Protein 3OQG (pdb70)

CATH classification: 3.40.1440.50

Sequence (349 aa):
HHHHEFMMAKKRKKSDIILKKSVVDDDLKDEIDYKDFEEYKEEYFNLLCELVPNNSSLEKLEEINAIDEEKNKNNEGLVYVFVIQQGKIFKIGHSITPITKRVQQSYNCGKVEEYRKKNNGTCSTTNYFVLQSLLKINKIVQVYAFFPEEQPTTYTLFGKTTYQDSFSTTSKRAENNVILENNFIKNHNKKPIGCTQQTHHHEFMAKKRKKSDIILKKSVVDDDLKDEIDYKDFEYKEEYFNLLCEELVPNNSSLEKLEEINNAIDEEKNKNNEEGLVYVFVIQGKIFKIGHSITPITKRVQQSYNCGKKVEEYRKKNNGTCSTTNYFVLQSLLKINKIVQVYAFFPEEQPTTYTLFGKTTYQDSFSTTSKRAENNVILEENNFIKNHNKKKPIGCTQQT

Radius of gyration: 21.71 Å; Cα contacts (8 Å, |Δi|>4): 727; chains: 2; bounding box: 38×49×58 Å

Nearest PDB structures (foldseek):
  3or3-assembly1_B  TM=9.961E-01  e=2.485E-32  Helicobacter pylori 118
  2wsh-assembly1_D  TM=6.387E-01  e=3.027E-06  Tequatrovirus T4
  2wsh-assembly1_B  TM=6.008E-01  e=9.327E-06  Tequatrovirus T4
  2wsh-assembly1_C  TM=5.972E-01  e=1.789E-05  Tequatrovirus T4
  6oho-assembly2_B  TM=2.487E-01  e=1.859E+00  Homo sapiens

B-factor: mean 26.43, std 10.21, range [9.07, 67.34]

Structure (mmCIF, N/CA/C/O backbone):
data_3OQG
#
_entry.id   3OQG
#
_cell.length_a   65.236
_cell.length_b   65.236
_cell.length_c   220.630
_cell.angle_alpha   90.00
_cell.angle_beta   90.00
_cell.angle_gamma   90.00
#
_symmetry.space_group_name_H-M   'P 41 21 2'
#
loop_
_entity.id
_entity.type
_entity.pdbx_description
1 polymer Hpy188I
2 polymer "DNA 5'-D(*GP*AP*TP*CP*TP*GP*AP*AP*C)-3'"
3 polymer "DNA 5'-D(*GP*TP*TP*CP*AP*GP*AP*TP*C)-3'"
4 non-polymer 'SODIUM ION'
5 non-polymer 'CHLORIDE ION'
6 water water
#
loop_
_atom_site.group_PDB
_atom_site.id
_atom_site.type_symbol
_atom_site.label_atom_id
_atom_site.label_alt_id
_atom_site.label_comp_id
_atom_site.label_asym_id
_atom_site.label_entity_id
_atom_site.label_seq_id
_atom_site.pdbx_PDB_ins_code
_atom_site.Cartn_x
_atom_site.Cartn_y
_atom_site.Cartn_z
_atom_site.occupancy
_atom_site.B_iso_or_equiv
_atom_site.auth_seq_id
_atom_site.auth_comp_id
_atom_site.auth_asym_id
_atom_site.auth_atom_id
_atom_site.pdbx_PDB_model_num
ATOM 1 N N . HIS A 1 5 ? -14.194 34.216 108.841 1.00 55.89 -5 HIS A N 1
ATOM 2 C CA . HIS A 1 5 ? -12.811 34.042 108.283 1.00 54.31 -5 HIS A CA 1
ATOM 3 C C . HIS A 1 5 ? -12.799 33.159 107.027 1.00 52.22 -5 HIS A C 1
ATOM 4 O O . HIS A 1 5 ? -12.940 31.936 107.121 1.00 51.91 -5 HIS A O 1
ATOM 11 N N . HIS A 1 6 ? -12.601 33.779 105.865 1.00 50.31 -4 HIS A N 1
ATOM 12 C CA . HIS A 1 6 ? -12.615 33.060 104.585 1.00 48.37 -4 HIS A CA 1
ATOM 13 C C . HIS A 1 6 ? -11.379 32.183 104.416 1.00 46.03 -4 HIS A C 1
ATOM 14 O O . HIS A 1 6 ? -10.280 32.540 104.872 1.00 45.36 -4 HIS A O 1
ATOM 21 N N . HIS A 1 7 ? -11.548 31.037 103.758 1.00 44.07 -3 HIS A N 1
ATOM 22 C CA . HIS A 1 7 ? -10.405 30.175 103.488 1.00 42.09 -3 HIS A CA 1
ATOM 23 C C . HIS A 1 7 ? -9.407 30.897 102.576 1.00 41.31 -3 HIS A C 1
ATOM 24 O O . HIS A 1 7 ? -8.203 30.895 102.837 1.00 40.39 -3 HIS A O 1
ATOM 31 N N . HIS A 1 8 ? -9.916 31.497 101.502 1.00 41.29 -2 HIS A N 1
ATOM 32 C CA . HIS A 1 8 ? -9.097 32.301 100.581 1.00 40.86 -2 HIS A CA 1
ATOM 33 C C . HIS A 1 8 ? -9.950 33.425 100.011 1.00 41.82 -2 HIS A C 1
ATOM 34 O O . HIS A 1 8 ? -11.137 33.495 100.304 1.00 43.22 -2 HIS A O 1
ATOM 41 N N . GLU A 1 9 ? -9.359 34.327 99.231 1.00 42.11 -1 GLU A N 1
ATOM 42 C CA . GLU A 1 9 ? -10.095 35.526 98.774 1.00 42.97 -1 GLU A CA 1
ATOM 43 C C . GLU A 1 9 ? -10.326 35.602 97.270 1.00 42.54 -1 GLU A C 1
ATOM 44 O O . GLU A 1 9 ? -11.231 36.310 96.807 1.00 43.74 -1 GLU A O 1
ATOM 50 N N . PHE A 1 10 ? -9.528 34.861 96.515 1.00 40.49 0 PHE A N 1
ATOM 51 C CA . PHE A 1 10 ? -9.620 34.872 95.065 1.00 39.47 0 PHE A CA 1
ATOM 52 C C . PHE A 1 10 ? -10.722 33.916 94.625 1.00 38.03 0 PHE A C 1
ATOM 53 O O . PHE A 1 10 ? -11.147 33.045 95.392 1.00 37.68 0 PHE A O 1
ATOM 61 N N A MET A 1 11 ? -11.186 34.087 93.393 0.50 37.36 1 MET A N 1
ATOM 62 N N B MET A 1 11 ? -11.192 34.093 93.393 0.50 37.57 1 MET A N 1
ATOM 63 C CA A MET A 1 11 ? -12.195 33.205 92.833 0.50 36.42 1 MET A CA 1
ATOM 64 C CA B MET A 1 11 ? -12.195 33.202 92.830 0.50 36.78 1 MET A CA 1
ATOM 65 C C A MET A 1 11 ? -11.489 32.179 91.946 0.50 34.74 1 MET A C 1
ATOM 66 C C B MET A 1 11 ? -11.474 32.181 91.950 0.50 34.92 1 MET A C 1
ATOM 67 O O A MET A 1 11 ? -11.085 32.476 90.814 0.50 34.55 1 MET A O 1
ATOM 68 O O B MET A 1 11 ? -11.043 32.483 90.829 0.50 34.70 1 MET A O 1
ATOM 77 N N . ALA A 1 12 ? -11.313 30.977 92.498 1.00 33.23 2 ALA A N 1
ATOM 78 C CA . ALA A 1 12 ? -10.610 29.888 91.825 1.00 30.29 2 ALA A CA 1
ATOM 79 C C . ALA A 1 12 ? -11.308 29.539 90.523 1.00 28.93 2 ALA A C 1
ATOM 80 O O . ALA A 1 12 ? -12.538 29.575 90.450 1.00 28.85 2 ALA A O 1
ATOM 82 N N A LYS A 1 13 ? -10.527 29.249 89.486 0.50 26.92 3 LYS A N 1
ATOM 83 N N B LYS A 1 13 ? -10.512 29.249 89.492 0.50 27.12 3 LYS A N 1
ATOM 84 C CA A LYS A 1 13 ? -11.081 28.777 88.224 0.50 26.51 3 LYS A CA 1
ATOM 85 C CA B LYS A 1 13 ? -11.013 28.754 88.210 0.50 26.85 3 LYS A CA 1
ATOM 86 C C A LYS A 1 13 ? -11.154 27.249 88.210 0.50 25.33 3 LYS A C 1
ATOM 87 C C B LYS A 1 13 ? -11.201 27.248 88.251 0.50 25.54 3 LYS A C 1
ATOM 88 O O A LYS A 1 13 ? -11.770 26.667 87.310 0.50 25.28 3 LYS A O 1
ATOM 89 O O B LYS A 1 13 ? -11.931 26.680 87.431 0.50 25.58 3 LYS A O 1
ATOM 100 N N . ARG A 1 14 ? -10.512 26.611 89.196 1.00 23.94 4 ARG A N 1
ATOM 101 C CA . ARG A 1 14 ? -10.436 25.161 89.280 1.00 22.43 4 ARG A CA 1
ATOM 102 C C . ARG A 1 14 ? -9.926 24.749 90.662 1.00 22.07 4 ARG A C 1
ATOM 103 O O . ARG A 1 14 ? -9.273 25.549 91.344 1.00 21.12 4 ARG A O 1
ATOM 111 N N A LYS A 1 15 ? -10.194 23.501 91.071 0.50 21.32 5 LYS A N 1
ATOM 112 N N B LYS A 1 15 ? -10.179 23.492 91.023 0.50 21.47 5 LYS A N 1
ATOM 113 C CA A LYS A 1 15 ? -9.815 23.035 92.412 0.50 21.24 5 LYS A CA 1
ATOM 114 C CA B LYS A 1 15 ? -9.850 22.959 92.339 0.50 21.47 5 LYS A CA 1
ATOM 115 C C A LYS A 1 15 ? -8.322 23.177 92.674 0.50 20.22 5 LYS A C 1
ATOM 116 C C B LYS A 1 15 ? -8.356 23.055 92.677 0.50 20.32 5 LYS A C 1
ATOM 117 O O A LYS A 1 15 ? -7.912 23.555 93.770 0.50 20.16 5 LYS A O 1
ATOM 118 O O B LYS A 1 15 ? -7.986 23.265 93.829 0.50 20.12 5 LYS A O 1
ATOM 129 N N . SER A 1 16 ? -7.501 22.880 91.666 1.00 19.73 6 SER A N 1
ATOM 130 C CA . SER A 1 16 ? -6.047 22.870 91.856 1.00 19.23 6 SER A CA 1
ATOM 131 C C . SER A 1 16 ? -5.482 24.259 92.178 1.00 19.94 6 SER A C 1
ATOM 132 O O . SER A 1 16 ? -4.364 24.344 92.659 1.00 19.53 6 SER A O 1
ATOM 135 N N . ASP A 1 17 ? -6.252 25.320 91.892 1.00 20.85 7 ASP A N 1
ATOM 136 C CA . ASP A 1 17 ? -5.851 26.704 92.230 1.00 21.41 7 ASP A CA 1
ATOM 137 C C . ASP A 1 17 ? -5.840 26.926 93.745 1.00 21.75 7 ASP A C 1
ATOM 138 O O . ASP A 1 17 ? -5.176 27.850 94.218 1.00 22.50 7 ASP A O 1
ATOM 143 N N . ILE A 1 18 ? -6.598 26.124 94.494 1.00 21.37 8 ILE A N 1
ATOM 144 C CA . ILE A 1 18 ? -6.807 26.365 95.918 1.00 22.14 8 ILE A CA 1
ATOM 145 C C . ILE A 1 18 ? -5.829 25.556 96.735 1.00 21.97 8 ILE A C 1
ATOM 146 O O . ILE A 1 18 ? -5.990 24.340 96.929 1.00 23.20 8 ILE A O 1
ATOM 151 N N . ILE A 1 19 ? -4.788 26.233 97.186 1.00 22.21 9 ILE A N 1
ATOM 152 C CA . ILE A 1 19 ? -3.726 25.583 97.950 1.00 21.20 9 ILE A CA 1
ATOM 153 C C . ILE A 1 19 ? -4.178 25.500 99.417 1.00 21.64 9 ILE A C 1
ATOM 154 O O . ILE A 1 19 ? -4.740 26.452 99.962 1.00 20.99 9 ILE A O 1
ATOM 159 N N . LEU A 1 20 ? -3.988 24.348 100.043 1.00 21.02 10 LEU A N 1
ATOM 160 C CA . LEU A 1 20 ? -4.326 24.206 101.464 1.00 22.25 10 LEU A CA 1
ATOM 161 C C . LEU A 1 20 ? -3.387 25.064 102.304 1.00 23.43 10 LEU A C 1
ATOM 162 O O . LEU A 1 20 ? -2.205 25.181 101.981 1.00 23.23 10 LEU A O 1
ATOM 167 N N . LYS A 1 21 ? -3.922 25.651 103.384 1.00 24.88 11 LYS A N 1
ATOM 168 C CA A LYS A 1 21 ? -3.171 26.674 104.125 0.50 25.60 11 LYS A CA 1
ATOM 169 C CA B LYS A 1 21 ? -3.246 26.701 104.162 0.50 25.64 11 LYS A CA 1
ATOM 170 C C . LYS A 1 21 ? -2.595 26.195 105.457 1.00 25.79 11 LYS A C 1
ATOM 171 O O . LYS A 1 21 ? -1.639 26.791 105.964 1.00 25.94 11 LYS A O 1
ATOM 182 N N . SER A 1 22 ? -3.132 25.109 106.006 1.00 25.12 12 SER A N 1
ATOM 183 C CA . SER A 1 22 ? -2.667 24.585 107.283 1.00 25.29 12 SER A CA 1
ATOM 184 C C . SER A 1 22 ? -3.258 23.219 107.544 1.00 24.98 12 SER A C 1
ATOM 185 O O . SER A 1 22 ? -4.162 22.783 106.837 1.00 24.66 12 SER A O 1
ATOM 188 N N A VAL A 1 23 ? -2.759 22.557 108.587 0.50 24.70 13 VAL A N 1
ATOM 189 N N B VAL A 1 23 ? -2.771 22.560 108.590 0.50 25.35 13 VAL A N 1
ATOM 190 C CA A VAL A 1 23 ? -3.319 21.280 109.040 0.50 24.41 13 VAL A CA 1
ATOM 191 C CA B VAL A 1 23 ? -3.273 21.244 108.963 0.50 25.52 13 VAL A CA 1
ATOM 192 C C A VAL A 1 23 ? -4.824 21.358 109.336 0.50 24.95 13 VAL A C 1
ATOM 193 C C B VAL A 1 23 ? -4.756 21.305 109.389 0.50 26.06 13 VAL A C 1
ATOM 194 O O A VAL A 1 23 ? -5.523 20.369 109.157 0.50 25.43 13 VAL A O 1
ATOM 195 O O B VAL A 1 23 ? -5.432 20.283 109.386 0.50 26.65 13 VAL A O 1
ATOM 202 N N A ASP A 1 24 ? -5.320 22.517 109.779 0.50 25.33 14 ASP A N 1
ATOM 203 N N B ASP A 1 24 ? -5.256 22.494 109.740 0.50 26.44 14 ASP A N 1
ATOM 204 C CA A ASP A 1 24 ? -6.764 22.700 110.017 0.50 26.24 14 ASP A CA 1
ATOM 205 C CA B ASP A 1 24 ? -6.695 22.688 110.002 0.50 27.34 14 ASP A CA 1
ATOM 206 C C A ASP A 1 24 ? -7.576 22.340 108.776 0.50 25.85 14 ASP A C 1
ATOM 207 C C B ASP A 1 24 ? -7.546 22.329 108.788 0.50 26.51 14 ASP A C 1
ATOM 208 O O A ASP A 1 24 ? -8.739 21.939 108.887 0.50 26.23 14 ASP A O 1
ATOM 209 O O B ASP A 1 24 ? -8.708 21.936 108.930 0.50 26.89 14 ASP A O 1
ATOM 218 N N . ASP A 1 25 ? -6.981 22.482 107.595 1.00 24.84 15 ASP A N 1
ATOM 219 C CA . ASP A 1 25 ? -7.689 22.152 106.346 1.00 24.77 15 ASP A CA 1
ATOM 220 C C . ASP A 1 25 ? -7.959 20.655 106.207 1.00 24.70 15 ASP A C 1
ATOM 221 O O . ASP A 1 25 ? -8.798 20.246 105.386 1.00 25.63 15 ASP A O 1
ATOM 226 N N . LEU A 1 26 ? -7.279 19.851 107.017 1.00 23.31 16 LEU A N 1
ATOM 227 C CA . LEU A 1 26 ? -7.456 18.401 107.012 1.00 23.62 16 LEU A CA 1
ATOM 228 C C . LEU A 1 26 ? -8.438 17.884 108.056 1.00 24.76 16 LEU A C 1
ATOM 229 O O . LEU A 1 26 ? -8.606 16.693 108.194 1.00 23.89 16 LEU A O 1
ATOM 234 N N . LYS A 1 27 ? -9.095 18.770 108.785 1.00 26.76 17 LYS A N 1
ATOM 235 C CA . LYS A 1 27 ? -9.863 18.323 109.947 1.00 29.10 17 LYS A CA 1
ATOM 236 C C . LYS A 1 27 ? -11.032 17.391 109.621 1.00 29.94 17 LYS A C 1
ATOM 237 O O . LYS A 1 27 ? -11.415 16.600 110.476 1.00 31.60 17 LYS A O 1
ATOM 243 N N . ASP A 1 28 ? -11.570 17.445 108.400 1.00 30.00 18 ASP A N 1
ATOM 244 C CA . ASP A 1 28 ? -12.681 16.556 107.997 1.00 30.51 18 ASP A CA 1
ATOM 245 C C . ASP A 1 28 ? -12.220 15.348 107.192 1.00 28.70 18 ASP A C 1
ATOM 246 O O . ASP A 1 28 ? -13.042 14.574 106.685 1.00 29.24 18 ASP A O 1
ATOM 251 N N . GLU A 1 29 ? -10.911 15.189 107.056 1.00 25.96 19 GLU A N 1
ATOM 252 C CA . GLU A 1 29 ? -10.366 14.031 106.384 1.00 24.72 19 GLU A CA 1
ATOM 253 C C . GLU A 1 29 ? -10.478 12.754 107.219 1.00 24.37 19 GLU A C 1
ATOM 254 O O . GLU A 1 29 ? -10.843 12.782 108.414 1.00 24.41 19 GLU A O 1
ATOM 260 N N . ILE A 1 30 ? -10.212 11.633 106.556 1.00 23.50 20 ILE A N 1
ATOM 261 C CA . ILE A 1 30 ? -10.289 10.320 107.165 1.00 23.73 20 ILE A CA 1
ATOM 262 C C . ILE A 1 30 ? -8.964 10.009 107.850 1.00 23.40 20 ILE A C 1
ATOM 263 O O . ILE A 1 30 ? -7.898 10.218 107.291 1.00 21.65 20 ILE A O 1
ATOM 268 N N . ASP A 1 31 ? -9.055 9.492 109.070 1.00 23.87 21 ASP A N 1
ATOM 269 C CA . ASP A 1 31 ? -7.892 9.049 109.802 1.00 24.31 21 ASP A CA 1
ATOM 270 C C . ASP A 1 31 ? -7.295 7.820 109.114 1.00 23.85 21 ASP A C 1
ATOM 271 O O . ASP A 1 31 ? -8.029 6.903 108.752 1.00 24.78 21 ASP A O 1
ATOM 276 N N . TYR A 1 32 ? -5.970 7.785 108.973 1.00 23.22 22 TYR A N 1
ATOM 277 C CA . TYR A 1 32 ? -5.291 6.599 108.444 1.00 23.09 22 TYR A CA 1
ATOM 278 C C . TYR A 1 32 ? -5.635 5.328 109.257 1.00 24.98 22 TYR A C 1
ATOM 279 O O . TYR A 1 32 ? -5.750 4.234 108.698 1.00 25.65 22 TYR A O 1
ATOM 288 N N . LYS A 1 33 ? -5.846 5.467 110.560 1.00 26.05 23 LYS A N 1
ATOM 289 C CA . LYS A 1 33 ? -6.210 4.293 111.381 1.00 28.62 23 LYS A CA 1
ATOM 290 C C . LYS A 1 33 ? -7.516 3.610 110.942 1.00 29.54 23 LYS A C 1
ATOM 291 O O . LYS A 1 33 ? -7.722 2.413 111.195 1.00 29.98 23 LYS A O 1
ATOM 297 N N . ASP A 1 34 ? -8.382 4.375 110.280 1.00 29.74 24 ASP A N 1
ATOM 298 C CA . ASP A 1 34 ? -9.634 3.877 109.726 1.00 31.06 24 ASP A CA 1
ATOM 299 C C . ASP A 1 34 ? -9.563 3.469 108.260 1.00 31.03 24 ASP A C 1
ATOM 300 O O . ASP A 1 34 ? -10.597 3.218 107.643 1.00 32.11 24 ASP A O 1
ATOM 305 N N . PHE A 1 35 ? -8.353 3.412 107.702 1.00 30.04 25 PHE A N 1
ATOM 306 C CA . PHE A 1 35 ? -8.122 2.950 106.331 1.00 30.28 25 PHE A CA 1
ATOM 307 C C . PHE A 1 35 ? -8.272 1.434 106.274 1.00 31.30 25 PHE A C 1
ATOM 308 O O . PHE A 1 35 ? -7.631 0.709 107.016 1.00 31.43 25 PHE A O 1
ATOM 316 N N A GLU A 1 36 ? -9.103 0.982 105.349 0.50 33.02 26 GLU A N 1
ATOM 317 N N B GLU A 1 36 ? -9.091 0.965 105.344 0.50 32.97 26 GLU A N 1
ATOM 318 C CA A GLU A 1 36 ? -9.592 -0.401 105.292 0.50 34.40 26 GLU A CA 1
ATOM 319 C CA B GLU A 1 36 ? -9.574 -0.421 105.353 0.50 34.31 26 GLU A CA 1
ATOM 320 C C A GLU A 1 36 ? -8.515 -1.360 104.779 0.50 34.68 26 GLU A C 1
ATOM 321 C C B GLU A 1 36 ? -8.552 -1.383 104.731 0.50 34.66 26 GLU A C 1
ATOM 322 O O A GLU A 1 36 ? -8.462 -2.534 105.175 0.50 35.22 26 GLU A O 1
ATOM 323 O O B GLU A 1 36 ? -8.588 -2.595 104.988 0.50 35.28 26 GLU A O 1
ATOM 334 N N . TYR A 1 37 ? -7.649 -0.839 103.916 1.00 33.97 27 TYR A N 1
ATOM 335 C CA . TYR A 1 37 ? -6.533 -1.605 103.348 1.00 34.49 27 TYR A CA 1
ATOM 336 C C . TYR A 1 37 ? -5.227 -1.491 104.125 1.00 33.79 27 TYR A C 1
ATOM 337 O O . TYR A 1 37 ? -4.208 -2.000 103.680 1.00 33.46 27 TYR A O 1
ATOM 346 N N . LYS A 1 38 ? -5.254 -0.883 105.311 1.00 33.66 28 LYS A N 1
ATOM 347 C CA . LYS A 1 38 ? -4.026 -0.605 106.040 1.00 33.45 28 LYS A CA 1
ATOM 348 C C . LYS A 1 38 ? -3.127 -1.821 106.310 1.00 33.39 28 LYS A C 1
ATOM 349 O O . LYS A 1 38 ? -1.918 -1.673 106.367 1.00 32.42 28 LYS A O 1
ATOM 355 N N A GLU A 1 39 ? -3.719 -3.005 106.470 0.70 34.20 29 GLU A N 1
ATOM 356 N N B GLU A 1 39 ? -3.715 -3.009 106.461 0.30 34.03 29 GLU A N 1
ATOM 357 C CA A GLU A 1 39 ? -2.925 -4.236 106.653 0.70 35.09 29 GLU A CA 1
ATOM 358 C CA B GLU A 1 39 ? -2.920 -4.236 106.647 0.30 34.46 29 GLU A CA 1
ATOM 359 C C A GLU A 1 39 ? -2.044 -4.581 105.446 0.70 34.14 29 GLU A C 1
ATOM 360 C C B GLU A 1 39 ? -2.027 -4.563 105.445 0.30 33.79 29 GLU A C 1
ATOM 361 O O A GLU A 1 39 ? -1.004 -5.222 105.615 0.70 34.78 29 GLU A O 1
ATOM 362 O O B GLU A 1 39 ? -0.971 -5.177 105.609 0.30 34.08 29 GLU A O 1
ATOM 373 N N . TYR A 1 40 ? -2.452 -4.150 104.251 1.00 33.28 30 TYR A N 1
ATOM 374 C CA . TYR A 1 40 ? -1.666 -4.350 103.021 1.00 32.31 30 TYR A CA 1
ATOM 375 C C . TYR A 1 40 ? -0.569 -3.298 102.812 1.00 29.32 30 TYR A C 1
ATOM 376 O O . TYR A 1 40 ? 0.280 -3.477 101.965 1.00 28.49 30 TYR A O 1
ATOM 385 N N . PHE A 1 41 ? -0.631 -2.204 103.565 1.00 27.28 31 PHE A N 1
ATOM 386 C CA . PHE A 1 41 ? 0.299 -1.092 103.428 1.00 24.95 31 PHE A CA 1
ATOM 387 C C . PHE A 1 41 ? 1.309 -1.086 104.556 1.00 24.52 31 PHE A C 1
ATOM 388 O O . PHE A 1 41 ? 0.997 -1.458 105.707 1.00 24.26 31 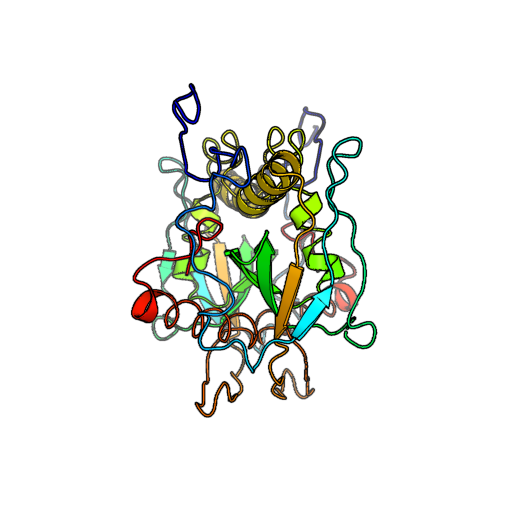PHE A O 1
ATOM 396 N N . ASN A 1 42 ? 2.521 -0.652 104.227 1.00 22.64 32 ASN A N 1
ATOM 397 C CA . ASN A 1 42 ? 3.590 -0.533 105.196 1.00 22.40 32 ASN A CA 1
ATOM 398 C C . ASN A 1 42 ? 4.253 0.845 105.024 1.00 20.79 32 ASN A C 1
ATOM 399 O O . ASN A 1 42 ? 4.395 1.346 103.906 1.00 19.76 32 ASN A O 1
ATOM 404 N N . LEU A 1 43 ? 4.638 1.458 106.131 1.00 20.42 33 LEU A N 1
ATOM 405 C CA . LEU A 1 43 ? 5.367 2.731 106.085 1.00 19.14 33 LEU A CA 1
ATOM 406 C C . LEU A 1 43 ? 6.607 2.616 105.199 1.00 18.57 33 LEU A C 1
ATOM 407 O O . LEU A 1 43 ? 7.444 1.716 105.381 1.00 19.98 33 LEU A O 1
ATOM 412 N N . LEU A 1 44 ? 6.721 3.541 104.253 1.00 17.52 34 LEU A N 1
ATOM 413 C CA . LEU A 1 44 ? 7.796 3.508 103.256 1.00 17.18 34 LEU A CA 1
ATOM 414 C C . LEU A 1 44 ? 8.843 4.585 103.492 1.00 16.23 34 LEU A C 1
ATOM 415 O O . LEU A 1 44 ? 10.035 4.311 103.435 1.00 17.16 34 LEU A O 1
ATOM 420 N N . CYS A 1 45 ? 8.398 5.814 103.749 1.00 17.07 35 CYS A N 1
ATOM 421 C CA . CYS A 1 45 ? 9.293 6.949 103.930 1.00 16.12 35 CYS A CA 1
ATOM 422 C C . CYS A 1 45 ? 8.485 8.108 104.478 1.00 16.36 35 CYS A C 1
ATOM 423 O O . CYS A 1 45 ? 7.267 7.998 104.659 1.00 16.99 35 CYS A O 1
ATOM 426 N N . GLU A 1 46 ? 9.168 9.204 104.752 1.00 16.50 36 GLU A N 1
ATOM 427 C CA . GLU A 1 46 ? 8.522 10.452 105.110 1.00 16.17 36 GLU A CA 1
ATOM 428 C C . GLU A 1 46 ? 9.013 11.497 104.144 1.00 16.49 36 GLU A C 1
ATOM 429 O O . GLU A 1 46 ? 10.161 11.420 103.647 1.00 15.77 36 GLU A O 1
ATOM 435 N N . LEU A 1 47 ? 8.146 12.473 103.895 1.00 15.87 37 LEU A N 1
ATOM 436 C CA . LEU A 1 47 ? 8.486 13.659 103.109 1.00 16.68 37 LEU A CA 1
ATOM 437 C C . LEU A 1 47 ? 8.616 14.861 104.048 1.00 17.13 37 LEU A C 1
ATOM 438 O O . LEU A 1 47 ? 7.719 15.134 104.858 1.00 16.86 37 LEU A O 1
ATOM 443 N N . VAL A 1 48 ? 9.735 15.555 103.923 1.00 16.70 38 VAL A N 1
ATOM 444 C CA . VAL A 1 48 ? 10.033 16.701 104.767 1.00 17.78 38 VAL A CA 1
ATOM 445 C C . VAL A 1 48 ? 9.998 17.991 103.955 1.00 18.36 38 VAL A C 1
ATOM 446 O O . VAL A 1 48 ? 10.833 18.171 103.050 1.00 18.84 38 VAL A O 1
ATOM 450 N N . PRO A 1 49 ? 9.033 18.893 104.245 1.00 18.98 39 PRO A N 1
ATOM 451 C CA . PRO A 1 49 ? 8.991 20.149 103.503 1.00 19.34 39 PRO A CA 1
ATOM 452 C C . PRO A 1 49 ? 10.207 20.987 103.759 1.00 19.48 39 PRO A C 1
ATOM 453 O O . PRO A 1 49 ? 10.663 21.109 104.915 1.00 20.05 39 PRO A O 1
ATOM 457 N N . ASN A 1 50 ? 10.745 21.524 102.670 1.00 18.69 40 ASN A N 1
ATOM 458 C CA . ASN A 1 50 ? 11.813 22.476 102.721 1.00 19.63 40 ASN A CA 1
ATOM 459 C C . ASN A 1 50 ? 11.367 23.739 101.971 1.00 19.93 40 ASN A C 1
ATOM 460 O O . ASN A 1 50 ? 11.553 23.863 100.760 1.00 19.98 40 ASN A O 1
ATOM 465 N N . ASN A 1 51 ? 10.735 24.651 102.702 1.00 20.45 41 ASN A N 1
ATOM 466 C CA . ASN A 1 51 ? 10.168 25.861 102.097 1.00 20.82 41 ASN A CA 1
ATOM 467 C C . ASN A 1 51 ? 11.186 26.746 101.409 1.00 20.52 41 ASN A C 1
ATOM 468 O O . ASN A 1 51 ? 10.930 27.263 100.309 1.00 20.95 41 ASN A O 1
ATOM 473 N N . SER A 1 52 ? 12.358 26.936 102.011 1.00 20.47 42 SER A N 1
ATOM 474 C CA A SER A 1 52 ? 13.356 27.798 101.398 0.50 21.57 42 SER A CA 1
ATOM 475 C CA B SER A 1 52 ? 13.385 27.774 101.408 0.50 21.40 42 SER A CA 1
ATOM 476 C C . SER A 1 52 ? 13.732 27.297 100.011 1.00 21.00 42 SER A C 1
ATOM 477 O O . SER A 1 52 ? 13.943 28.099 99.097 1.00 23.10 42 SER A O 1
ATOM 482 N N . LEU A 1 53 ? 13.797 25.981 99.845 1.00 19.60 43 LEU A N 1
ATOM 483 C CA . LEU A 1 53 ? 14.177 25.405 98.558 1.00 19.79 43 LEU A CA 1
ATOM 484 C C . LEU A 1 53 ? 12.976 24.968 97.704 1.00 18.54 43 LEU A C 1
ATOM 485 O O . LEU A 1 53 ? 13.157 24.427 96.617 1.00 18.29 43 LEU A O 1
ATOM 490 N N . GLU A 1 54 ? 11.770 25.220 98.205 1.00 17.14 44 GLU A N 1
ATOM 491 C CA . GLU A 1 54 ? 10.500 24.929 97.501 1.00 16.81 44 GLU A CA 1
ATOM 492 C C . GLU A 1 54 ? 10.461 23.491 97.015 1.00 16.77 44 GLU A C 1
ATOM 493 O O . GLU A 1 54 ? 10.208 23.212 95.842 1.00 16.43 44 GLU A O 1
ATOM 499 N N . LYS A 1 55 ? 10.722 22.575 97.939 1.00 16.02 45 LYS A N 1
ATOM 500 C CA . LYS A 1 55 ? 10.781 21.171 97.591 1.00 15.75 45 LYS A CA 1
ATOM 501 C C . LYS A 1 55 ? 10.521 20.329 98.811 1.00 15.13 45 LYS A C 1
ATOM 502 O O . LYS A 1 55 ? 10.615 20.808 99.947 1.00 16.23 45 LYS A O 1
ATOM 508 N N . LEU A 1 56 ? 10.257 19.057 98.549 1.00 15.35 46 LEU A N 1
ATOM 509 C CA . LEU A 1 56 ? 10.168 18.010 99.544 1.00 16.11 46 LEU A CA 1
ATOM 510 C C . LEU A 1 56 ? 11.409 17.125 99.572 1.00 15.87 46 LEU A C 1
ATOM 511 O O . LEU A 1 56 ? 11.868 16.634 98.541 1.00 16.41 46 LEU A O 1
ATOM 516 N N . GLU A 1 57 ? 11.935 16.910 100.770 1.00 16.24 47 GLU A N 1
ATOM 517 C CA A GLU A 1 57 ? 13.061 15.994 100.973 0.50 16.40 47 GLU A CA 1
ATOM 518 C CA B GLU A 1 57 ? 13.063 16.001 100.990 0.50 16.46 47 GLU A CA 1
ATOM 519 C C . GLU A 1 57 ? 12.502 14.659 101.417 1.00 16.29 47 GLU A C 1
ATOM 520 O O . GLU A 1 57 ? 11.362 14.592 101.841 1.00 16.88 47 GLU A O 1
ATOM 531 N N . ILE A 1 58 ? 13.297 13.594 101.316 1.00 16.06 48 ILE A N 1
ATOM 532 C CA . ILE A 1 58 ? 12.816 12.244 101.673 1.00 16.00 48 ILE A CA 1
ATOM 533 C C . ILE A 1 58 ? 13.641 11.655 102.808 1.00 17.61 48 ILE A C 1
ATOM 534 O O . ILE A 1 58 ? 14.898 11.648 102.752 1.00 16.86 48 ILE A O 1
ATOM 539 N N . ASN A 1 59 ? 12.938 11.164 103.824 1.00 17.62 49 ASN A N 1
ATOM 540 C CA . ASN A 1 59 ? 13.528 10.345 104.880 1.00 19.15 49 ASN A CA 1
ATOM 541 C C . ASN A 1 59 ? 13.179 8.907 104.535 1.00 18.38 49 ASN A C 1
ATOM 542 O O . ASN A 1 59 ? 12.042 8.514 104.699 1.00 18.56 49 ASN A O 1
ATOM 547 N N . ALA A 1 60 ? 14.154 8.144 104.040 1.00 18.22 50 ALA A N 1
ATOM 548 C CA . ALA A 1 60 ? 13.932 6.744 103.679 1.00 18.28 50 ALA A CA 1
ATOM 549 C C . ALA A 1 60 ? 13.692 5.904 104.929 1.00 18.83 50 ALA A C 1
ATOM 550 O O . ALA A 1 60 ? 14.460 5.984 105.884 1.00 20.06 50 ALA A O 1
ATOM 552 N N . ILE A 1 61 ? 12.663 5.071 104.908 1.00 18.39 51 ILE A N 1
ATOM 553 C CA . ILE A 1 61 ? 12.343 4.233 106.067 1.00 18.83 51 ILE A CA 1
ATOM 554 C C . ILE A 1 61 ? 12.468 2.755 105.719 1.00 19.92 51 ILE A C 1
ATOM 555 O O . ILE A 1 61 ? 13.298 2.055 106.309 1.00 20.18 51 ILE A O 1
ATOM 560 N N . ASP A 1 62 ? 11.677 2.308 104.747 1.00 20.35 52 ASP A N 1
ATOM 561 C CA . ASP A 1 62 ? 11.678 0.923 104.261 1.00 22.67 52 ASP A CA 1
ATOM 562 C C . ASP A 1 62 ? 12.759 0.837 103.176 1.00 23.91 52 ASP A C 1
ATOM 563 O O . ASP A 1 62 ? 12.464 0.827 101.977 1.00 23.76 52 ASP A O 1
ATOM 568 N N A GLU A 1 63 ? 14.017 0.795 103.619 0.50 24.97 53 GLU A N 1
ATOM 569 N N B GLU A 1 63 ? 14.009 0.772 103.629 0.50 25.23 53 GLU A N 1
ATOM 570 C CA A GLU A 1 63 ? 15.175 0.950 102.721 0.50 26.10 53 GLU A CA 1
ATOM 571 C CA B GLU A 1 63 ? 15.189 0.888 102.762 0.50 26.58 53 GLU A CA 1
ATOM 572 C C A GLU A 1 63 ? 15.201 -0.066 101.572 0.50 27.05 53 GLU A C 1
ATOM 573 C C B GLU A 1 63 ? 15.136 -0.053 101.571 0.50 27.27 53 GLU A C 1
ATOM 574 O O A GLU A 1 63 ? 15.556 0.283 100.444 0.50 27.32 53 GLU A O 1
ATOM 575 O O B GLU A 1 63 ? 15.378 0.347 100.431 0.50 27.55 53 GLU A O 1
ATOM 586 N N . LYS A 1 64 ? 14.824 -1.308 101.855 1.00 28.07 54 LYS A N 1
ATOM 587 C CA . LYS A 1 64 ? 14.821 -2.352 100.843 1.00 29.72 54 LYS A CA 1
ATOM 588 C C . LYS A 1 64 ? 13.805 -2.097 99.717 1.00 29.89 54 LYS A C 1
ATOM 589 O O . LYS A 1 64 ? 13.939 -2.692 98.645 1.00 30.66 54 LYS A O 1
ATOM 595 N N . ASN A 1 65 ? 12.798 -1.241 99.962 1.00 29.12 55 ASN A N 1
ATOM 596 C CA . ASN A 1 65 ? 11.776 -0.897 98.959 1.00 29.30 55 ASN A CA 1
ATOM 597 C C . ASN A 1 65 ? 11.894 0.477 98.318 1.00 28.29 55 ASN A C 1
ATOM 598 O O . ASN A 1 65 ? 11.055 0.866 97.498 1.00 27.63 55 ASN A O 1
ATOM 611 N N . LYS A 1 67 ? 13.910 1.524 96.031 1.00 27.67 57 LYS A N 1
ATOM 612 C CA . LYS A 1 67 ? 14.126 1.440 94.576 1.00 27.61 57 LYS A CA 1
ATOM 613 C C . LYS A 1 67 ? 13.092 0.515 93.877 1.00 27.02 57 LYS A C 1
ATOM 614 O O . LYS A 1 67 ? 13.168 0.293 92.675 1.00 26.82 57 LYS A O 1
ATOM 620 N N A ASN A 1 68 ? 12.132 -0.003 94.647 0.50 26.90 58 ASN A N 1
ATOM 621 N N B ASN A 1 68 ? 12.117 0.032 94.641 0.50 26.37 58 ASN A N 1
ATOM 622 C CA A ASN A 1 68 ? 11.044 -0.829 94.112 0.50 27.05 58 ASN A CA 1
ATOM 623 C CA B ASN A 1 68 ? 11.056 -0.822 94.122 0.50 26.10 58 ASN A CA 1
ATOM 624 C C A ASN A 1 68 ? 10.072 -0.002 93.277 0.50 25.90 58 ASN A C 1
ATOM 625 C C B ASN A 1 68 ? 10.051 -0.014 93.294 0.50 25.38 58 ASN A C 1
ATOM 626 O O A ASN A 1 68 ? 9.686 1.091 93.679 0.50 25.01 58 ASN A O 1
ATOM 627 O O B ASN A 1 68 ? 9.625 1.057 93.715 0.50 24.52 58 ASN A O 1
ATOM 636 N N . GLU A 1 69 ? 9.670 -0.548 92.130 1.00 25.29 59 GLU A N 1
ATOM 637 C CA . GLU A 1 69 ? 8.812 0.160 91.160 1.00 25.19 59 GLU A CA 1
ATOM 638 C C . GLU A 1 69 ? 7.394 -0.393 91.163 1.00 23.77 59 GLU A C 1
ATOM 639 O O . GLU A 1 69 ? 7.217 -1.604 91.208 1.00 24.29 59 GLU A O 1
ATOM 645 N N . GLY A 1 70 ? 6.383 0.471 91.060 1.00 22.04 60 GLY A N 1
ATOM 646 C CA . GLY A 1 70 ? 5.002 0.027 90.977 1.00 21.56 60 GLY A CA 1
ATOM 647 C C . GLY A 1 70 ? 4.376 -0.085 92.349 1.00 21.34 60 GLY A C 1
ATOM 648 O O . GLY A 1 70 ? 4.444 -1.140 93.001 1.00 21.10 60 GLY A O 1
ATOM 649 N N . LEU A 1 71 ? 3.790 1.013 92.810 1.00 20.06 61 LEU A N 1
ATOM 650 C CA . LEU A 1 71 ? 3.205 1.070 94.146 1.00 19.38 61 LEU A CA 1
ATOM 651 C C . LEU A 1 71 ? 1.937 1.922 94.161 1.00 18.80 61 LEU A C 1
ATOM 652 O O . LEU A 1 71 ? 1.749 2.814 93.325 1.00 18.95 61 LEU A O 1
ATOM 657 N N . VAL A 1 72 ? 1.079 1.628 95.127 1.00 19.25 62 VAL A N 1
ATOM 658 C CA . VAL A 1 72 ? 0.071 2.552 95.579 1.00 18.58 62 VAL A CA 1
ATOM 659 C C . VAL A 1 72 ? 0.603 3.175 96.867 1.00 19.08 62 VAL A C 1
ATOM 660 O O . VAL A 1 72 ? 1.194 2.486 97.713 1.00 19.74 62 VAL A O 1
ATOM 664 N N . TYR A 1 73 ? 0.455 4.494 96.990 1.00 18.55 63 TYR A N 1
ATOM 665 C CA . TYR A 1 73 ? 0.884 5.197 98.198 1.00 18.90 63 TYR A CA 1
ATOM 666 C C . TYR A 1 73 ? -0.219 6.029 98.819 1.00 19.31 63 TYR A C 1
ATOM 667 O O . TYR A 1 73 ? -1.186 6.428 98.143 1.00 19.52 63 TYR A O 1
ATOM 676 N N . VAL A 1 74 ? -0.079 6.266 100.124 1.00 19.64 64 VAL A N 1
ATOM 677 C CA . VAL A 1 74 ? -0.984 7.106 100.891 1.00 19.80 64 VAL A CA 1
ATOM 678 C C . VAL A 1 74 ? -0.128 8.111 101.634 1.00 19.37 64 VAL A C 1
ATOM 679 O O . VAL A 1 74 ? 0.808 7.720 102.324 1.00 19.42 64 VAL A O 1
ATOM 683 N N . PHE A 1 75 ? -0.425 9.395 101.437 1.00 18.03 65 PHE A N 1
ATOM 684 C CA . PHE A 1 75 ? 0.203 10.504 102.150 1.00 18.04 65 PHE A CA 1
ATOM 685 C C . PHE A 1 75 ? -0.647 10.811 103.369 1.00 18.02 65 PHE A C 1
ATOM 686 O O . PHE A 1 75 ? -1.847 11.119 103.251 1.00 16.87 65 PHE A O 1
ATOM 694 N N . VAL A 1 76 ? -0.021 10.750 104.536 1.00 17.39 66 VAL A N 1
ATOM 695 C CA . VAL A 1 76 ? -0.726 10.959 105.801 1.00 18.07 66 VAL A CA 1
ATOM 696 C C . VAL A 1 76 ? -0.053 12.105 106.536 1.00 18.23 66 VAL A C 1
ATOM 697 O O . VAL A 1 76 ? 1.183 12.132 106.686 1.00 17.86 66 VAL A O 1
ATOM 701 N N . ILE A 1 77 ? -0.857 13.042 107.016 1.00 18.10 67 ILE A N 1
ATOM 702 C CA . ILE A 1 77 ? -0.353 14.225 107.716 1.00 19.26 67 ILE A CA 1
ATOM 703 C C . ILE A 1 77 ? -1.090 14.337 109.041 1.00 20.33 67 ILE A C 1
ATOM 704 O O . ILE A 1 77 ? -2.317 14.476 109.063 1.00 20.06 67 ILE A O 1
ATOM 709 N N A GLN A 1 78 ? -0.344 14.274 110.140 0.50 20.31 68 GLN A N 1
ATOM 710 N N B GLN A 1 78 ? -0.340 14.243 110.132 0.50 20.81 68 GLN A N 1
ATOM 711 C CA A GLN A 1 78 ? -0.935 14.244 111.484 0.50 21.16 68 GLN A CA 1
ATOM 712 C CA B GLN A 1 78 ? -0.913 14.243 111.476 0.50 22.09 68 GLN A CA 1
ATOM 713 C C A GLN A 1 78 ? -2.126 13.289 111.549 0.50 21.31 68 GLN A C 1
ATOM 714 C C B GLN A 1 78 ? -2.112 13.288 111.566 0.50 21.81 68 GLN A C 1
ATOM 715 O O A GLN A 1 78 ? -3.219 13.651 112.003 0.50 22.24 68 GLN A O 1
ATOM 716 O O B GLN A 1 78 ? -3.189 13.645 112.061 0.50 22.70 68 GLN A O 1
ATOM 727 N N . GLY A 1 79 ? -1.894 12.066 111.081 1.00 20.95 69 GLY A N 1
ATOM 728 C CA . GLY A 1 79 ? -2.903 11.005 111.098 1.00 21.41 69 GLY A CA 1
ATOM 729 C C . GLY A 1 79 ? -3.994 11.033 110.044 1.00 21.40 69 GLY A C 1
ATOM 730 O O . GLY A 1 79 ? -4.754 10.066 109.945 1.00 22.57 69 GLY A O 1
ATOM 731 N N . LYS A 1 80 ? -4.091 12.120 109.272 1.00 19.81 70 LYS A N 1
ATOM 732 C CA . LYS A 1 80 ? -5.159 12.302 108.280 1.00 20.50 70 LYS A CA 1
ATOM 733 C C . LYS A 1 80 ? -4.685 11.895 106.879 1.00 19.52 70 LYS A C 1
ATOM 734 O O . LYS A 1 80 ? -3.569 12.208 106.496 1.00 18.51 70 LYS A O 1
ATOM 740 N N . ILE A 1 81 ? -5.542 11.192 106.137 1.00 20.14 71 ILE A N 1
ATOM 741 C CA . ILE A 1 81 ? -5.231 10.832 104.754 1.00 19.99 71 ILE A CA 1
ATOM 742 C C . ILE A 1 81 ? -5.404 12.052 103.861 1.00 19.67 71 ILE A C 1
ATOM 743 O O . ILE A 1 81 ? -6.515 12.554 103.679 1.00 21.08 71 ILE A O 1
ATOM 748 N N . PHE A 1 82 ? -4.294 12.528 103.309 1.00 18.96 72 PHE A N 1
ATOM 749 C CA . PHE A 1 82 ? -4.297 13.690 102.428 1.00 19.42 72 PHE A CA 1
ATOM 750 C C . PHE A 1 82 ? -4.533 13.247 100.984 1.00 19.82 72 PHE A C 1
ATOM 751 O O . PHE A 1 82 ? -5.262 13.887 100.259 1.00 21.43 72 PHE A O 1
ATOM 759 N N . LYS A 1 83 ? -3.876 12.171 100.577 1.00 20.24 73 LYS A N 1
ATOM 760 C CA . LYS A 1 83 ? -4.081 11.612 99.253 1.00 20.59 73 LYS A CA 1
ATOM 761 C C . LYS A 1 83 ? -3.694 10.148 99.127 1.00 19.60 73 LYS A C 1
ATOM 762 O O . LYS A 1 83 ? -2.942 9.621 99.929 1.00 18.81 73 LYS A O 1
ATOM 768 N N . ILE A 1 84 ? -4.252 9.521 98.091 1.00 19.72 74 ILE A N 1
ATOM 769 C CA . ILE A 1 84 ? -3.903 8.185 97.650 1.00 19.93 74 ILE A CA 1
ATOM 770 C C . ILE A 1 84 ? -3.499 8.351 96.201 1.00 19.99 74 ILE A C 1
ATOM 771 O O . ILE A 1 84 ? -4.197 9.020 95.444 1.00 20.89 74 ILE A O 1
ATOM 776 N N . GLY A 1 85 ? -2.341 7.801 95.838 1.00 19.02 75 GLY A N 1
ATOM 777 C CA . GLY A 1 85 ? -1.842 7.853 94.467 1.00 19.06 75 GLY A CA 1
ATOM 778 C C . GLY A 1 85 ? -1.122 6.591 94.059 1.00 18.88 75 GLY A C 1
ATOM 779 O O . GLY A 1 85 ? -1.047 5.634 94.818 1.00 18.29 75 GLY A O 1
ATOM 780 N N . HIS A 1 86 ? -0.579 6.584 92.848 1.00 18.62 76 HIS A N 1
ATOM 781 C CA . HIS A 1 86 ? 0.211 5.459 92.409 1.00 19.62 76 HIS A CA 1
ATOM 782 C C . HIS A 1 86 ? 1.373 5.936 91.545 1.00 18.51 76 HIS A C 1
ATOM 783 O O . HIS A 1 86 ? 1.372 7.065 90.998 1.00 17.94 76 HIS A O 1
ATOM 790 N N . SER A 1 87 ? 2.335 5.043 91.383 1.00 18.57 77 SER A N 1
ATOM 791 C CA . SER A 1 87 ? 3.456 5.262 90.496 1.00 18.24 77 SER A CA 1
ATOM 792 C C . SER A 1 87 ? 3.993 3.950 89.946 1.00 18.27 77 SER A C 1
ATOM 793 O O . SER A 1 87 ? 4.124 2.969 90.694 1.00 19.17 77 SER A O 1
ATOM 796 N N . ILE A 1 88 ? 4.335 3.939 88.658 1.00 18.01 78 ILE A N 1
ATOM 797 C CA . ILE A 1 88 ? 5.074 2.813 88.067 1.00 18.11 78 ILE A CA 1
ATOM 798 C C . ILE A 1 88 ? 6.585 2.930 88.324 1.00 18.59 78 ILE A C 1
ATOM 799 O O . ILE A 1 88 ? 7.342 2.037 87.974 1.00 19.46 78 ILE A O 1
ATOM 804 N N . THR A 1 89 ? 7.005 4.053 88.898 1.00 18.58 79 THR A N 1
ATOM 805 C CA . THR A 1 89 ? 8.414 4.281 89.235 1.00 18.78 79 THR A CA 1
ATOM 806 C C . THR A 1 89 ? 8.604 4.064 90.745 1.00 18.88 79 THR A C 1
ATOM 807 O O . THR A 1 89 ? 7.627 3.817 91.460 1.00 18.69 79 THR A O 1
ATOM 811 N N . PRO A 1 90 ? 9.855 4.154 91.248 1.00 19.00 80 PRO A N 1
ATOM 812 C CA . PRO A 1 90 ? 10.033 4.194 92.708 1.00 18.57 80 PRO A CA 1
ATOM 813 C C . PRO A 1 90 ? 9.497 5.479 93.326 1.00 17.53 80 PRO A C 1
ATOM 814 O O . PRO A 1 90 ? 9.312 6.469 92.623 1.00 16.76 80 PRO A O 1
ATOM 818 N N . ILE A 1 91 ? 9.227 5.466 94.633 1.00 16.87 81 ILE A N 1
ATOM 819 C CA . ILE A 1 91 ? 8.734 6.661 95.318 1.00 16.87 81 ILE A CA 1
ATOM 820 C C . ILE A 1 91 ? 9.617 7.889 95.081 1.00 16.43 81 ILE A C 1
ATOM 821 O O . ILE A 1 91 ? 9.129 9.032 95.033 1.00 17.56 81 ILE A O 1
ATOM 826 N N . THR A 1 92 ? 10.919 7.666 94.967 1.00 17.29 82 THR A N 1
ATOM 827 C CA . THR A 1 92 ? 11.862 8.762 94.846 1.00 17.23 82 THR A CA 1
ATOM 828 C C . THR A 1 92 ? 11.577 9.578 93.580 1.00 17.34 82 THR A C 1
ATOM 829 O O . THR A 1 92 ? 11.595 10.802 93.616 1.00 16.74 82 THR A O 1
ATOM 833 N N . LYS A 1 93 ? 11.328 8.888 92.470 1.00 17.38 83 LYS A N 1
ATOM 834 C CA . LYS A 1 93 ? 10.988 9.555 91.208 1.00 17.59 83 LYS A CA 1
ATOM 835 C C . LYS A 1 93 ? 9.624 10.263 91.284 1.00 17.04 83 LYS A C 1
ATOM 836 O O . LYS A 1 93 ? 9.441 11.375 90.745 1.00 17.10 83 LYS A O 1
ATOM 842 N N . ARG A 1 94 ? 8.652 9.637 91.943 1.00 16.36 84 ARG A N 1
ATOM 843 C CA . ARG A 1 94 ? 7.356 10.277 92.105 1.00 16.14 84 ARG A CA 1
ATOM 844 C C . ARG A 1 94 ? 7.488 11.557 92.926 1.00 15.96 84 ARG A C 1
ATOM 845 O O . ARG A 1 94 ? 6.841 12.553 92.629 1.00 16.64 84 ARG A O 1
ATOM 853 N N . VAL A 1 95 ? 8.302 11.524 93.982 1.00 16.08 85 VAL A N 1
ATOM 854 C CA . VAL A 1 95 ? 8.568 12.742 94.757 1.00 15.55 85 VAL A CA 1
ATOM 855 C C . VAL A 1 95 ? 9.288 13.810 93.916 1.00 16.03 85 VAL A C 1
ATOM 856 O O . VAL A 1 95 ? 8.946 14.977 94.003 1.00 17.17 85 VAL A O 1
ATOM 860 N N A GLN A 1 96 ? 10.298 13.406 93.146 0.50 15.74 86 GLN A N 1
ATOM 861 N N B GLN A 1 96 ? 10.255 13.403 93.107 0.50 16.23 86 GLN A N 1
ATOM 862 C CA A GLN A 1 96 ? 10.964 14.243 92.124 0.50 16.74 86 GLN A CA 1
ATOM 863 C CA B GLN A 1 96 ? 10.956 14.356 92.263 0.50 17.51 86 GLN A CA 1
ATOM 864 C C A GLN A 1 96 ? 9.897 14.961 91.279 0.50 16.39 86 GLN A C 1
ATOM 865 C C B GLN A 1 96 ? 9.940 14.965 91.230 0.50 16.90 86 GLN A C 1
ATOM 866 O O A GLN A 1 96 ? 9.898 16.188 91.116 0.50 16.90 86 GLN A O 1
ATOM 867 O O B GLN A 1 96 ? 10.017 16.159 90.906 0.50 17.49 86 GLN A O 1
ATOM 878 N N . SER A 1 97 ? 8.939 14.187 90.799 1.00 16.00 87 SER A N 1
ATOM 879 C CA . SER A 1 97 ? 7.809 14.735 90.033 1.00 15.84 87 SER A CA 1
ATOM 880 C C . SER A 1 97 ? 7.000 15.755 90.861 1.00 14.94 87 SER A C 1
ATOM 881 O O . SER A 1 97 ? 6.742 16.874 90.403 1.00 15.38 87 SER A O 1
ATOM 884 N N . TYR A 1 98 ? 6.599 15.418 92.083 1.00 15.29 88 TYR A N 1
ATOM 885 C CA . TYR A 1 98 ? 5.947 16.426 92.966 1.00 15.12 88 TYR A CA 1
ATOM 886 C C . TYR A 1 98 ? 6.765 17.696 93.107 1.00 14.84 88 TYR A C 1
ATOM 887 O O . TYR A 1 98 ? 6.218 18.810 93.129 1.00 14.50 88 TYR A O 1
ATOM 896 N N . ASN A 1 99 ? 8.088 17.553 93.194 1.00 15.16 89 ASN A N 1
ATOM 897 C CA . ASN A 1 99 ? 8.960 18.721 93.288 1.00 15.36 89 ASN A CA 1
ATOM 898 C C . ASN A 1 99 ? 8.972 19.618 92.036 1.00 15.74 89 ASN A C 1
ATOM 899 O O . ASN A 1 99 ? 9.584 20.693 92.057 1.00 15.41 89 ASN A O 1
ATOM 904 N N . CYS A 1 100 ? 8.297 19.176 90.969 1.00 15.26 90 CYS A N 1
ATOM 905 C CA . CYS A 1 100 ? 8.031 20.028 89.800 1.00 15.50 90 CYS A CA 1
ATOM 906 C C . CYS A 1 100 ? 6.886 21.022 90.008 1.00 15.29 90 CYS A C 1
ATOM 907 O O . CYS A 1 100 ? 6.664 21.891 89.157 1.00 15.46 90 CYS A O 1
ATOM 910 N N . GLY A 1 101 ? 6.160 20.887 91.116 1.00 14.86 91 GLY A N 1
ATOM 911 C CA . GLY A 1 101 ? 5.027 21.749 91.421 1.00 15.74 91 GLY A CA 1
ATOM 912 C C . GLY A 1 101 ? 5.365 23.158 91.868 1.00 16.30 91 GLY A C 1
ATOM 913 O O . GLY A 1 101 ? 4.637 23.721 92.648 1.00 17.11 91 GLY A O 1
ATOM 914 N N . LYS A 1 102 ? 6.468 23.718 91.384 1.00 16.70 92 LYS A N 1
ATOM 915 C CA . LYS A 1 102 ? 6.911 25.044 91.798 1.00 17.18 92 LYS A CA 1
ATOM 916 C C . LYS A 1 102 ? 6.046 26.147 91.196 1.00 17.16 92 LYS A C 1
ATOM 917 O O . LYS A 1 102 ? 5.530 26.025 90.088 1.00 16.38 92 LYS A O 1
ATOM 923 N N . VAL A 1 103 ? 5.916 27.249 91.933 1.00 17.16 93 VAL A N 1
ATOM 924 C CA . VAL A 1 103 ? 5.187 28.412 91.447 1.00 17.20 93 VAL A CA 1
ATOM 925 C C . VAL A 1 103 ? 5.616 28.832 90.043 1.00 17.43 93 VAL A C 1
ATOM 926 O O . VAL A 1 103 ? 4.755 29.073 89.170 1.00 16.89 93 VAL A O 1
ATOM 930 N N A GLU A 1 104 ? 6.931 28.914 89.818 0.50 17.06 94 GLU A N 1
ATOM 931 N N B GLU A 1 104 ? 6.927 28.913 89.811 0.50 17.78 94 GLU A N 1
ATOM 932 C CA A GLU A 1 104 ? 7.471 29.304 88.517 0.50 17.64 94 GLU A CA 1
ATOM 933 C CA B GLU A 1 104 ? 7.440 29.317 88.505 0.50 18.97 94 GLU A CA 1
ATOM 934 C C A GLU A 1 104 ? 6.993 28.410 87.368 0.50 17.41 94 GLU A C 1
ATOM 935 C C B GLU A 1 104 ? 7.009 28.407 87.354 0.50 18.12 94 GLU A C 1
ATOM 936 O O A GLU A 1 104 ? 6.613 28.905 86.305 0.50 17.90 94 GLU A O 1
ATOM 937 O O B GLU A 1 104 ? 6.672 28.891 86.271 0.50 18.59 94 GLU A O 1
ATOM 948 N N . TYR A 1 105 ? 7.013 27.097 87.586 1.00 17.14 95 TYR A N 1
ATOM 949 C CA . TYR A 1 105 ? 6.641 26.151 86.529 1.00 16.58 95 TYR A CA 1
ATOM 950 C C . TYR A 1 105 ? 5.131 26.175 86.311 1.00 16.00 95 TYR A C 1
ATOM 951 O O . TYR A 1 105 ? 4.695 26.045 85.189 1.00 15.77 95 TYR A O 1
ATOM 960 N N . ARG A 1 106 ? 4.358 26.403 87.372 1.00 15.98 96 ARG A N 1
ATOM 961 C CA . ARG A 1 106 ? 2.899 26.580 87.227 1.00 15.78 96 ARG A CA 1
ATOM 962 C C . ARG A 1 106 ? 2.606 27.798 86.377 1.00 17.17 96 ARG A C 1
ATOM 963 O O . ARG A 1 106 ? 1.739 27.759 85.492 1.00 17.10 96 ARG A O 1
ATOM 971 N N A LYS A 1 107 ? 3.343 28.873 86.626 0.50 18.33 97 LYS A N 1
ATOM 972 N N B LYS A 1 107 ? 3.339 28.874 86.644 0.50 17.95 97 LYS A N 1
ATOM 973 C CA A LYS A 1 107 ? 3.244 30.088 85.809 0.50 19.66 97 LYS A CA 1
ATOM 974 C CA B LYS A 1 107 ? 3.224 30.120 85.880 0.50 18.90 97 LYS A CA 1
ATOM 975 C C A LYS A 1 107 ? 3.654 29.856 84.354 0.50 19.82 97 LYS A C 1
ATOM 976 C C B LYS A 1 107 ? 3.520 29.906 84.399 0.50 19.43 97 LYS A C 1
ATOM 977 O O A LYS A 1 107 ? 3.001 30.369 83.445 0.50 20.68 97 LYS A O 1
ATOM 978 O O B LYS A 1 107 ? 2.783 30.408 83.548 0.50 19.98 97 LYS A O 1
ATOM 989 N N A ASN A 1 108 ? 4.719 29.082 84.145 0.50 19.58 98 ASN A N 1
ATOM 990 N N B ASN A 1 108 ? 4.580 29.155 84.107 0.50 19.50 98 ASN A N 1
ATOM 991 C CA A ASN A 1 108 ? 5.157 28.667 82.802 0.50 19.71 98 ASN A CA 1
ATOM 992 C CA B ASN A 1 108 ? 4.971 28.813 82.730 0.50 20.19 98 ASN A CA 1
ATOM 993 C C A ASN A 1 108 ? 4.126 27.720 82.127 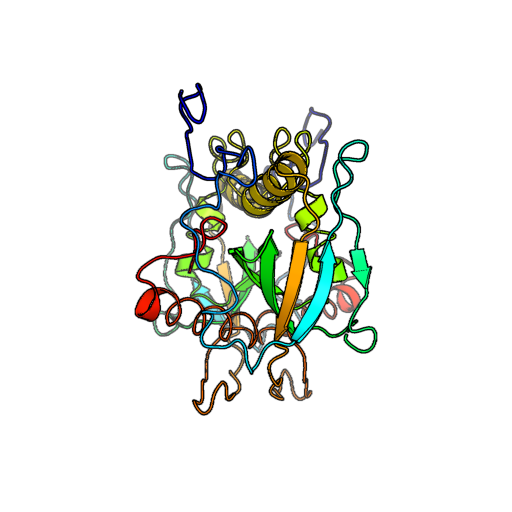0.50 18.99 98 ASN A C 1
ATOM 994 C C B ASN A 1 108 ? 4.113 27.701 82.111 0.50 19.18 98 ASN A C 1
ATOM 995 O O A ASN A 1 108 ? 4.117 27.591 80.899 0.50 18.79 98 ASN A O 1
ATOM 996 O O B ASN A 1 108 ? 4.212 27.432 80.911 0.50 18.95 98 ASN A O 1
ATOM 1005 N N . GLY A 1 109 ? 3.294 27.049 82.929 1.00 17.80 99 GLY A N 1
ATOM 1006 C CA . GLY A 1 109 ? 2.376 26.014 82.444 1.00 17.44 99 GLY A CA 1
ATOM 1007 C C . GLY A 1 109 ? 3.057 24.692 82.139 1.00 16.99 99 GLY A C 1
ATOM 1008 O O . GLY A 1 109 ? 2.553 23.882 81.339 1.00 17.30 99 GLY A O 1
ATOM 1009 N N . THR A 1 110 ? 4.221 24.458 82.749 1.00 16.60 100 THR A N 1
ATOM 1010 C CA . THR A 1 110 ? 5.004 23.284 82.423 1.00 16.12 100 THR A CA 1
ATOM 1011 C C . THR A 1 110 ? 4.947 22.156 83.451 1.00 15.53 100 THR A C 1
ATOM 1012 O O . THR A 1 110 ? 5.432 21.061 83.167 1.00 16.69 100 THR A O 1
ATOM 1016 N N . CYS A 1 111 ? 4.381 22.414 84.628 1.00 14.68 101 CYS A N 1
ATOM 1017 C CA . CYS A 1 111 ? 4.132 21.361 85.600 1.00 15.33 101 CYS A CA 1
ATOM 1018 C C . CYS A 1 111 ? 2.685 20.943 85.564 1.00 15.66 101 CYS A C 1
ATOM 1019 O O . CYS A 1 111 ? 1.827 21.698 85.077 1.00 16.74 101 CYS A O 1
ATOM 1022 N N . SER A 1 112 ? 2.391 19.747 86.076 1.00 14.57 102 SER A N 1
ATOM 1023 C CA . SER A 1 112 ? 1.003 19.328 86.204 1.00 14.40 102 SER A CA 1
ATOM 1024 C C . SER A 1 112 ? 0.321 20.153 87.297 1.00 14.87 102 SER A C 1
ATOM 1025 O O . SER A 1 112 ? 0.957 20.584 88.284 1.00 14.34 102 SER A O 1
ATOM 1028 N N . THR A 1 113 ? -0.969 20.399 87.117 1.00 14.65 103 THR A N 1
ATOM 1029 C CA . THR A 1 113 ? -1.752 21.074 88.163 1.00 14.72 103 THR A CA 1
ATOM 1030 C C . THR A 1 113 ? -1.758 20.284 89.483 1.00 14.86 103 THR A C 1
ATOM 1031 O O . THR A 1 113 ? -1.725 20.893 90.553 1.00 15.52 103 THR A O 1
ATOM 1035 N N . THR A 1 114 ? -1.729 18.957 89.394 1.00 14.78 104 THR A N 1
ATOM 1036 C CA . THR A 1 114 ? -1.622 18.078 90.559 1.00 14.21 104 THR A CA 1
ATOM 1037 C C . THR A 1 114 ? -0.343 18.331 91.336 1.00 14.50 104 THR A C 1
ATOM 1038 O O . THR A 1 114 ? -0.368 18.474 92.563 1.00 14.49 104 THR A O 1
ATOM 1042 N N . ASN A 1 115 ? 0.781 18.325 90.637 1.00 13.93 105 ASN A N 1
ATOM 1043 C CA . ASN A 1 115 ? 2.055 18.482 91.336 1.00 14.23 105 ASN A CA 1
ATOM 1044 C C . ASN A 1 115 ? 2.134 19.864 92.000 1.00 14.46 105 ASN A C 1
ATOM 1045 O O . ASN A 1 115 ? 2.623 20.001 93.120 1.00 14.70 105 ASN A O 1
ATOM 1050 N N . TYR A 1 116 ? 1.610 20.871 91.319 1.00 14.07 106 TYR A N 1
ATOM 1051 C CA . TYR A 1 116 ? 1.503 22.222 91.896 1.00 13.82 106 TYR A CA 1
ATOM 1052 C C . TYR A 1 116 ? 0.645 22.254 93.163 1.00 14.40 106 TYR A C 1
ATOM 1053 O O . TYR A 1 116 ? 1.077 22.747 94.203 1.00 14.42 106 TYR A O 1
ATOM 1062 N N . PHE A 1 117 ? -0.569 21.732 93.074 1.00 14.47 107 PHE A N 1
ATOM 1063 C CA . PHE A 1 117 ? -1.464 21.701 94.226 1.00 15.98 107 PHE A CA 1
ATOM 1064 C C . PHE A 1 117 ? -0.831 20.925 95.402 1.00 15.24 107 PHE A C 1
ATOM 1065 O O . PHE A 1 117 ? -0.861 21.379 96.545 1.00 15.47 107 PHE A O 1
ATOM 1073 N N . VAL A 1 118 ? -0.277 19.751 95.133 1.00 14.91 108 VAL A N 1
ATOM 1074 C CA . VAL A 1 118 ? 0.304 18.943 96.205 1.00 14.41 108 VAL A CA 1
ATOM 1075 C C . VAL A 1 118 ? 1.566 19.572 96.804 1.00 14.98 108 VAL A C 1
ATOM 1076 O O . VAL A 1 118 ? 1.661 19.711 98.025 1.00 14.92 108 VAL A O 1
ATOM 1080 N N . LEU A 1 119 ? 2.529 19.986 95.982 1.00 15.06 109 LEU A N 1
ATOM 1081 C CA . LEU A 1 119 ? 3.759 20.539 96.544 1.00 14.55 109 LEU A CA 1
ATOM 1082 C C . LEU A 1 119 ? 3.427 21.800 97.371 1.00 15.21 109 LEU A C 1
ATOM 1083 O O . LEU A 1 119 ? 3.900 21.953 98.501 1.00 15.57 109 LEU A O 1
ATOM 1088 N N . GLN A 1 120 ? 2.616 22.689 96.809 1.00 15.39 110 GLN A N 1
ATOM 1089 C CA . GLN A 1 120 ? 2.350 23.973 97.468 1.00 16.21 110 GLN A CA 1
ATOM 1090 C C . GLN A 1 120 ? 1.557 23.750 98.751 1.00 16.66 110 GLN A C 1
ATOM 1091 O O . GLN A 1 120 ? 1.812 24.420 99.759 1.00 16.52 110 GLN A O 1
ATOM 1097 N N . SER A 1 121 ? 0.624 22.802 98.719 1.00 16.24 111 SER A N 1
ATOM 1098 C CA . SER A 1 121 ? -0.168 22.483 99.923 1.00 16.90 111 SER A CA 1
ATOM 1099 C C . SER A 1 121 ? 0.712 21.894 101.014 1.00 17.15 111 SER A C 1
ATOM 1100 O O . SER A 1 121 ? 0.628 22.302 102.172 1.00 17.78 111 SER A O 1
ATOM 1103 N N . LEU A 1 122 ? 1.565 20.943 100.651 1.00 17.05 112 LEU A N 1
ATOM 1104 C CA . LEU A 1 122 ? 2.473 20.343 101.631 1.00 17.40 112 LEU A CA 1
ATOM 1105 C C . LEU A 1 122 ? 3.481 21.345 102.199 1.00 16.90 112 LEU A C 1
ATOM 1106 O O . LEU A 1 122 ? 3.797 21.297 103.387 1.00 17.16 112 LEU A O 1
ATOM 1111 N N . LEU A 1 123 ? 4.001 22.239 101.361 1.00 16.81 113 LEU A N 1
ATOM 1112 C CA . LEU A 1 123 ? 4.911 23.278 101.834 1.00 17.45 113 LEU A CA 1
ATOM 1113 C C . LEU A 1 123 ? 4.215 24.230 102.818 1.00 17.94 113 LEU A C 1
ATOM 1114 O O . LEU A 1 123 ? 4.791 24.637 103.835 1.00 18.89 113 LEU A O 1
ATOM 1119 N N . LYS A 1 124 ? 2.975 24.603 102.507 1.00 18.84 114 LYS A N 1
ATOM 1120 C CA . LYS A 1 124 ? 2.213 25.556 103.326 1.00 20.06 114 LYS A CA 1
ATOM 1121 C C . LYS A 1 124 ? 1.791 24.963 104.659 1.00 19.54 114 LYS A C 1
ATOM 1122 O O . LYS A 1 124 ? 1.893 25.624 105.706 1.00 20.24 114 LYS A O 1
ATOM 1128 N N . ILE A 1 125 ? 1.315 23.719 104.627 1.00 18.93 115 ILE A N 1
ATOM 1129 C CA . ILE A 1 125 ? 0.935 23.004 105.848 1.00 19.07 115 ILE A CA 1
ATOM 1130 C C . ILE A 1 125 ? 2.191 22.807 106.699 1.00 19.82 115 ILE A C 1
ATOM 1131 O O . ILE A 1 125 ? 2.167 22.928 107.934 1.00 20.30 115 ILE A O 1
ATOM 1136 N N . ASN A 1 126 ? 3.295 22.542 106.005 1.00 18.68 116 ASN A N 1
ATOM 1137 C CA . ASN A 1 126 ? 4.633 22.531 106.604 1.00 19.34 116 ASN A CA 1
ATOM 1138 C C . ASN A 1 126 ? 4.756 21.518 107.740 1.00 19.25 116 ASN A C 1
ATOM 1139 O O . ASN A 1 126 ? 5.382 21.776 108.796 1.00 19.50 116 ASN A O 1
ATOM 1144 N N . LYS A 1 127 ? 4.199 20.332 107.485 1.00 18.15 117 LYS A N 1
ATOM 1145 C CA . LYS A 1 127 ? 4.376 19.191 108.362 1.00 19.19 117 LYS A CA 1
ATOM 1146 C C . LYS A 1 127 ? 5.050 18.042 107.625 1.00 18.64 117 LYS A C 1
ATOM 1147 O O . LYS A 1 127 ? 4.953 17.916 106.399 1.00 19.41 117 LYS A O 1
ATOM 1153 N N . ILE A 1 128 ? 5.739 17.199 108.386 1.00 17.84 118 ILE A N 1
ATOM 1154 C CA . ILE A 1 128 ? 6.333 15.991 107.818 1.00 18.06 118 ILE A CA 1
ATOM 1155 C C . ILE A 1 128 ? 5.173 15.066 107.413 1.00 17.69 118 ILE A C 1
ATOM 1156 O O . ILE A 1 128 ? 4.148 14.969 108.121 1.00 19.01 118 ILE A O 1
ATOM 1161 N N . VAL A 1 129 ? 5.301 14.460 106.236 1.00 17.33 119 VAL A N 1
ATOM 1162 C CA . VAL A 1 129 ? 4.278 13.596 105.683 1.00 16.79 119 VAL A CA 1
ATOM 1163 C C . VAL A 1 129 ? 4.733 12.157 105.766 1.00 16.76 119 VAL A C 1
ATOM 1164 O O . VAL A 1 129 ? 5.820 11.823 105.299 1.00 17.17 119 VAL A O 1
ATOM 1168 N N . GLN A 1 130 ? 3.917 11.291 106.353 1.00 17.23 120 GLN A N 1
ATOM 1169 C CA . GLN A 1 130 ? 4.193 9.875 106.325 1.00 16.65 120 GLN A CA 1
ATOM 1170 C C . GLN A 1 130 ? 3.661 9.290 105.020 1.00 17.41 120 GLN A C 1
ATOM 1171 O O . GLN A 1 130 ? 2.500 9.573 104.618 1.00 18.39 120 GLN A O 1
ATOM 1177 N N . VAL A 1 131 ? 4.472 8.435 104.395 1.00 16.26 121 VAL A N 1
ATOM 1178 C CA . VAL A 1 131 ? 4.105 7.768 103.162 1.00 16.05 121 VAL A CA 1
ATOM 1179 C C . VAL A 1 131 ? 4.016 6.263 103.415 1.00 16.97 121 VAL A C 1
ATOM 1180 O O . VAL A 1 131 ? 5.010 5.633 103.715 1.00 17.53 121 VAL A O 1
ATOM 1184 N N . TYR A 1 132 ? 2.808 5.737 103.318 1.00 17.19 122 TYR A N 1
ATOM 1185 C CA . TYR A 1 132 ? 2.557 4.291 103.397 1.00 17.70 122 TYR A CA 1
ATOM 1186 C C . TYR A 1 132 ? 2.383 3.741 101.999 1.00 18.95 122 TYR A C 1
ATOM 1187 O O . TYR A 1 132 ? 1.832 4.421 101.117 1.00 19.87 122 TYR A O 1
ATOM 1196 N N . ALA A 1 133 ? 2.862 2.520 101.777 1.00 19.30 123 ALA A N 1
ATOM 1197 C CA . ALA A 1 133 ? 2.887 1.969 100.419 1.00 19.76 123 ALA A CA 1
ATOM 1198 C C . ALA A 1 133 ? 2.469 0.523 100.357 1.00 20.68 123 ALA A C 1
ATOM 1199 O O . ALA A 1 133 ? 2.681 -0.247 101.305 1.00 21.20 123 ALA A O 1
ATOM 1201 N N . PHE A 1 134 ? 1.958 0.162 99.185 1.00 21.52 124 PHE A N 1
ATOM 1202 C CA . PHE A 1 134 ? 1.596 -1.206 98.827 1.00 22.59 124 PHE A CA 1
ATOM 1203 C C . PHE A 1 134 ? 2.183 -1.464 97.460 1.00 22.54 124 PHE A C 1
ATOM 1204 O O . PHE A 1 134 ? 1.957 -0.656 96.545 1.00 22.21 124 PHE A O 1
ATOM 1212 N N . PHE A 1 135 ? 2.952 -2.554 97.320 1.00 22.94 125 PHE A N 1
ATOM 1213 C CA . PHE A 1 135 ? 3.587 -2.908 96.054 1.00 23.41 125 PHE A CA 1
ATOM 1214 C C . PHE A 1 135 ? 2.864 -4.148 95.497 1.00 25.71 125 PHE A C 1
ATOM 1215 O O . PHE A 1 135 ? 3.081 -5.256 95.997 1.00 26.55 125 PHE A O 1
ATOM 1223 N N . PRO A 1 136 ? 1.948 -3.959 94.525 1.00 26.83 126 PRO A N 1
ATOM 1224 C CA . PRO A 1 136 ? 1.256 -5.121 93.957 1.00 28.74 126 PRO A CA 1
ATOM 1225 C C . PRO A 1 136 ? 2.179 -6.101 93.271 1.00 30.08 126 PRO A C 1
ATOM 1226 O O . PRO A 1 136 ? 3.252 -5.733 92.797 1.00 28.90 126 PRO A O 1
ATOM 1230 N N A GLU A 1 137 ? 1.772 -7.364 93.237 0.50 31.82 127 GLU A N 1
ATOM 1231 N N B GLU A 1 137 ? 1.758 -7.360 93.220 0.50 32.11 127 GLU A N 1
ATOM 1232 C CA A GLU A 1 137 ? 2.503 -8.359 92.469 0.50 33.07 127 GLU A CA 1
ATOM 1233 C CA B GLU A 1 137 ? 2.499 -8.364 92.470 0.50 33.64 127 GLU A CA 1
ATOM 1234 C C A GLU A 1 137 ? 2.412 -7.992 90.999 0.50 33.28 127 GLU A C 1
ATOM 1235 C C B GLU A 1 137 ? 2.406 -8.010 90.995 0.50 33.58 127 GLU A C 1
ATOM 1236 O O A GLU A 1 137 ? 1.369 -7.521 90.531 0.50 33.61 127 GLU A O 1
ATOM 1237 O O B GLU A 1 137 ? 1.356 -7.563 90.521 0.50 33.93 127 GLU A O 1
ATOM 1248 N N . GLN A 1 138 ? 3.509 -8.197 90.278 1.00 35.67 128 GLN A N 1
ATOM 1249 C CA . GLN A 1 138 ? 3.571 -7.854 88.871 1.00 34.26 128 GLN A CA 1
ATOM 1250 C C . GLN A 1 138 ? 3.395 -9.112 88.028 1.00 36.23 128 GLN A C 1
ATOM 1251 O O . GLN A 1 138 ? 4.080 -10.100 88.244 1.00 37.99 128 GLN A O 1
ATOM 1257 N N . PRO A 1 139 ? 2.476 -9.064 87.055 1.00 36.38 129 PRO A N 1
ATOM 1258 C CA . PRO A 1 139 ? 2.298 -10.195 86.172 1.00 38.45 129 PRO A CA 1
ATOM 1259 C C . PRO A 1 139 ? 3.429 -10.307 85.160 1.00 39.36 129 PRO A C 1
ATOM 1260 O O . PRO A 1 139 ? 4.125 -9.328 84.886 1.00 37.17 129 PRO A O 1
ATOM 1264 N N A THR A 1 140 ? 3.610 -11.504 84.615 0.50 42.01 130 THR A N 1
ATOM 1265 N N B THR A 1 140 ? 3.609 -11.505 84.614 0.50 41.90 130 THR A N 1
ATOM 1266 C CA A THR A 1 140 ? 4.503 -11.695 83.484 0.50 43.35 130 THR A CA 1
ATOM 1267 C CA B THR A 1 140 ? 4.504 -11.709 83.485 0.50 43.16 130 THR A CA 1
ATOM 1268 C C A THR A 1 140 ? 3.684 -11.538 82.207 0.50 42.91 130 THR A C 1
ATOM 1269 C C B THR A 1 140 ? 3.689 -11.555 82.202 0.50 42.85 130 THR A C 1
ATOM 1270 O O A THR A 1 140 ? 2.512 -11.923 82.157 0.50 43.50 130 THR A O 1
ATOM 1271 O O B THR A 1 140 ? 2.524 -11.959 82.145 0.50 43.49 130 THR A O 1
ATOM 1278 N N . TYR A 1 141 ? 4.288 -10.941 81.186 1.00 42.61 131 TYR A N 1
ATOM 1279 C CA . TYR A 1 141 ? 3.613 -10.748 79.902 1.00 41.98 131 TYR A CA 1
ATOM 1280 C C . TYR A 1 141 ? 4.593 -10.879 78.759 1.00 43.86 131 TYR A C 1
ATOM 1281 O O . TYR A 1 141 ? 5.806 -10.771 78.953 1.00 44.83 131 TYR A O 1
ATOM 1290 N N . THR A 1 142 ? 4.048 -11.131 77.573 1.00 44.81 132 THR A N 1
ATOM 1291 C CA . THR A 1 142 ? 4.844 -11.349 76.374 1.00 46.75 132 THR A CA 1
ATOM 1292 C C . THR A 1 142 ? 4.603 -10.243 75.359 1.00 44.99 132 THR A C 1
ATOM 1293 O O . THR A 1 142 ? 3.465 -9.812 75.144 1.00 43.98 132 THR A O 1
ATOM 1297 N N . LEU A 1 143 ? 5.691 -9.769 74.761 1.00 45.31 133 LEU A N 1
ATOM 1298 C CA . LEU A 1 143 ? 5.633 -8.788 73.689 1.00 44.70 133 LEU A CA 1
ATOM 1299 C C . LEU A 1 143 ? 6.682 -9.175 72.663 1.00 47.78 133 LEU A C 1
ATOM 1300 O O . LEU A 1 143 ? 7.872 -9.233 72.981 1.00 48.72 133 LEU A O 1
ATOM 1305 N N . PHE A 1 144 ? 6.235 -9.454 71.441 1.00 49.49 134 PHE A N 1
ATOM 1306 C CA . PHE A 1 144 ? 7.138 -9.779 70.345 1.00 53.05 134 PHE A CA 1
ATOM 1307 C C . PHE A 1 144 ? 8.073 -10.932 70.723 1.00 55.65 134 PHE A C 1
ATOM 1308 O O . PHE A 1 144 ? 9.283 -10.892 70.461 1.00 57.90 134 PHE A O 1
ATOM 1316 N N . GLY A 1 145 ? 7.496 -11.950 71.360 1.00 55.66 135 GLY A N 1
ATOM 1317 C CA . GLY A 1 145 ? 8.232 -13.156 71.735 1.00 58.51 135 GLY A CA 1
ATOM 1318 C C . GLY A 1 145 ? 9.202 -13.031 72.904 1.00 57.80 135 GLY A C 1
ATOM 1319 O O . GLY A 1 145 ? 9.960 -13.960 73.171 1.00 60.81 135 GLY A O 1
ATOM 1320 N N . LYS A 1 146 ? 9.184 -11.902 73.611 1.00 54.07 136 LYS A N 1
ATOM 1321 C CA . LYS A 1 146 ? 10.023 -11.729 74.788 1.00 53.33 136 LYS A CA 1
ATOM 1322 C C . LYS A 1 146 ? 9.141 -11.538 76.017 1.00 49.49 136 LYS A C 1
ATOM 1323 O O . LYS A 1 146 ? 8.050 -10.968 75.921 1.00 47.00 136 LYS A O 1
ATOM 1329 N N A THR A 1 147 ? 9.622 -12.008 77.166 0.50 49.80 137 THR A N 1
ATOM 1330 N N B THR A 1 147 ? 9.624 -12.009 77.165 0.50 49.72 137 THR A N 1
ATOM 1331 C CA A THR A 1 147 ? 8.852 -11.976 78.408 0.50 47.28 137 THR A CA 1
ATOM 1332 C CA B THR A 1 147 ? 8.857 -11.972 78.408 0.50 47.09 137 THR A CA 1
ATOM 1333 C C A THR A 1 147 ? 9.308 -10.841 79.326 0.50 44.61 137 THR A C 1
ATOM 1334 C C B THR A 1 147 ? 9.309 -10.833 79.320 0.50 44.50 137 THR A C 1
ATOM 1335 O O A THR A 1 147 ? 10.503 -10.550 79.435 0.50 45.64 137 THR A O 1
ATOM 1336 O O B THR A 1 147 ? 10.502 -10.532 79.422 0.50 45.53 137 THR A O 1
ATOM 1343 N N . TYR A 1 148 ? 8.335 -10.216 79.981 1.00 41.17 138 TYR A N 1
ATOM 1344 C CA . TYR A 1 148 ? 8.570 -9.073 80.859 1.00 38.69 138 TYR A CA 1
ATOM 1345 C C . TYR A 1 148 ? 7.849 -9.297 82.174 1.00 37.67 138 TYR A C 1
ATOM 1346 O O . TYR A 1 148 ? 6.822 -9.965 82.222 1.00 37.63 138 TYR A O 1
ATOM 1355 N N . GLN A 1 149 ? 8.399 -8.743 83.243 1.00 37.03 139 GLN A N 1
ATOM 1356 C CA . GLN A 1 149 ? 7.681 -8.648 84.500 1.00 36.17 139 GLN A CA 1
ATOM 1357 C C . GLN A 1 149 ? 8.105 -7.339 85.118 1.00 34.31 139 GLN A C 1
ATOM 1358 O O . GLN A 1 149 ? 9.216 -7.211 85.612 1.00 35.67 139 GLN A O 1
ATOM 1364 N N . ASP A 1 150 ? 7.239 -6.345 85.038 1.00 31.63 140 ASP A N 1
ATOM 1365 C CA . ASP A 1 150 ? 7.591 -5.027 85.554 1.00 30.07 140 ASP A CA 1
ATOM 1366 C C . ASP A 1 150 ? 6.343 -4.248 85.926 1.00 27.81 140 ASP A C 1
ATOM 1367 O O . ASP A 1 150 ? 5.234 -4.806 85.935 1.00 27.27 140 ASP A O 1
ATOM 1372 N N . SER A 1 151 ? 6.527 -2.954 86.191 1.00 25.28 141 SER A N 1
ATOM 1373 C CA . S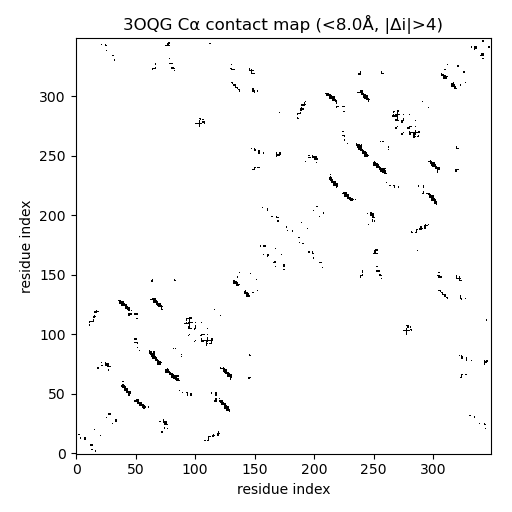ER A 1 151 ? 5.462 -2.101 86.685 1.00 24.00 141 SER A CA 1
ATOM 1374 C C . SER A 1 151 ? 4.673 -1.453 85.562 1.00 22.89 141 SER A C 1
ATOM 1375 O O . SER A 1 151 ? 3.668 -0.813 85.826 1.00 23.75 141 SER A O 1
ATOM 1378 N N . PHE A 1 152 ? 5.125 -1.614 84.319 1.00 23.00 142 PHE A N 1
ATOM 1379 C CA . PHE A 1 152 ? 4.557 -0.886 83.177 1.00 22.57 142 PHE A CA 1
ATOM 1380 C C . PHE A 1 152 ? 3.272 -1.534 82.674 1.00 21.22 142 PHE A C 1
ATOM 1381 O O . PHE A 1 152 ? 3.127 -2.779 82.710 1.00 22.20 142 PHE A O 1
ATOM 1389 N N . SER A 1 153 ? 2.365 -0.716 82.160 1.00 23.33 143 SER A N 1
ATOM 1390 C CA . SER A 1 153 ? 1.262 -1.228 81.322 1.00 23.01 143 SER A CA 1
ATOM 1391 C C . SER A 1 153 ? 1.874 -1.859 80.082 1.00 23.15 143 SER A C 1
ATOM 1392 O O . SER A 1 153 ? 2.976 -1.487 79.674 1.00 22.43 143 SER A O 1
ATOM 1395 N N A THR A 1 154 ? 1.173 -2.811 79.470 0.50 23.61 144 THR A N 1
ATOM 1396 N N B THR A 1 154 ? 1.164 -2.804 79.478 0.50 23.81 144 THR A N 1
ATOM 1397 C CA A THR A 1 154 ? 1.740 -3.505 78.308 0.50 23.61 144 THR A CA 1
ATOM 1398 C CA B THR A 1 154 ? 1.699 -3.508 78.317 0.50 24.03 144 THR A CA 1
ATOM 1399 C C A THR A 1 154 ? 1.875 -2.551 77.121 0.50 22.54 144 THR A C 1
ATOM 1400 C C B THR A 1 154 ? 1.872 -2.549 77.136 0.50 22.74 144 THR A C 1
ATOM 1401 O O A THR A 1 154 ? 2.818 -2.672 76.333 0.50 22.39 144 THR A O 1
ATOM 1402 O O B THR A 1 154 ? 2.836 -2.666 76.373 0.50 22.56 144 THR A O 1
ATOM 1409 N N . SER A 1 155 ? 0.968 -1.577 77.017 1.00 21.46 145 SER A N 1
ATOM 1410 C CA . SER A 1 155 ? 1.045 -0.589 75.947 1.00 21.27 145 SER A CA 1
ATOM 1411 C C . SER A 1 155 ? 2.257 0.332 76.124 1.00 20.43 145 SER A C 1
ATOM 1412 O O . SER A 1 155 ? 2.913 0.663 75.138 1.00 19.77 145 SER A O 1
ATOM 1415 N N . LYS A 1 156 ? 2.550 0.736 77.363 1.00 20.87 146 LYS A N 1
ATOM 1416 C CA . LYS A 1 156 ? 3.756 1.538 77.628 1.00 21.50 146 LYS A CA 1
ATOM 1417 C C . LYS A 1 156 ? 5.040 0.757 77.364 1.00 21.71 146 LYS A C 1
ATOM 1418 O O . LYS A 1 156 ? 5.960 1.285 76.731 1.00 22.27 146 LYS A O 1
ATOM 1424 N N . ARG A 1 157 ? 5.125 -0.480 77.835 1.00 21.73 147 ARG A N 1
ATOM 1425 C CA . ARG A 1 157 ? 6.319 -1.279 77.560 1.00 23.15 147 ARG A CA 1
ATOM 1426 C C . ARG A 1 157 ? 6.492 -1.480 76.054 1.00 22.95 147 ARG A C 1
ATOM 1427 O O . ARG A 1 157 ? 7.593 -1.335 75.543 1.00 23.20 147 ARG A O 1
ATOM 1435 N N . ALA A 1 158 ? 5.399 -1.773 75.349 1.00 22.78 148 ALA A N 1
ATOM 1436 C CA . ALA A 1 158 ? 5.441 -1.980 73.903 1.00 22.94 148 ALA A CA 1
ATOM 1437 C C . ALA A 1 158 ? 5.962 -0.738 73.193 1.00 23.84 148 ALA A C 1
ATOM 1438 O O . ALA A 1 158 ? 6.781 -0.846 72.285 1.00 25.16 148 ALA A O 1
ATOM 1440 N N . GLU A 1 159 ? 5.484 0.434 73.615 1.00 23.88 149 GLU A N 1
ATOM 1441 C CA . GLU A 1 159 ? 5.918 1.711 73.053 1.00 23.67 149 GLU A CA 1
ATOM 1442 C C . GLU A 1 159 ? 7.417 1.906 73.288 1.00 24.46 149 GLU A C 1
ATOM 1443 O O . GLU A 1 159 ? 8.136 2.382 72.407 1.00 24.13 149 GLU A O 1
ATOM 1449 N N A ASN A 1 160 ? 7.864 1.550 74.486 0.50 24.72 150 ASN A N 1
ATOM 1450 N N B ASN A 1 160 ? 7.875 1.551 74.486 0.50 25.31 150 ASN A N 1
ATOM 1451 C CA A ASN A 1 160 ? 9.272 1.680 74.837 0.50 25.32 150 ASN A CA 1
ATOM 1452 C CA B ASN A 1 160 ? 9.300 1.667 74.830 0.50 26.38 150 ASN A CA 1
ATOM 1453 C C A ASN A 1 160 ? 10.178 0.796 73.983 0.50 26.40 150 ASN A C 1
ATOM 1454 C C B ASN A 1 160 ? 10.192 0.787 73.980 0.50 26.98 150 ASN A C 1
ATOM 1455 O O A ASN A 1 160 ? 11.205 1.260 73.476 0.50 27.14 150 ASN A O 1
ATOM 1456 O O B ASN A 1 160 ? 11.224 1.241 73.473 0.50 27.67 150 ASN A O 1
ATOM 1465 N N . VAL A 1 161 ? 9.795 -0.473 73.838 1.00 27.20 151 VAL A N 1
ATOM 1466 C CA . VAL A 1 161 ? 10.530 -1.439 73.041 1.00 28.23 151 VAL A CA 1
ATOM 1467 C C . VAL A 1 161 ? 10.622 -0.972 71.588 1.00 28.55 151 VAL A C 1
ATOM 1468 O O . VAL A 1 161 ? 11.695 -0.994 70.968 1.00 28.17 151 VAL A O 1
ATOM 1472 N N . ILE A 1 162 ? 9.483 -0.531 71.063 1.00 28.09 152 ILE A N 1
ATOM 1473 C CA . ILE A 1 162 ? 9.398 -0.064 69.687 1.00 28.11 152 ILE A CA 1
ATOM 1474 C C . ILE A 1 162 ? 10.255 1.187 69.460 1.00 28.44 152 ILE A C 1
ATOM 1475 O O . ILE A 1 162 ? 10.983 1.257 68.476 1.00 29.34 152 ILE A O 1
ATOM 1480 N N . LEU A 1 163 ? 10.179 2.157 70.362 1.00 29.06 153 LEU A N 1
ATOM 1481 C CA . LEU A 1 163 ? 10.905 3.425 70.205 1.00 30.32 153 LEU A CA 1
ATOM 1482 C C . LEU A 1 163 ? 12.415 3.237 70.329 1.00 31.75 153 LEU A C 1
ATOM 1483 O O . LEU A 1 163 ? 13.209 3.829 69.585 1.00 32.23 153 LEU A O 1
ATOM 1488 N N . GLU A 1 164 ? 12.817 2.424 71.294 1.00 32.85 154 GLU A N 1
ATOM 1489 C CA . GLU A 1 164 ? 14.239 2.141 71.447 1.00 33.67 154 GLU A CA 1
ATOM 1490 C C . GLU A 1 164 ? 14.778 1.388 70.216 1.00 33.48 154 GLU A C 1
ATOM 1491 O O . GLU A 1 164 ? 15.903 1.635 69.801 1.00 34.33 154 GLU A O 1
ATOM 1497 N N A ASN A 1 165 ? 13.962 0.501 69.634 0.50 32.71 155 ASN A N 1
ATOM 1498 N N B ASN A 1 165 ? 13.972 0.517 69.620 0.50 32.92 155 ASN A N 1
ATOM 1499 C CA A ASN A 1 165 ? 14.313 -0.196 68.386 0.50 32.46 155 ASN A CA 1
ATOM 1500 C CA B ASN A 1 165 ? 14.393 -0.168 68.402 0.50 32.92 155 ASN A CA 1
ATOM 1501 C C A ASN A 1 165 ? 14.343 0.783 67.211 0.50 31.50 155 ASN A C 1
ATOM 1502 C C B ASN A 1 165 ? 14.309 0.744 67.168 0.50 31.72 155 ASN A C 1
ATOM 1503 O O A ASN A 1 165 ? 15.241 0.736 66.371 0.50 31.41 155 ASN A O 1
ATOM 1504 O O B ASN A 1 165 ? 15.104 0.608 66.239 0.50 31.63 155 ASN A O 1
ATOM 1513 N N . PHE A 1 166 ? 13.352 1.670 67.169 1.00 29.43 156 PHE A N 1
ATOM 1514 C CA . PHE A 1 166 ? 13.279 2.728 66.143 1.00 28.62 156 PHE A CA 1
ATOM 1515 C C . PHE A 1 166 ? 14.571 3.567 66.124 1.00 29.20 156 PHE A C 1
ATOM 1516 O O . PHE A 1 166 ? 15.133 3.831 65.074 1.00 29.38 156 PHE A O 1
ATOM 1524 N N . ILE A 1 167 ? 15.043 3.938 67.309 1.00 29.81 157 ILE A N 1
ATOM 1525 C CA . ILE A 1 167 ? 16.234 4.773 67.463 1.00 30.66 157 ILE A CA 1
ATOM 1526 C C . ILE A 1 167 ? 17.491 4.052 66.953 1.00 31.90 157 ILE A C 1
ATOM 1527 O O . ILE A 1 167 ? 18.358 4.656 66.308 1.00 32.74 157 ILE A O 1
ATOM 1532 N N . LYS A 1 168 ? 17.590 2.758 67.232 1.00 32.13 158 LYS A N 1
ATOM 1533 C CA . LYS A 1 168 ? 18.698 1.952 66.730 1.00 33.78 158 LYS A CA 1
ATOM 1534 C C . LYS A 1 168 ? 18.668 1.786 65.202 1.00 33.64 158 LYS A C 1
ATOM 1535 O O . LYS A 1 168 ? 19.700 1.765 64.537 1.00 34.03 158 LYS A O 1
ATOM 1541 N N . ASN A 1 169 ? 17.465 1.669 64.654 1.00 31.69 159 ASN A N 1
ATOM 1542 C CA . ASN A 1 169 ? 17.305 1.513 63.221 1.00 32.04 159 ASN A CA 1
ATOM 1543 C C . ASN A 1 169 ? 17.551 2.805 62.434 1.00 31.96 159 ASN A C 1
ATOM 1544 O O . ASN A 1 169 ? 18.198 2.771 61.386 1.00 33.06 159 ASN A O 1
ATOM 1549 N N . HIS A 1 170 ? 17.070 3.932 62.956 1.00 30.53 160 HIS A N 1
ATOM 1550 C CA . HIS A 1 170 ? 17.063 5.203 62.226 1.00 30.58 160 HIS A CA 1
ATOM 1551 C C . HIS A 1 170 ? 17.887 6.309 62.877 1.00 30.98 160 HIS A C 1
ATOM 1552 O O . HIS A 1 170 ? 18.019 7.396 62.315 1.00 31.15 160 HIS A O 1
ATOM 1559 N N . ASN A 1 171 ? 18.442 6.038 64.051 1.00 31.26 161 ASN A N 1
ATOM 1560 C CA . ASN A 1 171 ? 19.272 7.014 64.754 1.00 32.11 161 ASN A CA 1
ATOM 1561 C C . ASN A 1 171 ? 18.588 8.351 65.020 1.00 32.20 161 ASN A C 1
ATOM 1562 O O . ASN A 1 171 ? 19.222 9.410 64.984 1.00 33.13 161 ASN A O 1
ATOM 1567 N N . LYS A 1 172 ? 17.292 8.296 65.297 1.00 31.23 162 LYS A N 1
ATOM 1568 C CA . LYS A 1 172 ? 16.548 9.471 65.719 1.00 30.94 162 LYS A CA 1
ATOM 1569 C C . LYS A 1 172 ? 15.209 8.979 66.250 1.00 29.26 162 LYS A C 1
ATOM 1570 O O . LYS A 1 172 ? 14.843 7.814 66.021 1.00 28.01 162 LYS A O 1
ATOM 1576 N N . LYS A 1 173 ? 14.509 9.858 66.973 1.00 28.05 163 LYS A N 1
ATOM 1577 C CA . LYS A 1 173 ? 13.111 9.643 67.350 1.00 26.97 163 LYS A CA 1
ATOM 1578 C C . LYS A 1 173 ? 12.257 10.450 66.398 1.00 25.17 163 LYS A C 1
ATOM 1579 O O . LYS A 1 173 ? 12.740 11.404 65.800 1.00 24.33 163 LYS A O 1
ATOM 1585 N N . PRO A 1 174 ? 10.970 10.082 66.251 1.00 22.89 164 PRO A N 1
ATOM 1586 C CA . PRO A 1 174 ? 10.104 10.938 65.452 1.00 22.11 164 P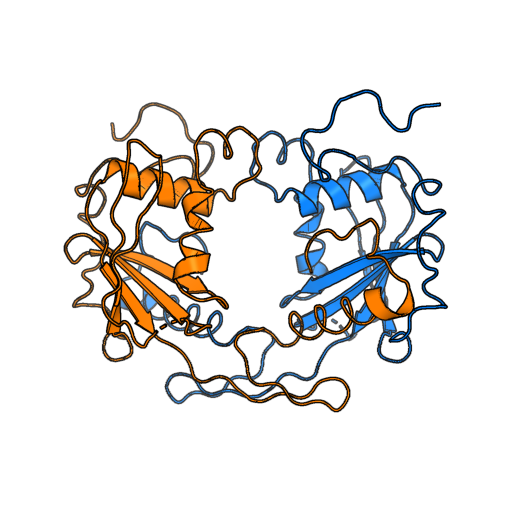RO A CA 1
ATOM 1587 C C . PRO A 1 174 ? 10.064 12.364 65.992 1.00 21.98 164 PRO A C 1
ATOM 1588 O O . PRO A 1 174 ? 10.160 12.574 67.198 1.00 21.74 164 PRO A O 1
ATOM 1592 N N . ILE A 1 175 ? 9.916 13.329 65.093 1.00 21.79 165 ILE A N 1
ATOM 1593 C CA . ILE A 1 175 ? 9.859 14.734 65.459 1.00 22.70 165 ILE A CA 1
ATOM 1594 C C . ILE A 1 175 ? 8.834 15.080 66.553 1.00 23.23 165 ILE A C 1
ATOM 1595 O O . ILE A 1 175 ? 9.079 15.955 67.406 1.00 23.16 165 ILE A O 1
ATOM 1600 N N . GLY A 1 176 ? 7.718 14.364 66.558 1.00 23.10 166 GLY A N 1
ATOM 1601 C CA . GLY A 1 176 ? 6.665 14.571 67.568 1.00 23.79 166 GLY A CA 1
ATOM 1602 C C . GLY A 1 176 ? 6.908 13.964 68.940 1.00 24.67 166 GLY A C 1
ATOM 1603 O O . GLY A 1 176 ? 6.071 14.134 69.838 1.00 24.88 166 GLY A O 1
ATOM 1604 N N . CYS A 1 177 ? 8.014 13.229 69.102 1.00 25.73 167 CYS A N 1
ATOM 1605 C CA . CYS A 1 177 ? 8.424 12.609 70.369 1.00 27.14 167 CYS A CA 1
ATOM 1606 C C . CYS A 1 177 ? 9.628 13.330 70.976 1.00 29.49 167 CYS A C 1
ATOM 1607 O O . CYS A 1 177 ? 10.532 13.753 70.248 1.00 30.67 167 CYS A O 1
ATOM 1610 N N . THR A 1 178 ? 9.642 13.430 72.309 1.00 30.98 168 THR A N 1
ATOM 1611 C CA . THR A 1 178 ? 10.813 13.867 73.090 1.00 33.02 168 THR A CA 1
ATOM 1612 C C . THR A 1 178 ? 11.240 12.791 74.109 1.00 34.76 168 THR A C 1
ATOM 1613 O O . THR A 1 178 ? 12.426 12.444 74.150 1.00 36.04 168 THR A O 1
ATOM 1617 N N A GLN A 1 179 ? 10.294 12.272 74.904 0.50 35.56 169 GLN A N 1
ATOM 1618 N N B GLN A 1 179 ? 10.311 12.282 74.922 0.50 34.67 169 GLN A N 1
ATOM 1619 C CA A GLN A 1 179 ? 10.572 11.130 75.803 0.50 36.83 169 GLN A CA 1
ATOM 1620 C CA B GLN A 1 179 ? 10.626 11.169 75.842 0.50 35.23 169 GLN A CA 1
ATOM 1621 C C A GLN A 1 179 ? 10.643 9.819 75.048 0.50 37.80 169 GLN A C 1
ATOM 1622 C C B GLN A 1 179 ? 10.574 9.817 75.128 0.50 36.86 169 GLN A C 1
ATOM 1623 O O A GLN A 1 179 ? 10.035 9.662 73.979 0.50 37.94 169 GLN A O 1
ATOM 1624 O O B GLN A 1 179 ? 9.810 9.633 74.168 0.50 36.88 169 GLN A O 1
ATOM 1635 N N . THR A 1 180 ? 11.352 8.867 75.651 1.00 38.71 170 THR A N 1
ATOM 1636 C CA . THR A 1 180 ? 11.348 7.475 75.198 1.00 40.46 170 THR A CA 1
ATOM 1637 C C . THR A 1 180 ? 10.561 6.633 76.226 1.00 41.12 170 THR A C 1
ATOM 1638 O O . THR A 1 180 ? 10.164 5.496 75.945 1.00 42.10 170 THR A O 1
ATOM 1643 N N . HIS B 1 6 ? 13.849 31.767 58.357 1.00 63.06 -4 HIS B N 1
ATOM 1644 C CA . HIS B 1 6 ? 13.591 31.436 59.791 1.00 61.83 -4 HIS B CA 1
ATOM 1645 C C . HIS B 1 6 ? 12.338 30.561 59.915 1.00 60.50 -4 HIS B C 1
ATOM 1646 O O . HIS B 1 6 ? 11.297 30.883 59.328 1.00 60.50 -4 HIS B O 1
ATOM 1653 N N . HIS B 1 7 ? 12.429 29.465 60.671 1.00 59.26 -3 HIS B N 1
ATOM 1654 C CA . HIS B 1 7 ? 11.247 28.632 60.935 1.00 57.93 -3 HIS B CA 1
ATOM 1655 C C . HIS B 1 7 ? 10.247 29.411 61.796 1.00 57.30 -3 HIS B C 1
ATOM 1656 O O . HIS B 1 7 ? 9.050 29.419 61.511 1.00 56.68 -3 HIS B O 1
ATOM 1663 N N . HIS B 1 8 ? 10.758 30.059 62.841 1.00 57.19 -2 HIS B N 1
ATOM 1664 C CA . HIS B 1 8 ? 9.967 30.968 63.676 1.00 56.94 -2 HIS B CA 1
ATOM 1665 C C . HIS B 1 8 ? 10.846 32.146 64.126 1.00 57.75 -2 HIS B C 1
ATOM 1666 O O . HIS B 1 8 ? 12.024 32.216 63.749 1.00 58.54 -2 HIS B O 1
ATOM 1673 N N . GLU B 1 9 ? 10.282 33.078 64.900 1.00 57.48 -1 GLU B N 1
ATOM 1674 C CA . GLU B 1 9 ? 11.003 34.315 65.262 1.00 58.15 -1 GLU B CA 1
ATOM 1675 C C . GLU B 1 9 ? 11.239 34.549 66.762 1.00 57.13 -1 GLU B C 1
ATOM 1676 O O . GLU B 1 9 ? 12.069 35.384 67.135 1.00 58.00 -1 GLU B O 1
ATOM 1682 N N . PHE B 1 10 ? 10.528 33.812 67.607 1.00 55.04 0 PHE B N 1
ATOM 1683 C CA . PHE B 1 10 ? 10.651 33.948 69.062 1.00 54.05 0 PHE B CA 1
ATOM 1684 C C . PHE B 1 10 ? 11.703 32.969 69.599 1.00 52.75 0 PHE B C 1
ATOM 1685 O O . PHE B 1 10 ? 11.929 31.904 68.998 1.00 52.39 0 PHE B O 1
ATOM 1693 N N . MET B 1 11 ? 12.348 33.331 70.716 1.00 51.42 1 MET B N 1
ATOM 1694 C CA . MET B 1 11 ? 13.204 32.386 71.450 1.00 49.79 1 MET B CA 1
ATOM 1695 C C . MET B 1 11 ? 12.305 31.470 72.297 1.00 46.94 1 MET B C 1
ATOM 1696 O O . MET B 1 11 ? 11.768 31.882 73.338 1.00 46.86 1 MET B O 1
ATOM 1701 N N . ALA B 1 12 ? 12.122 30.236 71.830 1.00 43.85 2 ALA B N 1
ATOM 1702 C CA . ALA B 1 12 ? 11.421 29.221 72.602 1.00 40.74 2 ALA B CA 1
ATOM 1703 C C . ALA B 1 12 ? 12.185 28.938 73.897 1.00 39.11 2 ALA B C 1
ATOM 1704 O O . ALA B 1 12 ? 13.431 29.020 73.938 1.00 39.41 2 ALA B O 1
ATOM 1706 N N A LYS B 1 13 ? 11.450 28.605 74.951 0.50 37.12 3 LYS B N 1
ATOM 1707 N N B LYS B 1 13 ? 11.438 28.627 74.956 0.50 37.25 3 LYS B N 1
ATOM 1708 C CA A LYS B 1 13 ? 12.064 28.194 76.206 0.50 36.09 3 LYS B CA 1
ATOM 1709 C CA B LYS B 1 13 ? 12.020 28.194 76.228 0.50 36.32 3 LYS B CA 1
ATOM 1710 C C A LYS B 1 13 ? 12.145 26.673 76.310 0.50 34.23 3 LYS B C 1
ATOM 1711 C C B LYS B 1 13 ? 12.183 26.675 76.278 0.50 34.38 3 LYS B C 1
ATOM 1712 O O A LYS B 1 13 ? 12.776 26.143 77.230 0.50 34.37 3 LYS B O 1
ATOM 1713 O O B LYS B 1 13 ? 12.901 26.152 77.135 0.50 34.54 3 LYS B O 1
ATOM 1724 N N . ARG B 1 14 ? 11.506 25.980 75.367 1.00 32.36 4 ARG B N 1
ATOM 1725 C CA . ARG B 1 14 ? 11.385 24.526 75.400 1.00 29.72 4 ARG B CA 1
ATOM 1726 C C . ARG B 1 14 ? 10.892 24.043 74.043 1.00 27.91 4 ARG B C 1
ATOM 1727 O O . ARG B 1 14 ? 10.293 24.810 73.286 1.00 26.91 4 ARG B O 1
ATOM 1735 N N A LYS B 1 15 ? 11.127 22.767 73.747 0.50 26.84 5 LYS B N 1
ATOM 1736 N N B LYS B 1 15 ? 11.124 22.770 73.738 0.50 27.17 5 LYS B N 1
ATOM 1737 C CA A LYS B 1 15 ? 10.778 22.200 72.450 0.50 26.12 5 LYS B CA 1
ATOM 1738 C CA B LYS B 1 15 ? 10.793 22.227 72.420 0.50 26.72 5 LYS B CA 1
ATOM 1739 C C A LYS B 1 15 ? 9.285 22.319 72.138 0.50 25.00 5 LYS B C 1
ATOM 1740 C C B LYS B 1 15 ? 9.281 22.251 72.116 0.50 25.32 5 LYS B C 1
ATOM 1741 O O A LYS B 1 15 ? 8.905 22.648 71.014 0.50 25.19 5 LYS B O 1
ATOM 1742 O O B LYS B 1 15 ? 8.881 22.440 70.964 0.50 25.45 5 LYS B O 1
ATOM 1753 N N . SER B 1 16 ? 8.450 22.065 73.143 1.00 23.24 6 SER B N 1
ATOM 1754 C CA . SER B 1 16 ? 6.993 22.072 72.961 1.00 22.28 6 SER B CA 1
ATOM 1755 C C . SER B 1 16 ? 6.430 23.417 72.520 1.00 22.42 6 SER B C 1
ATOM 1756 O O . SER B 1 16 ? 5.307 23.466 71.990 1.00 23.26 6 SER B O 1
ATOM 1759 N N . ASP B 1 17 ? 7.187 24.498 72.764 1.00 23.75 7 ASP B N 1
ATOM 1760 C CA . ASP B 1 17 ? 6.810 25.850 72.348 1.00 25.05 7 ASP B CA 1
ATOM 1761 C C . ASP B 1 17 ? 6.833 25.996 70.834 1.00 25.62 7 ASP B C 1
ATOM 1762 O O . ASP B 1 17 ? 6.190 26.909 70.300 1.00 27.36 7 ASP B O 1
ATOM 1767 N N . ILE B 1 18 ? 7.621 25.163 70.158 1.00 24.74 8 ILE B N 1
ATOM 1768 C CA . ILE B 1 18 ? 7.832 25.316 68.726 1.00 26.01 8 ILE B CA 1
ATOM 1769 C C . ILE B 1 18 ? 6.875 24.446 67.934 1.00 25.47 8 ILE B C 1
ATOM 1770 O O . ILE B 1 18 ? 7.053 23.231 67.817 1.00 25.98 8 ILE B O 1
ATOM 1775 N N . ILE B 1 19 ? 5.860 25.092 67.389 1.00 25.71 9 ILE B N 1
ATOM 1776 C CA . ILE B 1 19 ? 4.792 24.419 66.676 1.00 24.55 9 ILE B CA 1
ATOM 1777 C C . ILE B 1 19 ? 5.250 24.208 65.226 1.00 25.22 9 ILE B C 1
ATOM 1778 O O . ILE B 1 19 ? 5.777 25.124 64.605 1.00 25.63 9 ILE B O 1
ATOM 1783 N N . LEU B 1 20 ? 5.054 23.001 64.693 1.00 24.46 10 LEU B N 1
ATOM 1784 C CA . LEU B 1 20 ? 5.372 22.745 63.288 1.00 24.90 10 LEU B CA 1
ATOM 1785 C C . LEU B 1 20 ? 4.434 23.568 62.401 1.00 26.14 10 LEU B C 1
ATOM 1786 O O . LEU B 1 20 ? 3.261 23.759 62.736 1.00 26.70 10 LEU B O 1
ATOM 1791 N N A LYS B 1 21 ? 4.957 24.025 61.266 0.50 27.24 11 LYS B N 1
ATOM 1792 N N B LYS B 1 21 ? 4.961 24.037 61.270 0.50 27.45 11 LYS B N 1
ATOM 1793 C CA A LYS B 1 21 ? 4.256 24.988 60.410 0.50 28.29 11 LYS B CA 1
ATOM 1794 C CA B LYS B 1 21 ? 4.259 24.995 60.399 0.50 28.68 11 LYS B CA 1
ATOM 1795 C C A LYS B 1 21 ? 3.666 24.386 59.133 0.50 28.23 11 LYS B C 1
ATOM 1796 C C B LYS B 1 21 ? 3.651 24.372 59.142 0.50 28.42 11 LYS B C 1
ATOM 1797 O O A LYS B 1 21 ? 2.690 24.918 58.589 0.50 28.60 11 LYS B O 1
ATOM 1798 O O B LYS B 1 21 ? 2.650 24.878 58.618 0.50 28.75 11 LYS B O 1
ATOM 1809 N N . SER B 1 22 ? 4.239 23.286 58.647 1.00 27.47 12 SER B N 1
ATOM 1810 C CA . SER B 1 22 ? 3.740 22.652 57.433 1.00 27.44 12 SER B CA 1
ATOM 1811 C C . SER B 1 22 ? 4.287 21.253 57.262 1.00 26.94 12 SER B C 1
ATOM 1812 O O . SER B 1 22 ? 5.181 20.831 57.994 1.00 26.00 12 SER B O 1
ATOM 1815 N N A VAL B 1 23 ? 3.765 20.543 56.271 0.50 26.96 13 VAL B N 1
ATOM 1816 N N B VAL B 1 23 ? 3.741 20.533 56.286 0.50 26.92 13 VAL B N 1
ATOM 1817 C CA A VAL B 1 2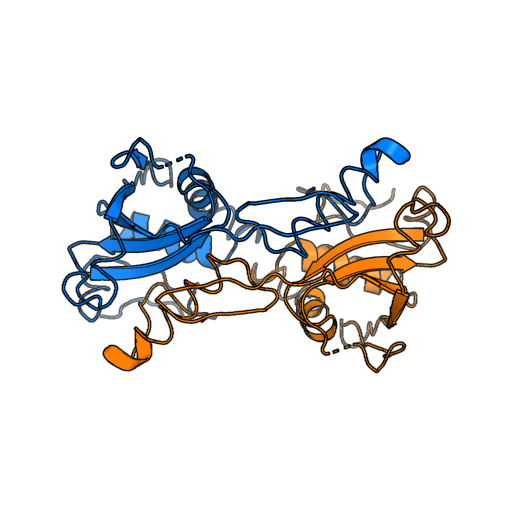3 ? 4.222 19.193 55.980 0.50 27.14 13 VAL B CA 1
ATOM 1818 C CA B VAL B 1 23 ? 4.257 19.216 55.906 0.50 27.13 13 VAL B CA 1
ATOM 1819 C C A VAL B 1 23 ? 5.713 19.197 55.612 0.50 27.91 13 VAL B C 1
ATOM 1820 C C B VAL B 1 23 ? 5.760 19.251 55.658 0.50 27.92 13 VAL B C 1
ATOM 1821 O O A VAL B 1 23 ? 6.392 18.180 55.737 0.50 28.39 13 VAL B O 1
ATOM 1822 O O B VAL B 1 23 ? 6.465 18.284 55.937 0.50 28.20 13 VAL B O 1
ATOM 1829 N N A ASP B 1 24 ? 6.221 20.346 55.169 0.50 28.82 14 ASP B N 1
ATOM 1830 N N B ASP B 1 24 ? 6.251 20.369 55.136 0.50 29.03 14 ASP B N 1
ATOM 1831 C CA A ASP B 1 24 ? 7.653 20.485 54.852 0.50 29.62 14 ASP B CA 1
ATOM 1832 C CA B ASP B 1 24 ? 7.680 20.513 54.846 0.50 29.97 14 ASP B CA 1
ATOM 1833 C C A ASP B 1 24 ? 8.535 20.252 56.082 0.50 29.28 14 ASP B C 1
ATOM 1834 C C B ASP B 1 24 ? 8.542 20.250 56.085 0.50 29.46 14 ASP B C 1
ATOM 1835 O O A ASP B 1 24 ? 9.692 19.853 55.952 0.50 29.50 14 ASP B O 1
ATOM 1836 O O B ASP B 1 24 ? 9.688 19.817 55.966 0.50 29.63 14 ASP B O 1
ATOM 1845 N N . ASP B 1 25 ? 7.985 20.495 57.274 1.00 28.12 15 ASP B N 1
ATOM 1846 C CA . ASP B 1 25 ? 8.695 20.214 58.525 1.00 27.86 15 ASP B CA 1
ATOM 1847 C C . ASP B 1 25 ? 8.904 18.723 58.773 1.00 26.94 15 ASP B C 1
ATOM 1848 O O . ASP B 1 25 ? 9.706 18.362 59.620 1.00 26.40 15 ASP B O 1
ATOM 1853 N N . LEU B 1 26 ? 8.204 17.866 58.028 1.00 25.99 16 LEU B N 1
ATOM 1854 C CA . LEU B 1 26 ? 8.357 16.424 58.158 1.00 25.67 16 LEU B CA 1
ATOM 1855 C C . LEU B 1 26 ? 9.308 15.800 57.128 1.00 26.46 16 LEU B C 1
ATOM 1856 O O . LEU B 1 26 ? 9.439 14.579 57.086 1.00 25.07 16 LEU B O 1
ATOM 1861 N N . LYS B 1 27 ? 9.940 16.629 56.298 1.00 28.19 17 LYS B N 1
ATOM 1862 C CA . LYS B 1 27 ? 10.732 16.161 55.157 1.00 30.14 17 LYS B CA 1
ATOM 1863 C C . LYS B 1 27 ? 11.875 15.196 55.534 1.00 30.33 17 LYS B C 1
ATOM 1864 O O . LYS B 1 27 ? 12.212 14.313 54.747 1.00 31.35 17 LYS B O 1
ATOM 1870 N N . ASP B 1 28 ? 12.430 15.347 56.735 1.00 29.93 18 ASP B N 1
ATOM 1871 C CA . ASP B 1 28 ? 13.526 14.478 57.214 1.00 30.58 18 ASP B CA 1
ATOM 1872 C C . ASP B 1 28 ? 13.064 13.355 58.128 1.00 28.23 18 ASP B C 1
ATOM 1873 O O . ASP B 1 28 ? 13.896 12.627 58.695 1.00 28.29 18 ASP B O 1
ATOM 1878 N N . GLU B 1 29 ? 11.752 13.212 58.287 1.00 25.69 19 GLU B N 1
ATOM 1879 C CA . GLU B 1 29 ? 11.215 12.130 59.086 1.00 24.41 19 GLU B CA 1
ATOM 1880 C C . GLU B 1 29 ? 11.323 10.793 58.367 1.00 23.59 19 GLU B C 1
ATOM 1881 O O . GLU B 1 29 ? 11.693 10.723 57.188 1.00 24.22 19 GLU B O 1
ATOM 1887 N N . ILE B 1 30 ? 11.071 9.736 59.119 1.00 22.73 20 ILE B N 1
ATOM 1888 C CA . ILE B 1 30 ? 11.178 8.359 58.654 1.00 23.54 20 ILE B CA 1
ATOM 1889 C C . ILE B 1 30 ? 9.861 7.967 57.983 1.00 23.47 20 ILE B C 1
ATOM 1890 O O . ILE B 1 30 ? 8.793 8.235 58.514 1.00 22.36 20 ILE B O 1
ATOM 1895 N N . ASP B 1 31 ? 9.941 7.331 56.814 1.00 25.07 21 ASP B N 1
ATOM 1896 C CA . ASP B 1 31 ? 8.745 6.820 56.152 1.00 25.30 21 ASP B CA 1
ATOM 1897 C C . ASP B 1 31 ? 8.140 5.660 56.914 1.00 25.00 21 ASP B C 1
ATOM 1898 O O . ASP B 1 31 ? 8.853 4.793 57.408 1.00 24.82 21 ASP B O 1
ATOM 1903 N N . TYR B 1 32 ? 6.807 5.621 56.959 1.00 25.48 22 TYR B N 1
ATOM 1904 C CA . TYR B 1 32 ? 6.110 4.555 57.634 1.00 25.92 22 TYR B CA 1
ATOM 1905 C C . TYR B 1 32 ? 6.476 3.211 56.986 1.00 27.20 22 TYR B C 1
ATOM 1906 O O . TYR B 1 32 ? 6.561 2.205 57.670 1.00 27.54 22 TYR B O 1
ATOM 1915 N N . LYS B 1 33 ? 6.724 3.200 55.678 1.00 29.34 23 LYS B N 1
ATOM 1916 C CA . LYS B 1 33 ? 7.139 1.952 55.007 1.00 31.25 23 LYS B CA 1
ATOM 1917 C C . LYS B 1 33 ? 8.433 1.352 55.587 1.00 31.58 23 LYS B C 1
ATOM 1918 O O . LYS B 1 33 ? 8.669 0.134 55.481 1.00 32.12 23 LYS B O 1
ATOM 1924 N N . ASP B 1 34 ? 9.253 2.197 56.214 1.00 30.96 24 ASP B N 1
ATOM 1925 C CA . ASP B 1 34 ? 10.517 1.772 56.843 1.00 31.41 24 ASP B CA 1
ATOM 1926 C C . ASP B 1 34 ? 10.447 1.461 58.347 1.00 30.34 24 ASP B C 1
ATOM 1927 O O . ASP B 1 34 ? 11.466 1.232 58.989 1.00 30.87 24 ASP B O 1
ATOM 1932 N N . PHE B 1 35 ? 9.234 1.420 58.892 1.00 28.80 25 PHE B N 1
ATOM 1933 C CA . PHE B 1 35 ? 8.978 1.060 60.276 1.00 28.35 25 PHE B CA 1
ATOM 1934 C C . PHE B 1 35 ? 9.016 -0.469 60.449 1.00 29.37 25 PHE B C 1
ATOM 1935 O O . PHE B 1 35 ? 8.213 -1.170 59.843 1.00 28.70 25 PHE B O 1
ATOM 1943 N N . GLU B 1 36 ? 9.960 -0.970 61.252 1.00 30.46 26 GLU B N 1
ATOM 1944 C CA . GLU B 1 36 ? 10.234 -2.414 61.349 1.00 31.62 26 GLU B CA 1
ATOM 1945 C C . GLU B 1 36 ? 9.092 -3.216 61.979 1.00 30.87 26 GLU B C 1
ATOM 1946 O O . GLU B 1 36 ? 8.925 -4.398 61.672 1.00 30.91 26 GLU B O 1
ATOM 1952 N N . TYR B 1 37 ? 8.309 -2.567 62.849 1.00 29.73 27 TYR B N 1
ATOM 1953 C CA . TYR B 1 37 ? 7.193 -3.217 63.539 1.00 29.22 27 TYR B CA 1
ATOM 1954 C C . TYR B 1 37 ? 5.858 -3.085 62.797 1.00 28.01 27 TYR B C 1
ATOM 1955 O O . TYR B 1 37 ? 4.842 -3.508 63.326 1.00 27.02 27 TYR B O 1
ATOM 1964 N N . LYS B 1 38 ? 5.870 -2.563 61.565 1.00 27.69 28 LYS B N 1
ATOM 1965 C CA . LYS B 1 38 ? 4.632 -2.262 60.830 1.00 27.42 28 LYS B CA 1
ATOM 1966 C C . LYS B 1 38 ? 3.672 -3.452 60.618 1.00 27.27 28 LYS B C 1
ATOM 1967 O O . LYS B 1 38 ? 2.458 -3.246 60.538 1.00 25.96 28 LYS B O 1
ATOM 1973 N N A GLU B 1 39 ? 4.189 -4.679 60.545 0.50 27.52 29 GLU B N 1
ATOM 1974 N N B GLU B 1 39 ? 4.203 -4.673 60.556 0.50 27.85 29 GLU B N 1
ATOM 1975 C CA A GLU B 1 39 ? 3.305 -5.851 60.373 0.50 28.00 29 GLU B CA 1
ATOM 1976 C CA B GLU B 1 39 ? 3.351 -5.864 60.405 0.50 28.65 29 GLU B CA 1
ATOM 1977 C C A GLU B 1 39 ? 2.402 -6.082 61.586 0.50 27.59 29 GLU B C 1
ATOM 1978 C C B GLU B 1 39 ? 2.398 -6.053 61.578 0.50 27.90 29 GLU B C 1
ATOM 1979 O O A GLU B 1 39 ? 1.360 -6.726 61.468 0.50 27.77 29 GLU B O 1
ATOM 1980 O O B GLU B 1 39 ? 1.324 -6.634 61.426 0.50 28.02 29 GLU B O 1
ATOM 1991 N N . TYR B 1 40 ? 2.805 -5.562 62.746 1.00 27.40 30 TYR B N 1
ATOM 1992 C CA . TYR B 1 40 ? 1.991 -5.625 63.952 1.00 27.35 30 TYR B CA 1
ATOM 1993 C C . TYR B 1 40 ? 0.929 -4.549 64.009 1.00 26.10 30 TYR B C 1
ATOM 1994 O O . TYR B 1 40 ? 0.057 -4.611 64.861 1.00 25.71 30 TYR B O 1
ATOM 2003 N N . PHE B 1 41 ? 1.016 -3.561 63.119 1.00 25.12 31 PHE B N 1
ATOM 2004 C CA . PHE B 1 41 ? 0.129 -2.420 63.138 1.00 23.87 31 PHE B CA 1
ATOM 2005 C C . PHE B 1 41 ? -0.897 -2.475 62.013 1.00 24.11 31 PHE B C 1
ATOM 2006 O O . PHE B 1 41 ? -0.617 -3.010 60.926 1.00 23.98 31 PHE B O 1
ATOM 2014 N N . ASN B 1 42 ? -2.082 -1.921 62.276 1.00 23.33 32 ASN B N 1
ATOM 2015 C CA . ASN B 1 42 ? -3.147 -1.833 61.275 1.00 23.53 32 ASN B CA 1
ATOM 2016 C C . ASN B 1 42 ? -3.763 -0.447 61.264 1.00 21.56 32 ASN B C 1
ATOM 2017 O O . ASN B 1 42 ? -3.842 0.202 62.296 1.00 20.19 32 ASN B O 1
ATOM 2022 N N . LEU B 1 43 ? -4.161 0.025 60.092 1.00 21.03 33 LEU B N 1
ATOM 2023 C CA . LEU B 1 43 ? -4.795 1.348 59.990 1.00 19.74 33 LEU B CA 1
ATOM 2024 C C . LEU B 1 43 ? -6.120 1.376 60.768 1.00 19.03 33 LEU B C 1
ATOM 2025 O O . LEU B 1 43 ? -7.124 0.764 60.384 1.00 20.12 33 LEU B O 1
ATOM 2030 N N . LEU B 1 44 ? -6.126 2.140 61.850 1.00 18.13 34 LEU B N 1
ATOM 2031 C CA . LEU B 1 44 ? -7.243 2.176 62.777 1.00 17.95 34 LEU B CA 1
ATOM 2032 C C . LEU B 1 44 ? -8.254 3.267 62.422 1.00 17.07 34 LEU B C 1
ATOM 2033 O O . LEU B 1 44 ? -9.458 3.044 62.447 1.00 16.88 34 LEU B O 1
ATOM 2038 N N . CYS B 1 45 ? -7.748 4.467 62.174 1.00 16.79 35 CYS B N 1
ATOM 2039 C CA . CYS B 1 45 ? -8.587 5.630 61.922 1.00 17.65 35 CYS B CA 1
ATOM 2040 C C . CYS B 1 45 ? -7.761 6.737 61.308 1.00 18.00 35 CYS B C 1
ATOM 2041 O O . CYS B 1 45 ? -6.533 6.584 61.097 1.00 18.00 35 CYS B O 1
ATOM 2044 N N A GLU B 1 46 ? -8.415 7.854 61.007 0.40 18.28 36 GLU B N 1
ATOM 2045 N N B GLU B 1 46 ? -8.433 7.851 61.032 0.60 18.37 36 GLU B N 1
ATOM 2046 C CA A GLU B 1 46 ? -7.709 9.034 60.550 0.40 18.57 36 GLU B CA 1
ATOM 2047 C CA B GLU B 1 46 ? -7.776 9.053 60.579 0.60 18.78 36 GLU B CA 1
ATOM 2048 C C A GLU B 1 46 ? -8.207 10.260 61.316 0.40 18.33 36 GLU B C 1
ATOM 2049 C C B GLU B 1 46 ? -8.195 10.227 61.439 0.60 18.43 36 GLU B C 1
ATOM 2050 O O A GLU B 1 46 ? -9.392 10.348 61.643 0.40 18.53 36 GLU B O 1
ATOM 2051 O O B GLU B 1 46 ? -9.304 10.244 61.962 0.60 18.58 36 GLU B O 1
ATOM 2062 N N . LEU B 1 47 ? -7.291 11.183 61.608 1.00 17.78 37 LEU B N 1
ATOM 2063 C CA . LEU B 1 47 ? -7.619 12.444 62.289 1.00 17.65 37 LEU B CA 1
ATOM 2064 C C . LEU B 1 47 ? -7.765 13.531 61.222 1.00 17.84 37 LEU B C 1
ATOM 2065 O O . LEU B 1 47 ? -6.956 13.620 60.301 1.00 18.37 37 LEU B O 1
ATOM 2070 N N . VAL B 1 48 ? -8.837 14.308 61.348 1.00 18.66 38 VAL B N 1
ATOM 2071 C CA . VAL B 1 48 ? -9.157 15.391 60.439 1.00 19.47 38 VAL B CA 1
ATOM 2072 C C . VAL B 1 48 ? -9.109 16.728 61.189 1.00 19.71 38 VAL B C 1
ATOM 2073 O O . VAL B 1 48 ? -9.957 16.979 62.061 1.00 20.21 38 VAL B O 1
ATOM 2077 N N . PRO B 1 49 ? -8.104 17.572 60.889 1.00 20.11 39 PRO B N 1
ATOM 2078 C CA . PRO B 1 49 ? -8.031 18.875 61.533 1.00 20.46 39 PRO B CA 1
ATOM 2079 C C . PRO B 1 49 ? -9.257 19.700 61.256 1.00 20.92 39 PRO B C 1
ATOM 2080 O O . PRO B 1 49 ? -9.688 19.792 60.108 1.00 20.48 39 PRO B O 1
ATOM 2084 N N . ASN B 1 50 ? -9.802 20.293 62.311 1.00 21.27 40 ASN B N 1
ATOM 2085 C CA . ASN B 1 50 ? -10.882 21.263 62.237 1.00 22.16 40 ASN B CA 1
ATOM 2086 C C . ASN B 1 50 ? -10.413 22.573 62.853 1.00 22.82 40 ASN B C 1
ATOM 2087 O O . ASN B 1 50 ? -10.606 22.818 64.047 1.00 23.03 40 ASN B O 1
ATOM 2092 N N . ASN B 1 51 ? -9.781 23.407 62.040 1.00 23.83 41 ASN B N 1
ATOM 2093 C CA . ASN B 1 51 ? -9.169 24.630 62.556 1.00 24.48 41 ASN B CA 1
ATOM 2094 C C . ASN B 1 51 ? -10.162 25.592 63.185 1.00 24.27 41 ASN B C 1
ATOM 2095 O O . ASN B 1 51 ? -9.852 26.199 64.214 1.00 24.22 41 ASN B O 1
ATOM 2100 N N A SER B 1 52 ? -11.355 25.710 62.599 0.50 24.76 42 SER B N 1
ATOM 2101 N N B SER B 1 52 ? -11.356 25.710 62.611 0.50 24.88 42 SER B N 1
ATOM 2102 C CA A SER B 1 52 ? -12.388 26.603 63.136 0.50 24.72 42 SER B CA 1
ATOM 2103 C CA B SER B 1 52 ? -12.348 26.642 63.146 0.50 24.99 42 SER B CA 1
ATOM 2104 C C A SER B 1 52 ? -12.724 26.277 64.586 0.50 23.87 42 SER B C 1
ATOM 2105 C C B SER B 1 52 ? -12.795 26.277 64.568 0.50 24.02 42 SER B C 1
ATOM 2106 O O A SER B 1 52 ? -12.916 27.170 65.413 0.50 25.00 42 SER B O 1
ATOM 2107 O O B SER B 1 52 ? -13.148 27.153 65.358 0.50 25.18 42 SER B O 1
ATOM 2112 N N . LEU B 1 53 ? -12.784 24.991 64.899 1.00 22.49 43 LEU B N 1
ATOM 2113 C CA . LEU B 1 53 ? -13.139 24.553 66.245 1.00 22.09 43 LEU B CA 1
ATOM 2114 C C . LEU B 1 53 ? -11.916 24.167 67.088 1.00 20.20 43 LEU B C 1
ATOM 2115 O O . LEU B 1 53 ? -12.064 23.693 68.220 1.00 19.58 43 LEU B O 1
ATOM 2120 N N . GLU B 1 54 ? -10.725 24.384 66.537 1.00 19.55 44 GLU B N 1
ATOM 2121 C CA . GLU B 1 54 ? -9.450 24.104 67.218 1.00 18.50 44 GLU B CA 1
ATOM 2122 C C . GLU B 1 54 ? -9.421 22.683 67.776 1.00 18.59 44 GLU B C 1
ATOM 2123 O O . GLU B 1 54 ? -9.162 22.464 68.957 1.00 18.43 44 GLU B O 1
ATOM 2129 N N . LYS B 1 55 ? -9.735 21.722 66.915 1.00 17.77 45 LYS B N 1
ATOM 2130 C CA . LYS B 1 55 ? -9.780 20.330 67.345 1.00 16.83 45 LYS B CA 1
ATOM 2131 C C . LYS B 1 55 ? -9.546 19.394 66.206 1.00 16.37 45 LYS B C 1
ATOM 2132 O O . LYS B 1 55 ? -9.624 19.794 65.029 1.00 17.14 45 LYS B O 1
ATOM 2138 N N . LEU B 1 56 ? -9.295 18.137 66.584 1.00 17.15 46 LEU B N 1
ATOM 2139 C CA . LEU B 1 56 ? -9.171 17.009 65.684 1.00 16.91 46 LEU B CA 1
ATOM 2140 C C . LEU B 1 56 ? -10.451 16.168 65.710 1.00 17.53 46 LEU B C 1
ATOM 2141 O O . LEU B 1 56 ? -10.954 15.789 66.798 1.00 18.17 46 LEU B O 1
ATOM 2146 N N . GLU B 1 57 ? -10.967 15.879 64.518 1.00 17.16 47 GLU B N 1
ATOM 2147 C CA A GLU B 1 57 ? -12.085 14.956 64.349 0.50 17.38 47 GLU B CA 1
ATOM 2148 C CA B GLU B 1 57 ? -12.082 14.962 64.355 0.50 17.66 47 GLU B CA 1
ATOM 2149 C C . GLU B 1 57 ? -11.538 13.593 63.956 1.00 17.24 47 GLU B C 1
ATOM 2150 O O . GLU B 1 57 ? -10.435 13.486 63.460 1.00 18.02 47 GLU B O 1
ATOM 2161 N N . ILE B 1 58 ? -12.344 12.561 64.157 1.00 17.13 48 ILE B N 1
ATOM 2162 C CA . ILE B 1 58 ? -11.950 11.196 63.842 1.00 17.95 48 ILE B CA 1
ATOM 2163 C C . ILE B 1 58 ? -12.843 10.577 62.781 1.00 18.63 48 ILE B C 1
ATOM 2164 O O . ILE B 1 58 ? -14.080 10.638 62.884 1.00 18.24 48 ILE B O 1
ATOM 2169 N N . ASN B 1 59 ? -12.197 10.037 61.756 1.00 19.08 49 ASN B N 1
ATOM 2170 C CA A ASN B 1 59 ? -12.853 9.107 60.847 0.50 18.78 49 ASN B CA 1
ATOM 2171 C CA B ASN B 1 59 ? -12.809 9.114 60.803 0.50 19.12 49 ASN B CA 1
ATOM 2172 C C . ASN B 1 59 ? -12.424 7.681 61.191 1.00 18.69 49 ASN B C 1
ATOM 2173 O O . ASN B 1 59 ? -11.276 7.309 61.037 1.00 17.19 49 ASN B O 1
ATOM 2182 N N . ALA B 1 60 ? -13.372 6.881 61.677 1.00 18.14 50 ALA B N 1
ATOM 2183 C CA . ALA B 1 60 ? -13.103 5.483 62.028 1.00 18.24 50 ALA B CA 1
ATOM 2184 C C . ALA B 1 60 ? -12.863 4.704 60.753 1.00 18.86 50 ALA B C 1
ATOM 2185 O O . ALA B 1 60 ? -13.571 4.908 59.769 1.00 19.43 50 ALA B O 1
ATOM 2187 N N . ILE B 1 61 ? -11.872 3.819 60.776 1.00 18.65 51 ILE B N 1
ATOM 2188 C CA . ILE B 1 61 ? -11.565 2.969 59.648 1.00 19.67 51 ILE B CA 1
ATOM 2189 C C . ILE B 1 61 ? -11.725 1.513 60.086 1.00 21.10 51 ILE B C 1
ATOM 2190 O O . ILE B 1 61 ? -12.575 0.797 59.522 1.00 22.11 51 ILE B O 1
ATOM 2195 N N . ASP B 1 62 ? -10.944 1.100 61.087 1.00 22.74 52 ASP B N 1
ATOM 2196 C CA . ASP B 1 62 ? -11.001 -0.269 61.629 1.00 24.78 52 ASP B CA 1
ATOM 2197 C C . ASP B 1 62 ? -12.066 -0.235 62.711 1.00 25.77 52 ASP B C 1
ATOM 2198 O O . ASP B 1 62 ? -11.760 -0.248 63.910 1.00 24.77 52 ASP B O 1
ATOM 2203 N N A GLU B 1 63 ? -13.324 -0.188 62.274 0.50 26.62 53 GLU B N 1
ATOM 2204 N N B GLU B 1 63 ? -13.325 -0.182 62.274 0.50 27.11 53 GLU B N 1
ATOM 2205 C CA A GLU B 1 63 ? -14.454 0.060 63.170 0.50 27.45 53 GLU B CA 1
ATOM 2206 C CA B GLU B 1 63 ? -14.455 0.060 63.177 0.50 28.35 53 GLU B CA 1
ATOM 2207 C C A GLU B 1 63 ? -14.525 -0.894 64.364 0.50 28.72 53 GLU B C 1
ATOM 2208 C C B GLU B 1 63 ? -14.531 -0.897 64.366 0.50 29.20 53 GLU B C 1
ATOM 2209 O O A GLU B 1 63 ? -14.874 -0.470 65.469 0.50 28.44 53 GLU B O 1
ATOM 2210 O O B GLU B 1 63 ? -14.888 -0.479 65.470 0.50 28.92 53 GLU B O 1
ATOM 2221 N N . LYS B 1 64 ? -14.192 -2.165 64.144 1.00 29.80 54 LYS B N 1
ATOM 2222 C CA . LYS B 1 64 ? -14.252 -3.184 65.214 1.00 31.89 54 LYS B CA 1
ATOM 2223 C C . LYS B 1 64 ? -13.312 -2.892 66.386 1.00 32.38 54 LYS B C 1
ATOM 2224 O O . LYS B 1 64 ? -13.520 -3.406 67.483 1.00 32.99 54 LYS B O 1
ATOM 2230 N N . ASN B 1 65 ? -12.282 -2.081 66.137 1.00 32.13 55 ASN B N 1
ATOM 2231 C CA . ASN B 1 65 ? -11.260 -1.755 67.145 1.00 32.08 55 ASN B CA 1
ATOM 2232 C C . ASN B 1 65 ? -11.318 -0.369 67.758 1.00 30.91 55 ASN B C 1
ATOM 2233 O O . ASN B 1 65 ? -10.478 -0.029 68.597 1.00 30.04 55 ASN B O 1
ATOM 2246 N N . LYS B 1 67 ? -13.197 0.835 70.033 1.00 28.65 57 LYS B N 1
ATOM 2247 C CA . LYS B 1 67 ? -13.359 0.841 71.492 1.00 27.73 57 LYS B CA 1
ATOM 2248 C C . LYS B 1 67 ? -12.339 -0.033 72.243 1.00 26.59 57 LYS B C 1
ATOM 2249 O O . LYS B 1 67 ? -12.407 -0.137 73.470 1.00 26.33 57 LYS B O 1
ATOM 2255 N N A ASN B 1 68 ? -11.414 -0.652 71.508 0.50 26.03 58 ASN B N 1
ATOM 2256 N N B ASN B 1 68 ? -11.399 -0.617 71.510 0.50 25.75 58 ASN B N 1
ATOM 2257 C CA A ASN B 1 68 ? -10.325 -1.432 72.105 0.50 25.75 58 ASN B CA 1
ATOM 2258 C CA B ASN B 1 68 ? -10.345 -1.432 72.097 0.50 25.27 58 ASN B CA 1
ATOM 2259 C C A ASN B 1 68 ? -9.438 -0.532 72.959 0.50 24.55 58 ASN B C 1
ATOM 2260 C C B ASN B 1 68 ? -9.410 -0.554 72.933 0.50 24.30 58 ASN B C 1
ATOM 2261 O O A ASN B 1 68 ? -9.068 0.559 72.536 0.50 23.31 58 ASN B O 1
ATOM 2262 O O B ASN B 1 68 ? -8.978 0.503 72.480 0.50 23.10 58 ASN B O 1
ATOM 2271 N N A GLU B 1 69 ? -9.095 -1.000 74.154 0.50 24.19 59 GLU B N 1
ATOM 2272 N N B GLU B 1 69 ? -9.109 -0.997 74.150 0.50 24.15 59 GLU B N 1
ATOM 2273 C CA A GLU B 1 69 ? -8.277 -0.227 75.086 0.50 23.55 59 GLU B CA 1
ATOM 2274 C CA B GLU B 1 69 ? -8.276 -0.230 75.079 0.50 23.71 59 GLU B CA 1
ATOM 2275 C C A GLU B 1 69 ? -6.876 -0.818 75.188 0.50 22.80 59 GLU B C 1
ATOM 2276 C C B GLU B 1 69 ? -6.874 -0.820 75.170 0.50 22.88 59 GLU B C 1
ATOM 2277 O O A GLU B 1 69 ? -6.720 -2.033 75.268 0.50 22.90 59 GLU B O 1
ATOM 2278 O O B GLU B 1 69 ? -6.715 -2.036 75.222 0.50 22.97 59 GLU B O 1
ATOM 2289 N N . GLY B 1 70 ? -5.864 0.043 75.217 1.00 21.71 60 GLY B N 1
ATOM 2290 C CA . GLY B 1 70 ? -4.492 -0.389 75.368 1.00 21.03 60 GLY B CA 1
ATOM 2291 C C . GLY B 1 70 ? -3.863 -0.590 74.007 1.00 20.55 60 GLY B C 1
ATOM 2292 O O . GLY B 1 70 ? -4.011 -1.668 73.385 1.00 20.83 60 GLY B O 1
ATOM 2293 N N . LEU B 1 71 ? -3.208 0.455 73.521 1.00 18.93 61 LEU B N 1
ATOM 2294 C CA . LEU B 1 71 ? -2.595 0.424 72.199 1.00 19.16 61 LEU B CA 1
ATOM 2295 C C . LEU B 1 71 ? -1.318 1.241 72.120 1.00 17.98 61 LEU B C 1
ATOM 2296 O O . LEU B 1 71 ? -1.116 2.195 72.883 1.00 18.71 61 LEU B O 1
ATOM 2301 N N . VAL B 1 72 ? -0.448 0.846 71.205 1.00 17.96 62 VAL B N 1
ATOM 2302 C CA . VAL B 1 72 ? 0.557 1.728 70.672 1.00 17.79 62 VAL B CA 1
ATOM 2303 C C . VAL B 1 72 ? 0.032 2.289 69.347 1.00 18.05 62 VAL B C 1
ATOM 2304 O O . VAL B 1 72 ? -0.568 1.568 68.553 1.00 18.40 62 VAL B O 1
ATOM 2308 N N . TYR B 1 73 ? 0.257 3.577 69.100 1.00 17.09 63 TYR B N 1
ATOM 2309 C CA . TYR B 1 73 ? -0.204 4.164 67.856 1.00 17.73 63 TYR B CA 1
ATOM 2310 C C . TYR B 1 73 ? 0.922 4.918 67.191 1.00 18.18 63 TYR B C 1
ATOM 2311 O O . TYR B 1 73 ? 1.878 5.356 67.847 1.00 19.10 63 TYR B O 1
ATOM 2320 N N . VAL B 1 74 ? 0.781 5.086 65.884 1.00 17.78 64 VAL B N 1
ATOM 2321 C CA . VAL B 1 74 ? 1.720 5.841 65.085 1.00 18.38 64 VAL B CA 1
ATOM 2322 C C . VAL B 1 74 ? 0.889 6.826 64.263 1.00 18.18 64 VAL B C 1
ATOM 2323 O O . VAL B 1 74 ? -0.057 6.420 63.551 1.00 18.30 64 VAL B O 1
ATOM 2327 N N . PHE B 1 75 ? 1.221 8.111 64.365 1.00 17.85 65 PHE B N 1
ATOM 2328 C CA . PHE B 1 75 ? 0.588 9.135 63.558 1.00 17.22 65 PHE B CA 1
ATOM 2329 C C . PHE B 1 75 ? 1.444 9.329 62.317 1.00 18.33 65 PHE B C 1
ATOM 2330 O O . PHE B 1 75 ? 2.640 9.601 62.422 1.00 17.21 65 PHE B O 1
ATOM 2338 N N . VAL B 1 76 ? 0.827 9.190 61.152 1.00 18.33 66 VAL B N 1
ATOM 2339 C CA . VAL B 1 76 ? 1.534 9.291 59.889 1.00 18.66 66 VAL B CA 1
ATOM 2340 C C . VAL B 1 76 ? 0.870 10.366 59.034 1.00 19.85 66 VAL B C 1
ATOM 2341 O O . VAL B 1 76 ? -0.373 10.416 58.898 1.00 19.33 66 VAL B O 1
ATOM 2345 N N . ILE B 1 77 ? 1.705 11.243 58.482 1.00 19.57 67 ILE B N 1
ATOM 2346 C CA . ILE B 1 77 ? 1.251 12.291 57.580 1.00 20.59 67 ILE B CA 1
ATOM 2347 C C . ILE B 1 77 ? 2.009 12.177 56.269 1.00 21.63 67 ILE B C 1
ATOM 2348 O O . ILE B 1 77 ? 3.237 12.297 56.248 1.00 21.58 67 ILE B O 1
ATOM 2353 N N . GLN B 1 78 ? 1.275 11.967 55.174 1.00 22.57 68 GLN B N 1
ATOM 2354 C CA . GLN B 1 78 ? 1.884 11.782 53.872 1.00 24.26 68 GLN B CA 1
ATOM 2355 C C . GLN B 1 78 ? 3.054 10.797 53.902 1.00 23.85 68 GLN B C 1
ATOM 2356 O O . GLN B 1 78 ? 4.136 11.087 53.375 1.00 25.23 68 GLN B O 1
ATOM 2362 N N . GLY B 1 79 ? 2.842 9.640 54.511 1.00 22.65 69 GLY B N 1
ATOM 2363 C CA . GLY B 1 79 ? 3.837 8.578 54.529 1.00 22.64 69 GLY B CA 1
ATOM 2364 C C . GLY B 1 79 ? 4.941 8.732 55.553 1.00 21.98 69 GLY B C 1
ATOM 2365 O O . GLY B 1 79 ? 5.754 7.820 55.698 1.00 23.02 69 GLY B O 1
ATOM 2366 N N . LYS B 1 80 ? 4.959 9.862 56.266 1.00 21.48 70 LYS B N 1
ATOM 2367 C CA . LYS B 1 80 ? 6.031 10.168 57.253 1.00 22.24 70 LYS B CA 1
ATOM 2368 C C . LYS B 1 80 ? 5.517 9.966 58.671 1.00 20.69 70 LYS B C 1
ATOM 2369 O O . LYS B 1 80 ? 4.415 10.394 59.018 1.00 19.92 70 LYS B O 1
ATOM 2375 N N . ILE B 1 81 ? 6.346 9.362 59.505 1.00 20.86 71 ILE B N 1
ATOM 2376 C CA . ILE B 1 81 ? 6.012 9.149 60.909 1.00 20.08 71 ILE B CA 1
ATOM 2377 C C . ILE B 1 81 ? 6.221 10.458 61.686 1.00 19.74 71 ILE B C 1
ATOM 2378 O O . ILE B 1 81 ? 7.353 10.962 61.798 1.00 20.22 71 ILE B O 1
ATOM 2383 N N . PHE B 1 82 ? 5.108 11.010 62.173 1.00 19.54 72 PHE B N 1
ATOM 2384 C CA . PHE B 1 82 ? 5.105 12.219 62.988 1.00 19.93 72 PHE B CA 1
ATOM 2385 C C . PHE B 1 82 ? 5.360 11.882 64.474 1.00 19.91 72 PHE B C 1
ATOM 2386 O O . PHE B 1 82 ? 6.154 12.539 65.154 1.00 19.58 72 PHE B O 1
ATOM 2394 N N . LYS B 1 83 ? 4.691 10.855 64.981 1.00 20.44 73 LYS B N 1
ATOM 2395 C CA . LYS B 1 83 ? 4.953 10.403 66.335 1.00 20.66 73 LYS B CA 1
ATOM 2396 C C . LYS B 1 83 ? 4.496 8.989 66.576 1.00 20.04 73 LYS B C 1
ATOM 2397 O O . LYS B 1 83 ? 3.712 8.443 65.815 1.00 18.77 73 LYS B O 1
ATOM 2403 N N . ILE B 1 84 ? 5.049 8.422 67.645 1.00 19.57 74 ILE B N 1
ATOM 2404 C CA . ILE B 1 84 ? 4.652 7.134 68.179 1.00 19.38 74 ILE B CA 1
ATOM 2405 C C . ILE B 1 84 ? 4.249 7.408 69.632 1.00 18.93 74 ILE B C 1
ATOM 2406 O O . ILE B 1 84 ? 4.954 8.109 70.359 1.00 18.97 74 ILE B O 1
ATOM 2411 N N . GLY B 1 85 ? 3.113 6.864 70.042 1.00 18.52 75 GLY B N 1
ATOM 2412 C CA . GLY B 1 85 ? 2.593 7.046 71.401 1.00 18.20 75 GLY B CA 1
ATOM 2413 C C . GLY B 1 85 ? 1.859 5.825 71.905 1.00 18.78 75 GLY B C 1
ATOM 2414 O O . GLY B 1 85 ? 1.765 4.798 71.212 1.00 17.98 75 GLY B O 1
ATOM 2415 N N . HIS B 1 86 ? 1.301 5.929 73.102 1.00 18.79 76 HIS B N 1
ATOM 2416 C CA . HIS B 1 86 ? 0.496 4.849 73.628 1.00 19.12 76 HIS B CA 1
ATOM 2417 C C . HIS B 1 86 ? -0.666 5.370 74.475 1.00 18.74 76 HIS B C 1
ATOM 2418 O O . HIS B 1 86 ? -0.665 6.508 74.958 1.00 18.47 76 HIS B O 1
ATOM 2425 N N . SER B 1 87 ? -1.647 4.509 74.654 1.00 17.75 77 SER B N 1
ATOM 2426 C CA . SER B 1 87 ? -2.755 4.805 75.542 1.00 18.28 77 SER B CA 1
ATOM 2427 C C . SER B 1 87 ? -3.319 3.527 76.141 1.00 18.31 77 SER B C 1
ATOM 2428 O O . SER B 1 87 ? -3.451 2.515 75.439 1.00 19.41 77 SER B O 1
ATOM 2431 N N . ILE B 1 88 ? -3.690 3.603 77.424 1.00 18.55 78 ILE B N 1
ATOM 2432 C CA . ILE B 1 88 ? -4.478 2.570 78.096 1.00 19.06 78 ILE B CA 1
ATOM 2433 C C . ILE B 1 88 ? -5.991 2.712 77.828 1.00 19.00 78 ILE B C 1
ATOM 2434 O O . ILE B 1 88 ? -6.767 1.841 78.200 1.00 19.84 78 ILE B O 1
ATOM 2439 N N . THR B 1 89 ? -6.392 3.800 77.173 1.00 18.30 79 THR B N 1
ATOM 2440 C CA . THR B 1 89 ? -7.785 4.019 76.790 1.00 18.42 79 THR B CA 1
ATOM 2441 C C . THR B 1 89 ? -7.942 3.690 75.286 1.00 18.30 79 THR B C 1
ATOM 2442 O O . THR B 1 89 ? -6.953 3.370 74.603 1.00 18.07 79 THR B O 1
ATOM 2446 N N . PRO B 1 90 ? -9.172 3.777 74.760 1.00 18.64 80 PRO B N 1
ATOM 2447 C CA . PRO B 1 90 ? -9.304 3.742 73.299 1.00 18.61 80 PRO B CA 1
ATOM 2448 C C . PRO B 1 90 ? -8.739 4.973 72.611 1.00 18.03 80 PRO B C 1
ATOM 2449 O O . PRO B 1 90 ? -8.599 6.039 73.228 1.00 17.34 80 PRO B O 1
ATOM 2453 N N . ILE B 1 91 ? -8.477 4.842 71.310 1.00 17.55 81 ILE B N 1
ATOM 2454 C CA . ILE B 1 91 ? -7.947 5.960 70.547 1.00 17.18 81 ILE B CA 1
ATOM 2455 C C . ILE B 1 91 ? -8.811 7.205 70.686 1.00 16.59 81 ILE B C 1
ATOM 2456 O O . ILE B 1 91 ? -8.284 8.315 70.707 1.00 16.95 81 ILE B O 1
ATOM 2461 N N . THR B 1 92 ? -10.129 7.020 70.788 1.00 17.45 82 THR B N 1
ATOM 2462 C CA . THR B 1 92 ? -11.054 8.150 70.868 1.00 18.27 82 THR B CA 1
ATOM 2463 C C . THR B 1 92 ? -10.729 9.041 72.080 1.00 18.24 82 THR B C 1
ATOM 2464 O O . THR B 1 92 ? -10.700 10.250 71.966 1.00 17.46 82 THR B O 1
ATOM 2468 N N . LYS B 1 93 ? -10.476 8.436 73.241 1.00 17.45 83 LYS B N 1
ATOM 2469 C CA . LYS B 1 93 ? -10.172 9.228 74.434 1.00 17.82 83 LYS B CA 1
ATOM 2470 C C . LYS B 1 93 ? -8.773 9.844 74.356 1.00 16.81 83 LYS B C 1
ATOM 2471 O O . LYS B 1 93 ? -8.539 10.958 74.839 1.00 17.18 83 LYS B O 1
ATOM 2477 N N . ARG B 1 94 ? -7.827 9.148 73.748 1.00 16.66 84 ARG B N 1
ATOM 2478 C CA . ARG B 1 94 ? -6.521 9.749 73.543 1.00 15.70 84 ARG B CA 1
ATOM 2479 C C . ARG B 1 94 ? -6.615 10.989 72.636 1.00 16.14 84 ARG B C 1
ATOM 2480 O O . ARG B 1 94 ? -5.946 11.978 72.881 1.00 16.14 84 ARG B O 1
ATOM 2488 N N . VAL B 1 95 ? -7.438 10.935 71.594 1.00 15.39 85 VAL B N 1
ATOM 2489 C CA . VAL B 1 95 ? -7.659 12.114 70.750 1.00 16.03 85 VAL B CA 1
ATOM 2490 C C . VAL B 1 95 ? -8.371 13.239 71.501 1.00 16.11 85 VAL B C 1
ATOM 2491 O O . VAL B 1 95 ? -8.065 14.414 71.325 1.00 16.04 85 VAL B O 1
ATOM 2495 N N A GLN B 1 96 ? -9.347 12.875 72.321 0.50 15.87 86 GLN B N 1
ATOM 2496 N N B GLN B 1 96 ? -9.316 12.892 72.351 0.50 16.53 86 GLN B N 1
ATOM 2497 C CA A GLN B 1 96 ? -10.000 13.841 73.220 0.50 16.54 86 GLN B CA 1
ATOM 2498 C CA B GLN B 1 96 ? -9.970 13.938 73.132 0.50 17.74 86 GLN B CA 1
ATOM 2499 C C A GLN B 1 96 ? -8.945 14.578 74.051 0.50 16.14 86 GLN B C 1
ATOM 2500 C C B GLN B 1 96 ? -8.961 14.592 74.088 0.50 16.80 86 GLN B C 1
ATOM 2501 O O A GLN B 1 96 ? -8.978 15.805 74.218 0.50 15.74 86 GLN B O 1
ATOM 2502 O O B GLN B 1 96 ? -9.036 15.796 74.368 0.50 16.54 86 GLN B O 1
ATOM 2513 N N . SER B 1 97 ? -7.978 13.820 74.539 1.00 15.97 87 SER B N 1
ATOM 2514 C CA . SER B 1 97 ? -6.876 14.394 75.320 1.00 16.11 87 SER B CA 1
ATOM 2515 C C . SER B 1 97 ? -6.022 15.338 74.447 1.00 15.48 87 SER B C 1
ATOM 2516 O O . SER B 1 97 ? -5.710 16.465 74.867 1.00 15.96 87 SER B O 1
ATOM 2519 N N . TYR B 1 98 ? -5.701 14.938 73.209 1.00 15.12 88 TYR B N 1
ATOM 2520 C CA . TYR B 1 98 ? -4.983 15.821 72.281 1.00 15.41 88 TYR B CA 1
ATOM 2521 C C . TYR B 1 98 ? -5.786 17.119 72.078 1.00 14.93 88 TYR B C 1
ATOM 2522 O O . TYR B 1 98 ? -5.222 18.193 71.924 1.00 15.69 88 TYR B O 1
ATOM 2531 N N . ASN B 1 99 ? -7.112 17.016 72.084 1.00 15.44 89 ASN B N 1
ATOM 2532 C CA . ASN B 1 99 ? -7.977 18.172 71.872 1.00 15.81 89 ASN B CA 1
ATOM 2533 C C . ASN B 1 99 ? -8.007 19.145 73.037 1.00 16.05 89 ASN B C 1
ATOM 2534 O O . ASN B 1 99 ? -8.606 20.237 72.940 1.00 16.16 89 ASN B O 1
ATOM 2539 N N . CYS B 1 100 ? -7.311 18.774 74.112 1.00 15.52 90 CYS B N 1
ATOM 2540 C CA . CYS B 1 100 ? -7.065 19.662 75.249 1.00 15.50 90 CYS B CA 1
ATOM 2541 C C . CYS B 1 100 ? -5.902 20.629 74.991 1.00 14.96 90 CYS B C 1
ATOM 2542 O O . CYS B 1 100 ? -5.684 21.536 75.771 1.00 15.30 90 CYS B O 1
ATOM 2545 N N . GLY B 1 101 ? -5.204 20.461 73.869 1.00 14.25 91 GLY B N 1
ATOM 2546 C CA . GLY B 1 101 ? -4.028 21.240 73.540 1.00 14.64 91 GLY B CA 1
ATOM 2547 C C . GLY B 1 101 ? -4.329 22.629 72.972 1.00 15.41 91 GLY B C 1
ATOM 2548 O O . GLY B 1 101 ? -3.572 23.145 72.158 1.00 15.69 91 GLY B O 1
ATOM 2549 N N A LYS B 1 102 ? -5.421 23.236 73.422 0.50 16.42 92 LYS B N 1
ATOM 2550 N N B LYS B 1 102 ? -5.414 23.241 73.429 0.50 16.30 92 LYS B N 1
ATOM 2551 C CA A LYS B 1 102 ? -5.857 24.527 72.903 0.50 17.12 92 LYS B CA 1
ATOM 2552 C CA B LYS B 1 102 ? -5.852 24.530 72.904 0.50 16.90 92 LYS B CA 1
ATOM 2553 C C A LYS B 1 102 ? -5.004 25.656 73.444 0.50 17.23 92 LYS B C 1
ATOM 2554 C C B LYS B 1 102 ? -5.011 25.662 73.450 0.50 17.11 92 LYS B C 1
ATOM 2555 O O A LYS B 1 102 ? -4.480 25.580 74.560 0.50 16.46 92 LYS B O 1
ATOM 2556 O O B LYS B 1 102 ? -4.497 25.592 74.571 0.50 16.35 92 LYS B O 1
ATOM 2567 N N . VAL B 1 103 ? -4.882 26.712 72.643 1.00 17.38 93 VAL B N 1
ATOM 2568 C CA . VAL B 1 103 ? -4.098 27.870 73.033 1.00 17.48 93 VAL B CA 1
ATOM 2569 C C . VAL B 1 103 ? -4.535 28.422 74.407 1.00 17.09 93 VAL B C 1
ATOM 2570 O O . VAL B 1 103 ? -3.685 28.761 75.240 1.00 18.57 93 VAL B O 1
ATOM 2574 N N A GLU B 1 104 ? -5.846 28.487 74.640 0.70 18.03 94 GLU B N 1
ATOM 2575 N N B GLU B 1 104 ? -5.841 28.505 74.639 0.30 17.99 94 GLU B N 1
ATOM 2576 C CA A GLU B 1 104 ? -6.404 29.021 75.887 0.70 18.69 94 GLU B CA 1
ATOM 2577 C CA B GLU B 1 104 ? -6.370 29.069 75.885 0.30 18.58 94 GLU B CA 1
ATOM 2578 C C A GLU B 1 104 ? -5.942 28.206 77.080 0.70 17.83 94 GLU B C 1
ATOM 2579 C C B GLU B 1 104 ? -6.007 28.209 77.100 0.30 17.77 94 GLU B C 1
ATOM 2580 O O A GLU B 1 104 ? -5.560 28.742 78.119 0.70 17.45 94 GLU B O 1
ATOM 2581 O O B GLU B 1 104 ? -5.747 28.738 78.182 0.30 17.75 94 GLU B O 1
ATOM 2592 N N . TYR B 1 105 ? -5.981 26.886 76.927 1.00 16.53 95 TYR B N 1
ATOM 2593 C CA . TYR B 1 105 ? -5.613 25.999 78.031 1.00 16.41 95 TYR B CA 1
ATOM 2594 C C . TYR B 1 105 ? -4.107 26.006 78.258 1.00 16.41 95 TYR B C 1
ATOM 2595 O O . TYR B 1 105 ? -3.672 25.924 79.402 1.00 17.89 95 TYR B O 1
ATOM 2604 N N . ARG B 1 106 ? -3.312 26.108 77.185 1.00 16.52 96 ARG B N 1
ATOM 2605 C CA . ARG B 1 106 ? -1.875 26.304 77.331 1.00 16.21 96 ARG B CA 1
ATOM 2606 C C . ARG B 1 106 ? -1.550 27.579 78.102 1.00 17.22 96 ARG B C 1
ATOM 2607 O O . ARG B 1 106 ? -0.660 27.586 78.972 1.00 15.40 96 ARG B O 1
ATOM 2615 N N A LYS B 1 107 ? -2.282 28.650 77.810 0.50 17.99 97 LYS B N 1
ATOM 2616 N N B LYS B 1 107 ? -2.268 28.647 77.784 0.50 17.81 97 LYS B N 1
ATOM 2617 C CA A LYS B 1 107 ? -2.171 29.893 78.581 0.50 19.36 97 LYS B CA 1
ATOM 2618 C CA B LYS B 1 107 ? -2.102 29.923 78.468 0.50 18.98 97 LYS B CA 1
ATOM 2619 C C A LYS B 1 107 ? -2.562 29.677 80.038 0.50 19.36 97 LYS B C 1
ATOM 2620 C C B LYS B 1 107 ? -2.397 29.800 79.954 0.50 19.45 97 LYS B C 1
ATOM 2621 O O A LYS B 1 107 ? -1.908 30.204 80.929 0.50 20.38 97 LYS B O 1
ATOM 2622 O O B LYS B 1 107 ? -1.706 30.404 80.766 0.50 20.07 97 LYS B O 1
ATOM 2633 N N A ASN B 1 108 ? -3.645 28.926 80.261 0.50 18.90 98 ASN B N 1
ATOM 2634 N N B ASN B 1 108 ? -3.430 29.032 80.291 0.50 19.43 98 ASN B N 1
ATOM 2635 C CA A ASN B 1 108 ? -4.112 28.583 81.611 0.50 18.65 98 ASN B 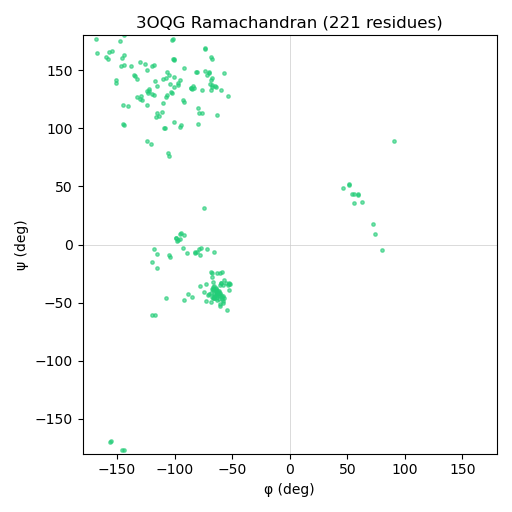CA 1
ATOM 2636 C CA B ASN B 1 108 ? -3.840 28.842 81.679 0.50 19.91 98 ASN B CA 1
ATOM 2637 C C A ASN B 1 108 ? -3.059 27.746 82.374 0.50 18.17 98 ASN B C 1
ATOM 2638 C C B ASN B 1 108 ? -3.038 27.742 82.392 0.50 18.78 98 ASN B C 1
ATOM 2639 O O A ASN B 1 108 ? -3.057 27.732 83.606 0.50 18.05 98 ASN B O 1
ATOM 2640 O O B ASN B 1 108 ? -3.179 27.545 83.601 0.50 18.50 98 ASN B O 1
ATOM 2649 N N . GLY B 1 109 ? -2.199 27.036 81.638 1.00 17.66 99 GLY B N 1
ATOM 2650 C CA . GLY B 1 109 ? -1.313 26.017 82.194 1.00 17.23 99 GLY B CA 1
ATOM 2651 C C . GLY B 1 109 ? -2.004 24.720 82.582 1.00 16.53 99 GLY B C 1
ATOM 2652 O O . GLY B 1 109 ? -1.497 23.974 83.406 1.00 17.36 99 GLY B O 1
ATOM 2653 N N . THR B 1 110 ? -3.175 24.443 82.002 1.00 16.13 100 THR B N 1
ATOM 2654 C CA . THR B 1 110 ? -3.976 23.295 82.391 1.00 16.23 100 THR B CA 1
ATOM 2655 C C . THR B 1 110 ? -3.954 22.127 81.412 1.00 15.21 100 THR B C 1
ATOM 2656 O O . THR B 1 110 ? -4.459 21.038 81.728 1.00 16.12 100 THR B O 1
ATOM 2660 N N . CYS B 1 111 ? -3.370 22.323 80.228 1.00 15.23 101 CYS B N 1
ATOM 2661 C CA . CYS B 1 111 ? -3.137 21.201 79.310 1.00 15.00 101 CYS B CA 1
ATOM 2662 C C . CYS B 1 111 ? -1.680 20.770 79.381 1.00 15.19 101 CYS B C 1
ATOM 2663 O O . CYS B 1 111 ? -0.806 21.507 79.862 1.00 15.87 101 CYS B O 1
ATOM 2666 N N . SER B 1 112 ? -1.410 19.550 78.950 1.00 14.67 102 SER B N 1
ATOM 2667 C CA . SER B 1 112 ? -0.036 19.123 78.849 1.00 13.98 102 SER B CA 1
ATOM 2668 C C . SER B 1 112 ? 0.678 19.843 77.704 1.00 14.58 102 SER B C 1
ATOM 2669 O O . SER B 1 112 ? 0.073 20.231 76.697 1.00 13.86 102 SER B O 1
ATOM 2672 N N . THR B 1 113 ? 1.972 20.063 77.862 1.00 15.21 103 THR B N 1
ATOM 2673 C CA . THR B 1 113 ? 2.721 20.652 76.753 1.00 15.58 103 THR B CA 1
ATOM 2674 C C . THR B 1 113 ? 2.674 19.755 75.494 1.00 14.49 103 THR B C 1
ATOM 2675 O O . THR B 1 113 ? 2.606 20.267 74.384 1.00 13.80 103 THR B O 1
ATOM 2679 N N . THR B 1 114 ? 2.671 18.432 75.674 1.00 14.40 104 THR B N 1
ATOM 2680 C CA . THR B 1 114 ? 2.548 17.483 74.567 1.00 14.80 104 THR B CA 1
ATOM 2681 C C . THR B 1 114 ? 1.269 17.712 73.780 1.00 14.15 104 THR B C 1
ATOM 2682 O O . THR B 1 114 ? 1.275 17.812 72.554 1.00 14.03 104 THR B O 1
ATOM 2686 N N . ASN B 1 115 ? 0.156 17.797 74.485 1.00 14.00 105 ASN B N 1
ATOM 2687 C CA . ASN B 1 115 ? -1.110 17.957 73.795 1.00 13.40 105 ASN B CA 1
ATOM 2688 C C . ASN B 1 115 ? -1.166 19.271 73.024 1.00 14.73 105 ASN B C 1
ATOM 2689 O O . ASN B 1 115 ? -1.603 19.290 71.880 1.00 14.28 105 ASN B O 1
ATOM 2694 N N . TYR B 1 116 ? -0.671 20.337 73.640 1.00 15.42 106 TYR B N 1
ATOM 2695 C CA . TYR B 1 116 ? -0.490 21.636 72.973 1.00 15.56 106 TYR B CA 1
ATOM 2696 C C . TYR B 1 116 ? 0.344 21.514 71.704 1.00 16.02 106 TYR B C 1
ATOM 2697 O O . TYR B 1 116 ? -0.116 21.888 70.628 1.00 15.34 106 TYR B O 1
ATOM 2706 N N . PHE B 1 117 ? 1.556 20.973 71.834 1.00 15.50 107 PHE B N 1
ATOM 2707 C CA . PHE B 1 117 ? 2.443 20.826 70.697 1.00 16.82 107 PHE B CA 1
ATOM 2708 C C . PHE B 1 117 ? 1.805 20.006 69.571 1.00 15.86 107 PHE B C 1
ATOM 2709 O O . PHE B 1 117 ? 1.868 20.390 68.397 1.00 16.31 107 PHE B O 1
ATOM 2717 N N . VAL B 1 118 ? 1.192 18.874 69.917 1.00 15.88 108 VAL B N 1
ATOM 2718 C CA . VAL B 1 118 ? 0.670 17.998 68.882 1.00 15.51 108 VAL B CA 1
ATOM 2719 C C . VAL B 1 118 ? -0.586 18.610 68.240 1.00 15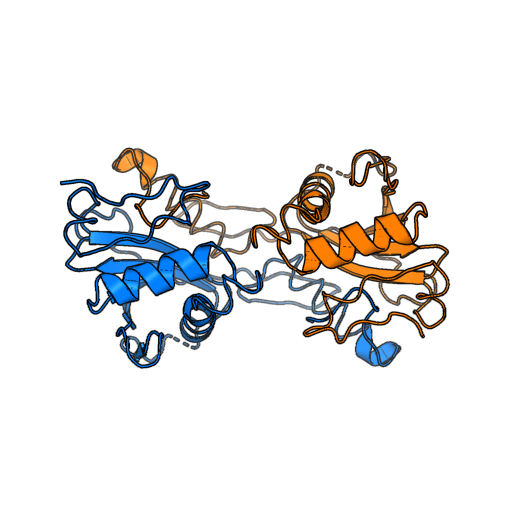.57 108 VAL B C 1
ATOM 2720 O O . VAL B 1 118 ? -0.669 18.693 67.005 1.00 15.33 108 VAL B O 1
ATOM 2724 N N . LEU B 1 119 ? -1.550 19.068 69.052 1.00 16.12 109 LEU B N 1
ATOM 2725 C CA . LEU B 1 119 ? -2.770 19.640 68.474 1.00 16.33 109 LEU B CA 1
ATOM 2726 C C . LEU B 1 119 ? -2.410 20.821 67.570 1.00 16.87 109 LEU B C 1
ATOM 2727 O O . LEU B 1 119 ? -2.891 20.902 66.429 1.00 16.95 109 LEU B O 1
ATOM 2732 N N . GLN B 1 120 ? -1.575 21.734 68.069 1.00 16.66 110 GLN B N 1
ATOM 2733 C CA . GLN B 1 120 ? -1.289 22.946 67.309 1.00 17.51 110 GLN B CA 1
ATOM 2734 C C . GLN B 1 120 ? -0.533 22.627 66.037 1.00 17.85 110 GLN B C 1
ATOM 2735 O O . GLN B 1 120 ? -0.802 23.229 64.995 1.00 18.79 110 GLN B O 1
ATOM 2741 N N . SER B 1 121 ? 0.394 21.665 66.113 1.00 18.37 111 SER B N 1
ATOM 2742 C CA . SER B 1 121 ? 1.198 21.292 64.947 1.00 18.71 111 SER B CA 1
ATOM 2743 C C . SER B 1 121 ? 0.293 20.620 63.887 1.00 18.67 111 SER B C 1
ATOM 2744 O O . SER B 1 121 ? 0.378 20.928 62.701 1.00 20.03 111 SER B O 1
ATOM 2747 N N . LEU B 1 122 ? -0.573 19.710 64.319 1.00 18.25 112 LEU B N 1
ATOM 2748 C CA . LEU B 1 122 ? -1.484 19.046 63.382 1.00 18.33 112 LEU B CA 1
ATOM 2749 C C . LEU B 1 122 ? -2.497 19.995 62.760 1.00 19.29 112 LEU B C 1
ATOM 2750 O O . LEU B 1 122 ? -2.846 19.8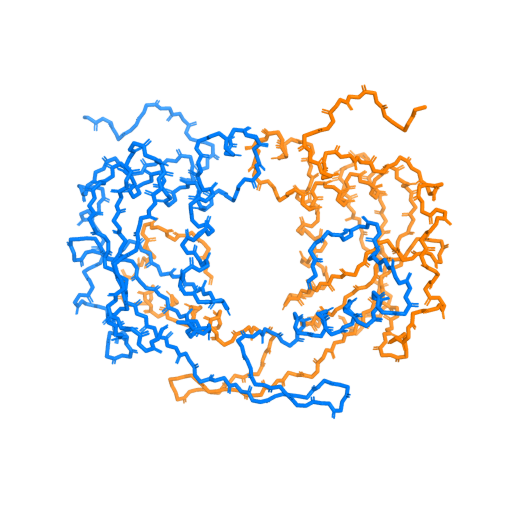41 61.599 1.00 19.22 112 LEU B O 1
ATOM 2755 N N . LEU B 1 123 ? -2.974 20.973 63.523 1.00 19.93 113 LEU B N 1
ATOM 2756 C CA . LEU B 1 123 ? -3.880 21.973 62.988 1.00 20.67 113 LEU B CA 1
ATOM 2757 C C . LEU B 1 123 ? -3.173 22.828 61.935 1.00 21.47 113 LEU B C 1
ATOM 2758 O O . LEU B 1 123 ? -3.743 23.134 60.881 1.00 21.50 113 LEU B O 1
ATOM 2763 N N . LYS B 1 124 ? -1.934 23.214 62.218 1.00 22.16 114 LYS B N 1
ATOM 2764 C CA . LYS B 1 124 ? -1.166 24.056 61.308 1.00 23.48 114 LYS B CA 1
ATOM 2765 C C . LYS B 1 124 ? -0.747 23.306 60.026 1.00 23.19 114 LYS B C 1
ATOM 2766 O O . LYS B 1 124 ? -0.879 23.839 58.906 1.00 23.90 114 LYS B O 1
ATOM 2772 N N . ILE B 1 125 ? -0.300 22.060 60.167 1.00 22.54 115 ILE B N 1
ATOM 2773 C CA . ILE B 1 125 ? 0.036 21.216 59.013 1.00 22.11 115 ILE B CA 1
ATOM 2774 C C . ILE B 1 125 ? -1.226 21.005 58.139 1.00 22.64 115 ILE B C 1
ATOM 2775 O O . ILE B 1 125 ? -1.186 21.061 56.900 1.00 22.78 115 ILE B O 1
ATOM 2780 N N . ASN B 1 126 ? -2.351 20.809 58.814 1.00 21.51 116 ASN B N 1
ATOM 2781 C CA . ASN B 1 126 ? -3.670 20.783 58.194 1.00 22.23 116 ASN B CA 1
ATOM 2782 C C . ASN B 1 126 ? -3.823 19.714 57.132 1.00 22.10 116 ASN B C 1
ATOM 2783 O O . ASN B 1 126 ? -4.435 19.940 56.066 1.00 22.53 116 ASN B O 1
ATOM 2788 N N . LYS B 1 127 ? -3.292 18.537 57.444 1.00 21.37 117 LYS B N 1
ATOM 2789 C CA . LYS B 1 127 ? -3.461 17.350 56.635 1.00 21.92 117 LYS B CA 1
ATOM 2790 C C . LYS B 1 127 ? -4.183 16.291 57.446 1.00 21.34 117 LYS B C 1
ATOM 2791 O O . LYS B 1 127 ? -4.109 16.273 58.672 1.00 20.60 117 LYS B O 1
ATOM 2797 N N . ILE B 1 128 ? -4.869 15.392 56.747 1.00 22.36 118 ILE B N 1
ATOM 2798 C CA . ILE B 1 128 ? -5.438 14.193 57.364 1.00 22.64 118 ILE B CA 1
ATOM 2799 C C . ILE B 1 128 ? -4.278 13.327 57.870 1.00 21.57 118 ILE B C 1
ATOM 2800 O O . ILE B 1 128 ? -3.230 13.201 57.223 1.00 22.07 118 ILE B O 1
ATOM 2805 N N . VAL B 1 129 ? -4.440 12.796 59.075 1.00 19.50 119 VAL B N 1
ATOM 2806 C CA . VAL B 1 129 ? -3.408 12.011 59.744 1.00 17.84 119 VAL B CA 1
ATOM 2807 C C . VAL B 1 129 ? -3.854 10.557 59.794 1.00 18.60 119 VAL B C 1
ATOM 2808 O O . VAL B 1 129 ? -4.942 10.251 60.301 1.00 18.88 119 VAL B O 1
ATOM 2812 N N . GLN B 1 130 ? -3.053 9.663 59.230 1.00 18.46 120 GLN B N 1
ATOM 2813 C CA . GLN B 1 130 ? -3.302 8.237 59.364 1.00 18.42 120 GLN B CA 1
ATOM 2814 C C . GLN B 1 130 ? -2.874 7.793 60.754 1.00 17.44 120 GLN B C 1
ATOM 2815 O O . GLN B 1 130 ? -1.783 8.141 61.209 1.00 17.85 120 GLN B O 1
ATOM 2821 N N . VAL B 1 131 ? -3.739 7.030 61.419 1.00 17.33 121 VAL B N 1
ATOM 2822 C CA . VAL B 1 131 ? -3.411 6.448 62.722 1.00 17.40 121 VAL B CA 1
ATOM 2823 C C . VAL B 1 131 ? -3.330 4.920 62.631 1.00 18.04 121 VAL B C 1
ATOM 2824 O O . VAL B 1 131 ? -4.339 4.240 62.426 1.00 18.51 121 VAL B O 1
ATOM 2828 N N . TYR B 1 132 ? -2.107 4.412 62.769 1.00 17.51 122 TYR B N 1
ATOM 2829 C CA . TYR B 1 132 ? -1.842 2.974 62.795 1.00 18.05 122 TYR B CA 1
ATOM 2830 C C . TYR B 1 132 ? -1.777 2.512 64.231 1.00 18.41 122 TYR B C 1
ATOM 2831 O O . TYR B 1 132 ? -1.214 3.220 65.082 1.00 18.01 122 TYR B O 1
ATOM 2840 N N . ALA B 1 133 ? -2.321 1.325 64.510 1.00 18.09 123 ALA B N 1
ATOM 2841 C CA . ALA B 1 133 ? -2.453 0.858 65.892 1.00 18.00 123 ALA B CA 1
ATOM 2842 C C . ALA B 1 133 ? -2.035 -0.595 66.059 1.00 18.78 123 ALA B C 1
ATOM 2843 O O . ALA B 1 133 ? -2.236 -1.440 65.170 1.00 18.72 123 ALA B O 1
ATOM 2845 N N . PHE B 1 134 ? -1.463 -0.867 67.218 1.00 19.48 124 PHE B N 1
ATOM 2846 C CA . PHE B 1 134 ? -1.140 -2.221 67.661 1.00 20.72 124 PHE B CA 1
ATOM 2847 C C . PHE B 1 134 ? -1.706 -2.387 69.057 1.00 20.85 124 PHE B C 1
ATOM 2848 O O . PHE B 1 134 ? -1.460 -1.553 69.932 1.00 19.89 124 PHE B O 1
ATOM 2856 N N . PHE B 1 135 ? -2.485 -3.448 69.269 1.00 22.10 125 PHE B N 1
ATOM 2857 C CA . PHE B 1 135 ? -3.104 -3.711 70.574 1.00 23.21 125 PHE B CA 1
ATOM 2858 C C . PHE B 1 135 ? -2.412 -4.915 71.219 1.00 24.55 125 PHE B C 1
ATOM 2859 O O . PHE B 1 135 ? -2.680 -6.064 70.836 1.00 25.01 125 PHE B O 1
ATOM 2867 N N . PRO B 1 136 ? -1.496 -4.669 72.162 1.00 25.16 126 PRO B N 1
ATOM 2868 C CA . PRO B 1 136 ? -0.842 -5.809 72.816 1.00 26.92 126 PRO B CA 1
ATOM 2869 C C . PRO B 1 136 ? -1.823 -6.698 73.582 1.00 28.56 126 PRO B C 1
ATOM 2870 O O . PRO B 1 136 ? -2.874 -6.238 74.025 1.00 27.10 126 PRO B O 1
ATOM 2874 N N A GLU B 1 137 ? -1.472 -7.975 73.717 0.50 30.07 127 GLU B N 1
ATOM 2875 N N B GLU B 1 137 ? -1.483 -7.970 73.730 0.50 30.15 127 GLU B N 1
ATOM 2876 C CA A GLU B 1 137 ? -2.226 -8.898 74.566 0.50 31.72 127 GLU B CA 1
ATOM 2877 C CA B GLU B 1 137 ? -2.310 -8.868 74.521 0.50 31.83 127 GLU B CA 1
ATOM 2878 C C A GLU B 1 137 ? -2.129 -8.434 76.012 0.50 31.94 127 GLU B C 1
ATOM 2879 C C B GLU B 1 137 ? -2.128 -8.516 76.000 0.50 32.11 127 GLU B C 1
ATOM 2880 O O A GLU B 1 137 ? -1.089 -7.925 76.444 0.50 31.66 127 GLU B O 1
ATOM 2881 O O B GLU B 1 137 ? -1.031 -8.161 76.438 0.50 32.07 127 GLU B O 1
ATOM 2892 N N . GLN B 1 138 ? -3.226 -8.582 76.746 1.00 34.90 128 GLN B N 1
ATOM 2893 C CA . GLN B 1 138 ? -3.279 -8.120 78.117 1.00 33.96 128 GLN B CA 1
ATOM 2894 C C . GLN B 1 138 ? -3.130 -9.304 79.059 1.00 36.06 128 GLN B C 1
ATOM 2895 O O . GLN B 1 138 ? -3.845 -10.302 78.915 1.00 37.98 128 GLN B O 1
ATOM 2901 N N . PRO B 1 139 ? -2.189 -9.209 80.016 1.00 36.48 129 PRO B N 1
ATOM 2902 C CA . PRO B 1 139 ? -2.029 -10.277 80.989 1.00 38.57 129 PRO B CA 1
ATOM 2903 C C . PRO B 1 139 ? -3.163 -10.301 81.996 1.00 39.44 129 PRO B C 1
ATOM 2904 O O . PRO B 1 139 ? -3.835 -9.281 82.209 1.00 38.20 129 PRO B O 1
ATOM 2908 N N A THR B 1 140 ? -3.372 -11.462 82.608 0.50 42.04 130 THR B N 1
ATOM 2909 N N B THR B 1 140 ? -3.377 -11.465 82.606 0.50 41.94 130 THR B N 1
ATOM 2910 C CA A THR B 1 140 ? -4.288 -11.579 83.727 0.50 43.36 130 THR B CA 1
ATOM 2911 C CA B THR B 1 140 ? -4.293 -11.583 83.729 0.50 43.16 130 THR B CA 1
ATOM 2912 C C A THR B 1 140 ? -3.475 -11.388 85.008 0.50 43.02 130 THR B C 1
ATOM 2913 C C B THR B 1 140 ? -3.476 -11.388 85.008 0.50 42.92 130 THR B C 1
ATOM 2914 O O A THR B 1 140 ? -2.336 -11.855 85.109 0.50 43.51 130 THR B O 1
ATOM 2915 O O B THR B 1 140 ? -2.334 -11.850 85.106 0.50 43.39 130 THR B O 1
ATOM 2922 N N . TYR B 1 141 ? -4.044 -10.665 85.968 1.00 42.47 131 TYR B N 1
ATOM 2923 C CA . TYR B 1 141 ? -3.367 -10.401 87.228 1.00 42.12 131 TYR B CA 1
ATOM 2924 C C . TYR B 1 141 ? -4.357 -10.398 88.380 1.00 44.11 131 TYR B C 1
ATOM 2925 O O . TYR B 1 141 ? -5.558 -10.265 88.175 1.00 44.97 131 TYR B O 1
ATOM 2934 N N . THR B 1 142 ? -3.839 -10.583 89.589 1.00 45.43 132 THR B N 1
ATOM 2935 C CA . THR B 1 142 ? -4.677 -10.707 90.771 1.00 47.52 132 THR B CA 1
ATOM 2936 C C . THR B 1 142 ? -4.396 -9.566 91.745 1.00 45.81 132 THR B C 1
ATOM 2937 O O . THR B 1 142 ? -3.251 -9.142 91.907 1.00 44.67 132 THR B O 1
ATOM 2941 N N . LEU B 1 143 ? -5.453 -9.053 92.363 1.00 46.15 133 LEU B N 1
ATOM 2942 C CA . LEU B 1 143 ? -5.340 -8.024 93.389 1.00 45.50 133 LEU B CA 1
ATOM 2943 C C . LEU B 1 143 ? -6.421 -8.263 94.420 1.00 48.36 133 LEU B C 1
ATOM 2944 O O . LEU B 1 143 ? -7.611 -8.237 94.094 1.00 48.70 133 LEU B O 1
ATOM 2949 N N . PHE B 1 144 ? -6.000 -8.492 95.661 1.00 50.29 134 PHE B N 1
ATOM 2950 C CA . PHE B 1 144 ? -6.928 -8.656 96.769 1.00 53.68 134 PHE B CA 1
ATOM 2951 C C . PHE B 1 144 ? -7.928 -9.772 96.465 1.00 56.04 134 PHE B C 1
ATOM 2952 O O . PHE B 1 144 ? -9.133 -9.623 96.690 1.00 57.93 134 PHE B O 1
ATOM 2960 N N . GLY B 1 145 ? -7.410 -10.873 95.921 1.00 56.03 135 GLY B N 1
ATOM 2961 C CA . GLY B 1 145 ? -8.201 -12.070 95.651 1.00 59.22 135 GLY B CA 1
ATOM 2962 C C . GLY B 1 145 ? -9.179 -11.967 94.498 1.00 58.36 135 GLY B C 1
ATOM 2963 O O . GLY B 1 145 ? -10.106 -12.772 94.398 1.00 61.67 135 GLY B O 1
ATOM 2964 N N . LYS B 1 146 ? -8.983 -10.982 93.626 1.00 54.37 136 LYS B N 1
ATOM 2965 C CA . LYS B 1 146 ? -9.829 -10.818 92.447 1.00 53.51 136 LYS B CA 1
ATOM 2966 C C . LYS B 1 146 ? -8.920 -10.702 91.248 1.00 49.48 136 LYS B C 1
ATOM 2967 O O . LYS B 1 146 ? -7.857 -10.093 91.330 1.00 46.92 136 LYS B O 1
ATOM 2973 N N A THR B 1 147 ? -9.338 -11.290 90.131 0.50 49.73 137 THR B N 1
ATOM 2974 N N B THR B 1 147 ? -9.325 -11.296 90.135 0.50 49.90 137 THR B N 1
ATOM 2975 C CA A THR B 1 147 ? -8.507 -11.317 88.933 0.50 46.83 137 THR B CA 1
ATOM 2976 C CA B THR B 1 147 ? -8.475 -11.331 88.956 0.50 47.18 137 THR B CA 1
ATOM 2977 C C A THR B 1 147 ? -8.949 -10.223 87.974 0.50 44.50 137 THR B C 1
ATOM 2978 C C B THR B 1 147 ? -8.951 -10.301 87.922 0.50 44.82 137 THR B C 1
ATOM 2979 O O A THR B 1 147 ? -10.121 -9.835 87.943 0.50 45.65 137 THR B O 1
ATOM 2980 O O B THR B 1 147 ? -10.150 -10.031 87.797 0.50 46.19 137 THR B O 1
ATOM 2987 N N . TYR B 1 148 ? -7.992 -9.726 87.201 1.00 41.48 138 TYR B N 1
ATOM 2988 C CA . TYR B 1 148 ? -8.244 -8.646 86.244 1.00 39.15 138 TYR B CA 1
ATOM 2989 C C . TYR B 1 148 ? -7.525 -8.962 84.957 1.00 37.89 138 TYR B C 1
ATOM 2990 O O . TYR B 1 148 ? -6.481 -9.599 84.976 1.00 38.16 138 TYR B O 1
ATOM 2999 N N . GLN B 1 149 ? -8.087 -8.507 83.845 1.00 37.48 139 GLN B N 1
ATOM 3000 C CA . GLN B 1 149 ? -7.395 -8.538 82.569 1.00 35.99 139 GLN B CA 1
ATOM 3001 C C . GLN B 1 149 ? -7.787 -7.284 81.829 1.00 33.98 139 GLN B C 1
ATOM 3002 O O . GLN B 1 149 ? -8.896 -7.165 81.316 1.00 34.95 139 GLN B O 1
ATOM 3008 N N . ASP B 1 150 ? -6.877 -6.325 81.822 1.00 30.78 140 ASP B N 1
ATOM 3009 C CA . ASP B 1 150 ? -7.164 -5.039 81.218 1.00 29.19 140 ASP B CA 1
ATOM 3010 C C . ASP B 1 150 ? -5.874 -4.334 80.799 1.00 26.49 140 ASP B C 1
ATOM 3011 O O . ASP B 1 150 ? -4.793 -4.935 80.786 1.00 25.69 140 ASP B O 1
ATOM 3016 N N . SER B 1 151 ? -6.010 -3.065 80.437 1.00 24.65 141 SER B N 1
ATOM 3017 C CA . SER B 1 151 ? -4.923 -2.276 79.891 1.00 23.59 141 SER B CA 1
ATOM 3018 C C . SER B 1 151 ? -4.148 -1.494 80.948 1.00 22.64 141 SER B C 1
ATOM 3019 O O . SER B 1 151 ? -3.173 -0.811 80.628 1.00 22.31 141 SER B O 1
ATOM 3022 N N . PHE B 1 152 ? -4.589 -1.580 82.200 1.00 23.05 142 PHE B N 1
ATOM 3023 C CA . PHE B 1 152 ? -4.026 -0.774 83.284 1.00 22.98 142 PHE B CA 1
ATOM 3024 C C . PHE B 1 152 ? -2.742 -1.395 83.806 1.00 21.32 142 PHE B C 1
ATOM 3025 O O . PHE B 1 152 ? -2.594 -2.624 83.844 1.00 22.16 142 PHE B O 1
ATOM 3033 N N . SER B 1 153 ? -1.832 -0.557 84.268 1.00 24.97 143 SER B N 1
ATOM 3034 C CA . SER B 1 153 ? -0.745 -1.055 85.125 1.00 24.40 143 SER B CA 1
ATOM 3035 C C . SER B 1 153 ? -1.375 -1.600 86.401 1.00 24.17 143 SER B C 1
ATOM 3036 O O . SER B 1 153 ? -2.462 -1.176 86.787 1.00 22.71 143 SER B O 1
ATOM 3039 N N A THR B 1 154 ? -0.701 -2.546 87.057 0.50 24.46 144 THR B N 1
ATOM 3040 N N B THR B 1 154 ? -0.693 -2.534 87.054 0.50 24.64 144 THR B N 1
ATOM 3041 C CA A THR B 1 154 ? -1.234 -3.120 88.293 0.50 24.81 144 THR B CA 1
ATOM 3042 C CA B THR B 1 154 ? -1.214 -3.120 88.280 0.50 25.16 144 THR B CA 1
ATOM 3043 C C A THR B 1 154 ? -1.375 -2.083 89.410 0.50 23.92 144 THR B C 1
ATOM 3044 C C B THR B 1 154 ? -1.368 -2.089 89.404 0.50 24.10 144 THR B C 1
ATOM 3045 O O A THR B 1 154 ? -2.343 -2.124 90.169 0.50 24.41 144 THR B O 1
ATOM 3046 O O B THR B 1 154 ? -2.339 -2.140 90.160 0.50 24.60 144 THR B O 1
ATOM 3053 N N . SER B 1 155 ? -0.434 -1.142 89.497 1.00 23.25 145 SER B N 1
ATOM 3054 C CA . SER B 1 155 ? -0.526 -0.066 90.496 1.00 22.12 145 SER B CA 1
ATOM 3055 C C . SER B 1 155 ? -1.711 0.873 90.224 1.00 22.27 145 SER B C 1
ATOM 3056 O O . SER B 1 155 ? -2.410 1.276 91.169 1.00 21.70 145 SER B O 1
ATOM 3059 N N . LYS B 1 156 ? -1.956 1.203 88.951 1.00 22.44 146 LYS B N 1
ATOM 3060 C CA . LYS B 1 156 ? -3.112 2.050 88.609 1.00 23.41 146 LYS B CA 1
ATOM 3061 C C . LYS B 1 156 ? -4.421 1.332 88.926 1.00 24.10 146 LYS B C 1
ATOM 3062 O O . LYS B 1 156 ? -5.329 1.930 89.498 1.00 25.40 146 LYS B O 1
ATOM 3068 N N . ARG B 1 157 ? -4.528 0.057 88.567 1.00 24.82 147 ARG B N 1
ATOM 3069 C CA . ARG B 1 157 ? -5.734 -0.706 88.872 1.00 26.05 147 ARG B CA 1
ATOM 3070 C C . ARG B 1 157 ? -5.910 -0.802 90.387 1.00 26.38 147 ARG B C 1
ATOM 3071 O O . ARG B 1 157 ? -7.016 -0.601 90.891 1.00 26.92 147 ARG B O 1
ATOM 3079 N N . ALA B 1 158 ? -4.814 -1.071 91.096 1.00 25.69 148 ALA B N 1
ATOM 3080 C CA . ALA B 1 158 ? -4.837 -1.161 92.564 1.00 26.42 148 ALA B CA 1
ATOM 3081 C C . ALA B 1 158 ? -5.339 0.151 93.184 1.00 26.27 148 ALA B C 1
ATOM 3082 O O . ALA B 1 158 ? -6.185 0.128 94.072 1.00 27.15 148 ALA B O 1
ATOM 3084 N N . GLU B 1 159 ? -4.851 1.288 92.685 1.00 25.95 149 GLU B N 1
ATOM 3085 C CA . GLU B 1 159 ? -5.300 2.593 93.157 1.00 26.56 149 GLU B CA 1
ATOM 3086 C C . GLU B 1 159 ? -6.798 2.790 92.935 1.00 27.61 149 GLU B C 1
ATOM 3087 O O . GLU B 1 159 ? -7.510 3.245 93.829 1.00 26.96 149 GLU B O 1
ATOM 3093 N N A ASN B 1 160 ? -7.256 2.451 91.741 0.70 28.34 150 ASN B N 1
ATOM 3094 N N B ASN B 1 160 ? -7.248 2.482 91.718 0.30 28.45 150 ASN B N 1
ATOM 3095 C CA A ASN B 1 160 ? -8.659 2.625 91.383 0.70 29.63 150 ASN B CA 1
ATOM 3096 C CA B ASN B 1 160 ? -8.670 2.550 91.347 0.30 29.76 150 ASN B CA 1
ATOM 3097 C C A ASN B 1 160 ? -9.580 1.795 92.278 0.70 30.72 150 ASN B C 1
ATOM 3098 C C B ASN B 1 160 ? -9.547 1.811 92.333 0.30 30.69 150 ASN B C 1
ATOM 3099 O O A ASN B 1 160 ? -10.631 2.277 92.700 0.70 32.09 150 ASN B O 1
ATOM 3100 O O B ASN B 1 160 ? -10.523 2.354 92.855 0.30 31.44 150 ASN B O 1
ATOM 3109 N N . VAL B 1 161 ? -9.185 0.556 92.570 1.00 31.23 151 VAL B N 1
ATOM 3110 C CA . VAL B 1 161 ? -9.961 -0.342 93.421 1.00 32.33 151 VAL B CA 1
ATOM 3111 C C . VAL B 1 161 ? -10.023 0.183 94.852 1.00 32.50 151 VAL B C 1
ATOM 3112 O O . VAL B 1 161 ? -11.090 0.252 95.460 1.00 33.09 151 VAL B O 1
ATOM 3116 N N . ILE B 1 162 ? -8.863 0.556 95.368 1.00 31.67 152 ILE B N 1
ATOM 3117 C CA . ILE B 1 162 ? -8.744 1.106 96.716 1.00 31.95 152 ILE B CA 1
ATOM 3118 C C . ILE B 1 162 ? -9.551 2.410 96.832 1.00 32.50 152 ILE B C 1
ATOM 3119 O O . ILE B 1 162 ? -10.240 2.630 97.826 1.00 33.16 152 ILE B O 1
ATOM 3124 N N . LEU B 1 163 ? -9.480 3.259 95.812 1.00 33.32 153 LEU B N 1
ATOM 3125 C CA . LEU B 1 163 ? -10.147 4.563 95.846 1.00 34.44 153 LEU B CA 1
ATOM 3126 C C . LEU B 1 163 ? -11.665 4.432 95.814 1.00 36.65 153 LEU B C 1
ATOM 3127 O O . LEU B 1 163 ? -12.382 5.164 96.509 1.00 37.37 153 LEU B O 1
ATOM 3132 N N A GLU B 1 164 ? -12.157 3.495 95.013 0.50 37.33 154 GLU B N 1
ATOM 3133 N N B GLU B 1 164 ? -12.169 3.499 95.015 0.50 37.80 154 GLU B N 1
ATOM 3134 C CA A GLU B 1 164 ? -13.594 3.274 94.921 0.50 38.52 154 GLU B CA 1
ATOM 3135 C CA B GLU B 1 164 ? -13.614 3.311 94.940 0.50 39.33 154 GLU B CA 1
ATOM 3136 C C A GLU B 1 164 ? -14.133 2.653 96.219 0.50 39.12 154 GLU B C 1
ATOM 3137 C C B GLU B 1 164 ? -14.149 2.622 96.213 0.50 39.84 154 GLU B C 1
ATOM 3138 O O A GLU B 1 164 ? -15.186 3.050 96.709 0.50 39.91 154 GLU B O 1
ATOM 3139 O O B GLU B 1 164 ? -15.227 2.957 96.695 0.50 40.75 154 GLU B O 1
ATOM 3150 N N A ASN B 1 165 ? -13.385 1.721 96.800 0.50 39.06 155 ASN B N 1
ATOM 3151 N N B ASN B 1 165 ? -13.368 1.711 96.787 0.50 39.65 155 ASN B N 1
ATOM 3152 C CA A ASN B 1 165 ? -13.761 1.127 98.085 0.50 39.44 155 ASN B CA 1
ATOM 3153 C CA B ASN B 1 165 ? -13.706 1.100 98.082 0.50 39.93 155 ASN B CA 1
ATOM 3154 C C A ASN B 1 165 ? -13.585 2.070 99.286 0.50 39.01 155 ASN B C 1
ATOM 3155 C C B ASN B 1 165 ? -13.607 2.092 99.255 0.50 39.32 155 ASN B C 1
ATOM 3156 O O A ASN B 1 165 ? -14.291 1.944 100.288 0.50 39.52 155 ASN B O 1
ATOM 3157 O O B ASN B 1 165 ? -14.391 2.024 100.204 0.50 39.87 155 ASN B O 1
ATOM 3166 N N . PHE B 1 166 ? -12.631 2.995 99.192 1.00 37.39 156 PHE B N 1
ATOM 3167 C CA . PHE B 1 166 ? -12.513 4.088 100.167 1.00 36.89 156 PHE B CA 1
ATOM 3168 C C . PHE B 1 166 ? -13.790 4.949 100.135 1.00 38.37 156 PHE B C 1
ATOM 3169 O O . PHE B 1 166 ? -14.370 5.262 101.175 1.00 38.14 156 PHE B O 1
ATOM 3177 N N . ILE B 1 167 ? -14.232 5.283 98.922 1.00 39.53 157 ILE B N 1
ATOM 3178 C CA . ILE B 1 167 ? -15.436 6.091 98.703 1.00 41.13 157 ILE B CA 1
ATOM 3179 C C . ILE B 1 167 ? -16.705 5.343 99.145 1.00 42.92 157 ILE B C 1
ATOM 3180 O O . ILE B 1 167 ? -17.663 5.958 99.616 1.00 44.74 157 ILE B O 1
ATOM 3185 N N . LYS B 1 168 ? -16.704 4.018 99.007 1.00 43.51 158 LYS B N 1
ATOM 3186 C CA . LYS B 1 168 ? -17.784 3.186 99.530 1.00 45.06 158 LYS B CA 1
ATOM 3187 C C . LYS B 1 168 ? -17.836 3.231 101.053 1.00 44.86 158 LYS B C 1
ATOM 3188 O O . LYS B 1 168 ? -18.914 3.348 101.650 1.00 45.64 158 LYS B O 1
ATOM 3194 N N . ASN B 1 169 ? -16.668 3.128 101.680 1.00 42.82 159 ASN B N 1
ATOM 3195 C CA . ASN B 1 169 ? -16.590 3.056 103.130 1.00 42.95 159 ASN B CA 1
ATOM 3196 C C . ASN B 1 169 ? -16.754 4.399 103.813 1.00 42.21 159 ASN B C 1
ATOM 3197 O O . ASN B 1 169 ? -17.323 4.469 104.904 1.00 42.97 159 ASN B O 1
ATOM 3202 N N . HIS B 1 170 ? -16.242 5.457 103.185 1.00 40.92 160 HIS B N 1
ATOM 3203 C CA . HIS B 1 170 ? -16.161 6.787 103.815 1.00 40.20 160 HIS B CA 1
ATOM 3204 C C . HIS B 1 170 ? -17.005 7.840 103.137 1.00 40.19 160 HIS B C 1
ATOM 3205 O O . HIS B 1 170 ? -17.124 8.956 103.640 1.00 39.97 160 HIS B O 1
ATOM 3212 N N . ASN B 1 171 ? -17.565 7.499 101.986 1.00 40.82 161 ASN B N 1
ATOM 3213 C CA . ASN B 1 171 ? -18.492 8.388 101.292 1.00 41.74 161 ASN B CA 1
ATOM 3214 C C . ASN B 1 171 ? -17.828 9.703 100.862 1.00 40.60 161 ASN B C 1
ATOM 3215 O O . ASN B 1 171 ? -18.443 10.761 100.876 1.00 41.94 161 ASN B O 1
ATOM 3220 N N . LYS B 1 172 ? -16.556 9.625 100.464 1.00 38.42 162 LYS B N 1
ATOM 3221 C CA . LYS B 1 172 ? -15.799 10.800 100.033 1.00 36.92 162 LYS B CA 1
ATOM 3222 C C . LYS B 1 172 ? -14.434 10.318 99.549 1.00 33.90 162 LYS B C 1
ATOM 3223 O O . LYS B 1 172 ? -14.032 9.193 99.881 1.00 33.23 162 LYS B O 1
ATOM 3229 N N A LYS B 1 173 ? -13.763 11.152 98.750 0.50 32.45 163 LYS B N 1
ATOM 3230 N N B LYS B 1 173 ? -13.744 11.144 98.769 0.50 32.50 163 LYS B N 1
ATOM 3231 C CA A LYS B 1 173 ? -12.367 10.946 98.356 0.50 30.56 163 LYS B CA 1
ATOM 3232 C CA B LYS B 1 173 ? -12.363 10.869 98.395 0.50 30.67 163 LYS B CA 1
ATOM 3233 C C A LYS B 1 173 ? -11.479 11.834 99.217 0.50 28.68 163 LYS B C 1
ATOM 3234 C C B LYS B 1 173 ? -11.461 11.847 99.144 0.50 28.73 163 LYS B C 1
ATOM 3235 O O A LYS B 1 173 ? -11.936 12.852 99.733 0.50 28.34 163 LYS B O 1
ATOM 3236 O O B LYS B 1 173 ? -11.898 12.933 99.521 0.50 28.29 163 LYS B O 1
ATOM 3247 N N . PRO B 1 174 ? -10.194 11.469 99.363 1.00 27.01 164 PRO B N 1
ATOM 3248 C CA . PRO B 1 174 ? -9.305 12.379 100.092 1.00 25.54 164 PRO B CA 1
ATOM 3249 C C . PRO B 1 174 ? -9.240 13.742 99.421 1.00 25.12 164 PRO B C 1
ATOM 3250 O O . PRO B 1 174 ? -9.343 13.841 98.182 1.00 24.85 164 PRO B O 1
ATOM 3254 N N . ILE B 1 175 ? -9.091 14.776 100.246 1.00 24.63 165 ILE B N 1
ATOM 3255 C CA . ILE B 1 175 ? -9.039 16.162 99.797 1.00 25.30 165 ILE B CA 1
ATOM 3256 C C . ILE B 1 175 ? -7.982 16.377 98.705 1.00 25.81 165 ILE B C 1
ATOM 3257 O O . ILE B 1 175 ? -8.202 17.162 97.788 1.00 25.73 165 ILE B O 1
ATOM 3262 N N . GLY B 1 176 ? -6.885 15.630 98.780 1.00 25.92 166 GLY B N 1
ATOM 3263 C CA . GLY B 1 176 ? -5.814 15.713 97.781 1.00 26.27 166 GLY B CA 1
ATOM 3264 C C . GLY B 1 176 ? -6.074 15.013 96.461 1.00 27.16 166 GLY B C 1
ATOM 3265 O O . GLY B 1 176 ? -5.242 15.108 95.556 1.00 27.86 166 GLY B O 1
ATOM 3266 N N . CYS B 1 177 ? -7.213 14.328 96.333 1.00 28.23 167 CYS B N 1
ATOM 3267 C CA . CYS B 1 177 ? -7.626 13.597 95.123 1.00 28.97 167 CYS B CA 1
ATOM 3268 C C . CYS B 1 177 ? -8.803 14.271 94.420 1.00 31.01 167 CYS B C 1
ATOM 3269 O O . CYS B 1 177 ? -9.709 14.771 95.081 1.00 31.62 167 CYS B O 1
ATOM 3272 N N . THR B 1 178 ? -8.794 14.251 93.083 1.00 32.46 168 THR B N 1
ATOM 3273 C CA . THR B 1 178 ? -9.930 14.694 92.249 1.00 33.99 168 THR B CA 1
ATOM 3274 C C . THR B 1 178 ? -10.370 13.589 91.273 1.00 35.25 168 THR B C 1
ATOM 3275 O O . THR B 1 178 ? -11.555 13.252 91.229 1.00 35.53 168 THR B O 1
ATOM 3279 N N A GLN B 1 179 ? -9.421 13.034 90.518 0.50 35.53 169 GLN B N 1
ATOM 3280 N N B GLN B 1 179 ? -9.441 13.040 90.487 0.50 34.60 169 GLN B N 1
ATOM 3281 C CA A GLN B 1 179 ? -9.688 11.886 89.625 0.50 36.86 169 GLN B CA 1
ATOM 3282 C CA B GLN B 1 179 ? -9.773 11.923 89.575 0.50 35.18 169 GLN B CA 1
ATOM 3283 C C A GLN B 1 179 ? -9.909 10.596 90.406 0.50 37.86 169 GLN B C 1
ATOM 3284 C C B GLN B 1 179 ? -9.863 10.600 90.346 0.50 36.88 169 GLN B C 1
ATOM 3285 O O A GLN B 1 179 ? -9.451 10.461 91.547 0.50 38.02 169 GLN B O 1
ATOM 3286 O O B GLN B 1 179 ? -9.257 10.446 91.412 0.50 37.02 169 GLN B O 1
ATOM 3297 N N . THR B 1 180 ? -10.588 9.640 89.777 1.00 39.10 170 THR B N 1
ATOM 3298 C CA . THR B 1 180 ? -10.608 8.252 90.280 1.00 40.96 170 THR B CA 1
ATOM 3299 C C . THR B 1 180 ? -9.827 7.361 89.303 1.00 41.55 170 THR B C 1
ATOM 3300 O O . THR B 1 180 ? -9.511 6.206 89.612 1.00 42.74 170 THR B O 1
#

Solvent-accessible surface area: 17657 Å² total

Secondary structure (DSSP, 8-state):
--S-SS--SSGGG----SGGGGTTSPBGGG-TTGGG-EEEEEEEEETTTTEEEEEE-STT-----EEEEEEETTEEEEEEEESS-HHHHHHHHTT--HHHHHHT-S-HHHHHHHHHHHHHT--EEEEEE-PPPPEEEETTEEEESSS-HHHHHHHHHHHHHHHHHSS--TT----/---SS--SSGGG----SGGGGTTSPBGGG-TTGGG-EEEEEEEEEGGGTEEEEEESSTT----SEEEEEEETTEEEEEEEESS-HHHHHHHHTT--HHHHHHT-S-HHHHHHHHHHHHH---EEEEEE-PPPPEEEETTEEEESSS-HHHHHHHHHHHHHHHHHSS--TT----

Organism: Helicobacter pylori (NCBI:txid210)

Foldseek 3Di:
DDQDDDDDPDPLVRAHQACVSQPPADFPVPDPCVVQKDWAWKWAADLVLLATDIGGDNVVQCPAWKWKFKAFPRGTPDIDIGRGGPVVVRVLLSCLDPVCVVVVNHDSVSVRVSRNCNNNRTMITMIIHHDFWDWDDDPRDIDTGNDDPVVVNVVVVQVVVCVVPVDGPPVDDDD/DQDDDDDPDPLVRAAQAPVVQVPADFPVPDPCCVLKDFAWKWAADLVLLATDIGGDNVVQLPAWKWKFKDFPRGTPDIDIGRGGPVVVRVLLSCLDPVCVVVVNHDSVSVRVSRNCNNNRGMITMMIHHDFWDWDDDPHDIDTGNDDPVVVNCVVVQVVCCVVPVDGDPPDDDD